Protein AF-A0A947DCB3-F1 (afdb_monomer)

InterPro domains:
  IPR001296 Glycosyl transferase, family 1 [PF00534] (470-661)
  IPR011990 Tetratricopeptide-like helical domain superfamily [G3DSA:1.25.40.10] (3-75)
  IPR011990 Tetratricopeptide-like helical domain superfamily [G3DSA:1.25.40.10] (76-166)
  IPR011990 Tetratricopeptide-like helical domain superfamily [G3DSA:1.25.40.10] (167-249)
  IPR011990 Tetratricopeptide-like helical domain superfamily [SSF48452] (11-229)
  IPR019734 Tetratricopeptide repeat [PF00515] (73-104)
  IPR019734 Tetratricopeptide repeat [PS50005] (72-105)
  IPR019734 Tetratricopeptide repeat [PS50005] (106-139)
  IPR019734 Tetratricopeptide repeat [PS50005] (165-198)
  IPR019734 Tetratricopeptide repeat [PS50005] (199-232)
  IPR019734 Tetratricopeptide repeat [SM00028] (4-37)
  IPR019734 Tetratricopeptide repeat [SM00028] (38-71)
  IPR019734 Tetratricopeptide repeat [SM00028] (72-105)
  IPR019734 Tetratricopeptide repeat [SM00028] (106-139)
  IPR019734 Tetratricopeptide repeat [SM00028] (165-198)
  IPR019734 Tetratricopeptide repeat [SM00028] (199-232)
  IPR028098 Glycosyltransferase subfamily 4-like, N-terminal domain [PF13439] (284-452)
  IPR050194 Glycosyltransferase group 1 [PTHR45947] (258-687)

Radius of gyration: 28.91 Å; Cα contacts (8 Å, |Δi|>4): 1108; chains: 1; bounding box: 59×76×88 Å

Sequence (692 aa):
MSTVAEALQRAVQYQKSNNLEPAHRIYRQVLGLQPGNTDALHGLSMVAQQKGRYHDAEHLLNSILQINPSSFKAWFSLGNVHQIQGHLQEAIDAYQKAIGLQPKAYPVFNNLGYVFQLQGKVDQAIGSYQQALQLQPHLPEAQVNLANVLYSQNKLSEAEEIHFSYLNYDLGINRHRAGDLTTAADYYRQAITLNPQLAEAYYQLGVISQTQGNFVEASSTYQNVLALPQQTTSILETRVHQKLRQIDQIKQSKGSNQKLKVAFVCQPFVMTVFPEPADSIGILTYELVKRLGTACDITVYAPGERLQETVHDGVRYRYIPIKLDRGILKQLERFPGFNTITQPGFASGLYYLGYSLQIGNELRKHHHDVVHIHNFSQFAPVIRALSPEIKIVLHMHCEWLDQLNHKVLEKRLRNVDLITTPSQYITHQVKQRFPAAEERCLTIHNGVDSDRYLNFRSRYRNDRASSETSVKRLLFVGRVCPEKGAHVLLEAFQKVIEQEPNVQLTLIGAIGVIPLEYLVGLSDDPKVSALSSFHEDNNWDRYLRQWMLKFDQMANEDGTKPVTLTGLVQPSELPKFYRQADLFIFPSICHEAFGMPIAEAMTLGLPVIATRAGAIPELVEHGKTGLLVERGESDALAAAILELLSNRERRQQMGQAGQQRAVQYFTFDKVASDLLHQYQHLCEVENTMGPG

Solvent-accessible surface area (backbone atoms only — not comparable to full-atom values): 36245 Å² total; per-residue (Å²): 131,83,50,71,67,56,46,51,53,52,20,52,52,30,44,75,70,69,39,48,68,65,16,47,53,42,26,52,52,47,34,74,78,35,78,81,44,54,67,35,38,50,51,43,20,53,49,26,46,77,69,70,37,49,69,62,16,46,56,34,34,50,53,39,37,74,79,38,78,81,40,42,71,40,28,42,52,43,12,54,47,26,46,76,73,63,41,48,66,62,12,47,54,25,32,52,54,18,37,74,70,40,80,80,51,34,70,52,30,32,52,45,12,51,45,27,46,76,71,65,39,52,71,59,13,48,53,24,16,51,50,15,36,73,70,38,7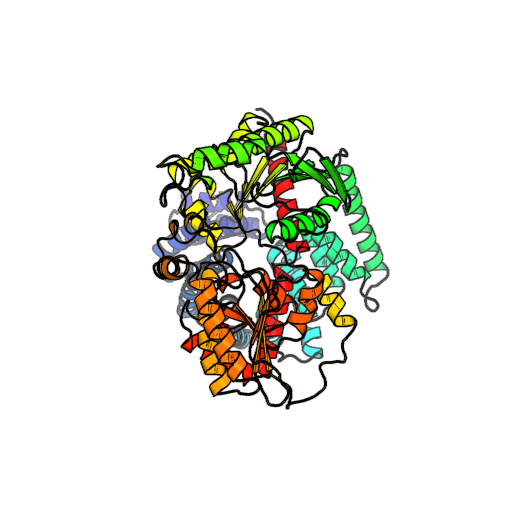7,90,38,68,69,36,51,41,55,41,47,56,54,34,46,78,68,71,69,56,52,74,71,53,28,48,53,44,15,52,52,24,35,53,50,12,52,54,29,42,76,71,67,40,54,69,64,13,42,52,25,17,51,52,11,34,72,51,26,80,72,49,44,68,32,33,44,52,40,15,52,50,30,44,73,72,65,39,54,66,61,14,49,51,28,38,48,54,35,75,69,46,92,84,71,65,48,75,67,56,53,52,51,40,55,49,52,51,51,49,51,53,50,50,58,53,72,74,40,80,89,66,59,56,32,36,33,37,37,54,52,77,89,48,81,56,46,83,95,74,36,90,46,75,66,42,42,51,50,52,61,36,49,52,60,39,35,79,67,29,44,39,39,37,39,32,33,28,88,49,79,49,75,50,74,57,81,84,30,37,41,36,24,44,48,41,64,66,38,54,55,52,48,64,56,48,66,69,41,92,74,41,61,33,56,90,48,36,42,82,77,37,72,72,50,49,40,62,46,38,53,53,48,20,51,49,44,50,73,71,64,40,51,33,38,38,34,46,65,59,55,67,42,34,50,53,27,35,74,60,30,72,86,43,42,31,32,40,35,37,76,56,64,57,81,71,55,46,62,60,77,63,47,56,62,27,54,74,44,42,65,33,37,35,17,35,18,66,54,57,34,49,50,45,30,73,78,35,63,94,46,34,96,40,47,42,64,50,47,65,54,36,77,54,63,76,55,52,60,56,52,70,79,58,75,71,78,85,79,75,60,104,82,59,75,42,28,37,33,32,68,46,59,50,20,64,59,46,13,43,59,38,51,53,58,10,47,54,60,36,41,77,76,40,75,62,46,32,38,40,42,35,26,50,77,57,76,75,65,53,62,80,45,42,46,50,44,90,46,68,78,44,39,61,51,53,69,43,70,49,93,57,36,45,62,53,53,51,50,53,52,50,54,57,36,58,77,61,38,45,98,87,67,52,53,38,61,44,79,70,36,74,70,59,81,87,55,49,63,59,56,56,68,68,30,67,33,38,47,48,46,26,51,42,67,35,45,47,53,66,60,58,47,50,34,13,55,74,34,31,20,35,40,32,20,68,22,59,17,30,58,79,74,39,45,65,84,49,24,18,44,64,33,64,59,76,42,28,68,57,47,22,50,55,49,51,54,46,74,74,32,66,66,62,34,52,53,12,1,50,49,19,18,54,50,25,63,73,67,28,22,37,68,59,37,33,50,55,51,52,51,52,53,50,50,70,65,49,65,56,79,78,62,66,93,125

Foldseek 3Di:
DDDLVNLLVVLVVCVQVVVLPSSLVSLVVSCVVPVLPLSSLQSNLSSCVSVVNLVSSLVSLVSNCVVPVLDLSSLQVNLVSCVVVVVLVSSLVSLVSSCVSPVLPLVSLLSNLVSCVVVVVLVSSLVSLVSSCVSPVPDLSSLLSNVLSCVVVVNDDLVSLQVSLVSLQVVLVVCVVSVNLPSSLVSLVSSCVSPVLPLVSLQVNLVSCVVVVVLVSNLVSLVSSVVRDPPRDPVSVVVSVVVNVVSVVVVVVVDPPDFAEEEEEDDQVDQADPPFGQDDVSPLVNLLCLLLLVRHQYEYEGADCPFDWDADSNYIYTHDYQPVLVVVVVVQVPDPPCDDLQHHVCLDLSRSVVSLLVVLQVCLVVVHQEYEYEQNLSSLVNNCVSPVRHAYEYEYQDLCLLQHDLVSNLVSCVSHQAYEFQFPLSLVSNCVSHVVCNVRGYYQHRADALCLLVVVCVVPVPDPPDDPPAQAEEEEADECAVQQPVVLVLLLLVVQCVVVVRYAYEYEEAYDDDPCSVFLSRDPDPLSVVSVVCVPPVNRVVSVVVSQVVQQVSADPVSHTRYHYPYYDRPSCVSVRLLPHQAYEGQGQEAGSACRVLLNSLLNLHAYEYEPHHRVCVLAPDQQQHHYDHHPDSNRSSVRVNVSVVDVVSSNRNSPRSSVSSVVRRHSNNSSSVVVVVSVVSSVVVVVCDPD

Organism: NCBI:txid1967444

Nearest PDB structures (foldseek):
  5hgv-assembly1_A  TM=3.363E-01  e=2.826E-17  Homo sapiens
  4gyw-assembly2_A  TM=3.311E-01  e=8.376E-17  Homo sapiens
  4n3c-assembly1_A  TM=3.266E-01  e=7.679E-17  Homo sapiens
  5a01-assembly3_C  TM=3.103E-01  e=1.042E-15  Drosophila melanogaster
  4rg9-assembly1_A  TM=5.561E-01  e=6.505E-07  Homo sapiens

pLDDT: mean 88.72, std 12.34, range [27.59, 98.75]

Mean predicted aligned error: 15.22 Å

Structure (mmCIF, N/CA/C/O backbone):
data_AF-A0A947DCB3-F1
#
_entry.id   AF-A0A947DCB3-F1
#
loop_
_atom_site.group_PDB
_atom_site.id
_atom_site.type_symbol
_atom_site.label_atom_id
_atom_site.label_alt_id
_atom_site.label_comp_id
_atom_site.label_asym_id
_atom_site.label_entity_id
_atom_site.label_seq_id
_atom_site.pdbx_PDB_ins_code
_atom_site.Cartn_x
_atom_site.Cartn_y
_atom_site.Cartn_z
_atom_site.occupancy
_atom_site.B_iso_or_equiv
_atom_site.auth_seq_id
_atom_site.auth_comp_id
_atom_site.auth_asym_id
_atom_site.auth_atom_id
_atom_site.pdbx_PDB_model_num
ATOM 1 N N . MET A 1 1 ? -3.523 -34.991 -48.226 1.00 49.31 1 MET A N 1
ATOM 2 C CA . MET A 1 1 ? -3.748 -33.775 -47.415 1.00 49.31 1 MET A CA 1
ATOM 3 C C . MET A 1 1 ? -4.324 -34.241 -46.093 1.00 49.31 1 MET A C 1
ATOM 5 O O . MET A 1 1 ? -5.275 -35.008 -46.150 1.00 49.31 1 MET A O 1
ATOM 9 N N . SER A 1 2 ? -3.739 -33.878 -44.947 1.00 64.25 2 SER A N 1
ATOM 10 C CA . SER A 1 2 ? -4.367 -34.193 -43.655 1.00 64.25 2 SER A CA 1
ATOM 11 C C . SER A 1 2 ? -5.708 -33.472 -43.570 1.00 64.25 2 SER A C 1
ATOM 13 O O . SER A 1 2 ? -5.797 -32.308 -43.973 1.00 64.25 2 SER A O 1
ATOM 15 N N . THR A 1 3 ? -6.742 -34.135 -43.071 1.00 88.38 3 THR A N 1
ATOM 16 C CA . THR A 1 3 ? -8.060 -33.503 -42.920 1.00 88.38 3 THR A CA 1
ATOM 17 C C . THR A 1 3 ? -7.997 -32.362 -41.891 1.00 88.38 3 THR A C 1
ATOM 19 O O . THR A 1 3 ? -7.109 -32.327 -41.037 1.00 88.38 3 THR A O 1
ATOM 22 N N . VAL A 1 4 ? -8.934 -31.405 -41.942 1.00 90.88 4 VAL A N 1
ATOM 23 C CA . VAL A 1 4 ? -9.014 -30.326 -40.931 1.00 90.88 4 VAL A CA 1
ATOM 24 C C . VAL A 1 4 ? -9.142 -30.904 -39.513 1.00 90.88 4 VAL A C 1
ATOM 26 O O . VAL A 1 4 ? -8.533 -30.385 -38.581 1.00 90.88 4 VAL A O 1
ATOM 29 N N . ALA A 1 5 ? -9.861 -32.019 -39.357 1.00 90.62 5 ALA A N 1
ATOM 30 C CA . ALA A 1 5 ? -10.006 -32.717 -38.083 1.00 90.62 5 ALA A CA 1
ATOM 31 C C . ALA A 1 5 ? -8.670 -33.281 -37.559 1.00 90.62 5 ALA A C 1
ATOM 33 O O . ALA A 1 5 ? -8.337 -33.080 -36.392 1.00 90.62 5 ALA A O 1
ATOM 34 N N . GLU A 1 6 ? -7.871 -33.924 -38.418 1.00 92.00 6 GLU A N 1
ATOM 35 C CA . GLU A 1 6 ? -6.529 -34.414 -38.061 1.00 92.00 6 GLU A CA 1
ATOM 36 C C . GLU A 1 6 ? -5.584 -33.267 -37.685 1.00 92.00 6 GLU A C 1
ATOM 38 O O . GLU A 1 6 ? -4.819 -33.368 -36.723 1.00 92.00 6 GLU A O 1
ATOM 43 N N . ALA A 1 7 ? -5.657 -32.149 -38.416 1.00 93.56 7 ALA A N 1
ATOM 44 C CA . ALA A 1 7 ? -4.877 -30.956 -38.111 1.00 93.56 7 ALA A CA 1
ATOM 45 C C . ALA A 1 7 ? -5.237 -30.397 -36.724 1.00 93.56 7 ALA A C 1
ATOM 47 O O . ALA A 1 7 ? -4.346 -30.157 -35.908 1.00 93.56 7 ALA A O 1
ATOM 48 N N . LEU A 1 8 ? -6.531 -30.262 -36.414 1.00 94.56 8 LEU A N 1
ATOM 49 C CA . LEU A 1 8 ? -7.000 -29.805 -35.103 1.00 94.56 8 LEU A CA 1
ATOM 50 C C . LEU A 1 8 ? -6.581 -30.754 -33.973 1.00 94.56 8 LEU A C 1
ATOM 52 O O . LEU A 1 8 ? -6.077 -30.288 -32.953 1.00 94.56 8 LEU A O 1
ATOM 56 N N . GLN A 1 9 ? -6.706 -32.073 -34.152 1.00 94.56 9 GLN A N 1
ATOM 57 C CA . GLN A 1 9 ? -6.248 -33.044 -33.149 1.00 94.56 9 GLN A CA 1
ATOM 58 C C . GLN A 1 9 ? -4.750 -32.911 -32.864 1.00 94.56 9 GLN A C 1
ATOM 60 O O . GLN A 1 9 ? -4.332 -32.891 -31.703 1.00 94.56 9 GLN A O 1
ATOM 65 N N . ARG A 1 10 ? -3.937 -32.753 -33.913 1.00 95.38 10 ARG A N 1
ATOM 66 C CA . ARG A 1 10 ? -2.494 -32.544 -33.773 1.00 95.38 10 ARG A CA 1
ATOM 67 C C . ARG A 1 10 ? -2.169 -31.220 -33.076 1.00 95.38 10 ARG A C 1
ATOM 69 O O . ARG A 1 10 ? -1.271 -31.182 -32.236 1.00 95.38 10 ARG A O 1
ATOM 76 N N . ALA A 1 11 ? -2.897 -30.148 -33.387 1.00 94.75 11 ALA A N 1
ATOM 77 C CA . ALA A 1 11 ? -2.740 -28.856 -32.721 1.00 94.75 11 ALA A CA 1
ATOM 78 C C . ALA A 1 11 ? -3.059 -28.947 -31.221 1.00 94.75 11 ALA A C 1
ATOM 80 O O . ALA A 1 11 ? -2.271 -28.479 -30.400 1.00 94.75 11 ALA A O 1
ATOM 81 N N . VAL A 1 12 ? -4.150 -29.631 -30.859 1.00 93.25 12 VAL A N 1
ATOM 82 C CA . VAL A 1 12 ? -4.525 -29.891 -29.460 1.00 93.25 12 VAL A CA 1
ATOM 83 C C . VAL A 1 12 ? -3.447 -30.703 -28.742 1.00 93.25 12 VAL A C 1
ATOM 85 O O . VAL A 1 12 ? -3.136 -30.413 -27.588 1.00 93.25 12 VAL A O 1
ATOM 88 N N . GLN A 1 13 ? -2.842 -31.696 -29.400 1.00 92.50 13 GLN A N 1
ATOM 89 C CA . GLN A 1 13 ? -1.750 -32.471 -28.806 1.00 92.50 13 GLN A CA 1
ATOM 90 C C . GLN A 1 13 ? -0.520 -31.598 -28.529 1.00 92.50 13 GLN A C 1
ATOM 92 O O . GLN A 1 13 ? 0.005 -31.631 -27.417 1.00 92.50 13 GLN A O 1
ATOM 97 N N . TYR A 1 14 ? -0.099 -30.770 -29.492 1.00 92.00 14 TYR A N 1
ATOM 98 C CA . TYR A 1 14 ? 1.000 -29.825 -29.278 1.00 92.00 14 TYR A CA 1
ATOM 99 C C . TYR A 1 14 ? 0.699 -28.840 -28.147 1.00 92.00 14 TYR A C 1
ATOM 101 O O . TYR A 1 14 ? 1.555 -28.616 -27.294 1.00 92.00 14 TYR A O 1
ATOM 109 N N . GLN A 1 15 ? -0.523 -28.311 -28.094 1.00 90.50 15 GLN A N 1
ATOM 110 C CA . GLN A 1 15 ? -0.966 -27.410 -27.035 1.00 90.50 15 GLN A CA 1
ATOM 111 C C . GLN A 1 15 ? -0.925 -28.081 -25.650 1.00 90.50 15 GLN A C 1
ATOM 113 O O . GLN A 1 15 ? -0.430 -27.483 -24.696 1.00 90.50 15 GLN A O 1
ATOM 118 N N . LYS A 1 16 ? -1.395 -29.333 -25.532 1.00 84.38 16 LYS A N 1
ATOM 119 C CA . LYS A 1 16 ? -1.344 -30.112 -24.279 1.00 84.38 16 LYS A CA 1
ATOM 120 C C . LYS A 1 16 ? 0.086 -30.389 -23.817 1.00 84.38 16 LYS A C 1
ATOM 122 O O . LYS A 1 16 ? 0.339 -30.409 -22.620 1.00 84.38 16 LYS A O 1
ATOM 127 N N . SER A 1 17 ? 1.019 -30.568 -24.749 1.00 83.62 17 SER A N 1
ATOM 128 C CA . SER A 1 17 ? 2.452 -30.710 -24.458 1.00 83.62 17 SER A CA 1
ATOM 129 C C . SER A 1 17 ? 3.175 -29.367 -24.275 1.00 83.62 17 SER A C 1
ATOM 131 O O . SER A 1 17 ? 4.402 -29.335 -24.311 1.00 83.62 17 SER A O 1
ATOM 133 N N . ASN A 1 18 ? 2.434 -28.262 -24.126 1.00 82.19 18 ASN A N 1
ATOM 134 C CA . ASN A 1 18 ? 2.938 -26.890 -24.019 1.00 82.19 18 ASN A CA 1
ATOM 135 C C . ASN A 1 18 ? 3.847 -26.445 -25.186 1.00 82.19 18 ASN A C 1
ATOM 137 O O . ASN A 1 18 ? 4.634 -25.508 -25.075 1.00 82.19 18 ASN A O 1
ATOM 141 N N . ASN A 1 19 ? 3.738 -27.103 -26.343 1.00 89.25 19 ASN A N 1
ATOM 142 C CA . ASN A 1 19 ? 4.452 -26.743 -27.560 1.00 89.25 19 ASN A CA 1
ATOM 143 C C . ASN A 1 19 ? 3.595 -25.759 -28.370 1.00 89.25 19 ASN A C 1
ATOM 145 O O . ASN A 1 19 ? 2.901 -26.121 -29.324 1.00 89.25 19 ASN A O 1
ATOM 149 N N . LEU A 1 20 ? 3.590 -24.504 -27.918 1.00 90.62 20 LEU A N 1
ATOM 150 C CA . LEU A 1 20 ? 2.605 -23.507 -28.340 1.00 90.62 20 LEU A CA 1
ATOM 151 C C . LEU A 1 20 ? 2.811 -23.009 -29.778 1.00 90.62 20 LEU A C 1
ATOM 153 O O . LEU A 1 20 ? 1.835 -22.701 -30.453 1.00 90.62 20 LEU A O 1
ATOM 157 N N . GLU A 1 21 ? 4.047 -22.958 -30.283 1.00 92.75 21 GLU A N 1
ATOM 158 C CA . GLU A 1 21 ? 4.339 -22.445 -31.635 1.00 92.75 21 GLU A CA 1
ATOM 159 C C . GLU A 1 21 ? 3.822 -23.353 -32.771 1.00 92.75 21 GLU A C 1
ATOM 161 O O . GLU A 1 21 ? 3.173 -22.860 -33.702 1.00 92.75 21 GLU A O 1
ATOM 166 N N . PRO A 1 22 ? 4.042 -24.682 -32.751 1.00 93.75 22 PRO A N 1
ATOM 167 C CA . PRO A 1 22 ? 3.394 -25.597 -33.687 1.00 93.75 22 PRO A CA 1
ATOM 168 C C . PRO A 1 22 ? 1.869 -25.587 -33.569 1.00 93.75 22 PRO A C 1
ATOM 170 O O . PRO A 1 22 ? 1.200 -25.568 -34.601 1.00 93.75 22 PRO A O 1
ATOM 173 N N . ALA A 1 23 ? 1.318 -25.552 -32.348 1.00 95.19 23 ALA A N 1
ATOM 174 C CA . ALA A 1 23 ? -0.130 -25.478 -32.142 1.00 95.19 23 ALA A CA 1
ATOM 175 C C . ALA A 1 23 ? -0.718 -24.215 -32.794 1.00 95.19 23 ALA A C 1
ATOM 177 O O . ALA A 1 23 ? -1.638 -24.306 -33.607 1.00 95.19 23 ALA A O 1
ATOM 178 N N . HIS A 1 24 ? -0.114 -23.052 -32.521 1.00 95.69 24 HIS A N 1
ATOM 179 C CA . HIS A 1 24 ? -0.477 -21.762 -33.113 1.00 95.69 24 HIS A CA 1
ATOM 180 C C . HIS A 1 24 ? -0.496 -21.832 -34.641 1.00 95.69 24 HIS A C 1
ATOM 182 O O . HIS A 1 24 ? -1.486 -21.450 -35.270 1.00 95.69 24 HIS A O 1
ATOM 188 N N . ARG A 1 25 ? 0.591 -22.325 -35.250 1.00 96.25 25 ARG A N 1
ATOM 189 C CA . ARG A 1 25 ? 0.713 -22.419 -36.713 1.00 96.25 25 ARG A CA 1
ATOM 190 C C . ARG A 1 25 ? -0.384 -23.279 -37.325 1.00 96.25 25 ARG A C 1
ATOM 192 O O . ARG A 1 25 ? -0.982 -22.861 -38.312 1.00 96.25 25 ARG A O 1
ATOM 199 N N . ILE A 1 26 ? -0.672 -24.436 -36.731 1.00 96.69 26 ILE A N 1
ATOM 200 C CA . ILE A 1 26 ? -1.706 -25.333 -37.251 1.00 96.69 26 ILE A CA 1
ATOM 201 C C . ILE A 1 26 ? -3.090 -24.689 -37.127 1.00 96.69 26 ILE A C 1
ATOM 203 O O . ILE A 1 26 ? -3.833 -24.685 -38.105 1.00 96.69 26 ILE A O 1
ATOM 207 N N . TYR A 1 27 ? -3.426 -24.074 -35.988 1.00 97.62 27 TYR A N 1
ATOM 208 C CA . TYR A 1 27 ? -4.713 -23.385 -35.855 1.00 97.62 27 TYR A CA 1
ATOM 209 C C . TYR A 1 27 ? -4.864 -22.233 -36.864 1.00 97.62 27 TYR A C 1
ATOM 211 O O . TYR A 1 27 ? -5.915 -22.104 -37.488 1.00 97.62 27 TYR A O 1
ATOM 219 N N . ARG A 1 28 ? -3.809 -21.441 -37.112 1.00 96.94 28 ARG A N 1
ATOM 220 C CA . ARG A 1 28 ? -3.829 -20.407 -38.165 1.00 96.94 28 ARG A CA 1
ATOM 221 C C . ARG A 1 28 ? -3.992 -20.991 -39.568 1.00 96.94 28 ARG A C 1
ATOM 223 O O . ARG A 1 28 ? -4.708 -20.408 -40.374 1.00 96.94 28 ARG A O 1
ATOM 230 N N . GLN A 1 29 ? -3.367 -22.130 -39.861 1.00 95.50 29 GLN A N 1
ATOM 231 C CA . GLN A 1 29 ? -3.545 -22.816 -41.142 1.00 95.50 29 GLN A CA 1
ATOM 232 C C . GLN A 1 29 ? -4.996 -23.277 -41.330 1.00 95.50 29 GLN A C 1
ATOM 234 O O . GLN A 1 29 ? -5.552 -23.104 -42.412 1.00 95.50 29 GLN A O 1
ATOM 239 N N . VAL A 1 30 ? -5.626 -23.809 -40.276 1.00 96.12 30 VAL A N 1
ATOM 240 C CA . VAL A 1 30 ? -7.050 -24.171 -40.302 1.00 96.12 30 VAL A CA 1
ATOM 241 C C . VAL A 1 30 ? -7.915 -22.940 -40.573 1.00 96.12 30 VAL A C 1
ATOM 243 O O . VAL A 1 30 ? -8.784 -23.009 -41.435 1.00 96.12 30 VAL A O 1
ATOM 246 N N . LEU A 1 31 ? -7.641 -21.801 -39.928 1.00 95.00 31 LEU A N 1
ATOM 247 C CA . LEU A 1 31 ? -8.376 -20.553 -40.181 1.00 95.00 31 LEU A CA 1
ATOM 248 C C . LEU A 1 31 ? -8.138 -19.971 -41.579 1.00 95.00 31 LEU A C 1
ATOM 250 O O . LEU A 1 31 ? -9.040 -19.358 -42.137 1.00 95.00 31 LEU A O 1
ATOM 254 N N . GLY A 1 32 ? -6.967 -20.196 -42.178 1.00 93.31 32 GLY A N 1
ATOM 255 C CA . GLY A 1 32 ? -6.712 -19.830 -43.575 1.00 93.31 32 GLY A CA 1
ATOM 256 C C . GLY A 1 32 ? -7.581 -20.608 -44.571 1.00 93.31 32 GLY A C 1
ATOM 257 O O . GLY A 1 32 ? -7.928 -20.079 -45.621 1.00 93.31 32 GLY A O 1
ATOM 258 N N . LEU A 1 33 ? -7.960 -21.846 -44.234 1.00 92.94 33 LEU A N 1
ATOM 259 C CA . LEU A 1 33 ? -8.858 -22.683 -45.041 1.00 92.94 33 LEU A CA 1
ATOM 260 C C . LEU A 1 33 ? -10.337 -22.479 -44.678 1.00 92.94 33 LEU A C 1
ATOM 262 O O . LEU A 1 33 ? -11.208 -22.581 -45.537 1.00 92.94 33 LEU A O 1
ATOM 266 N N . GLN A 1 34 ? -10.622 -22.229 -43.400 1.00 93.69 34 GLN A N 1
ATOM 267 C CA . GLN A 1 34 ? -11.960 -22.078 -42.833 1.00 93.69 34 GLN A CA 1
ATOM 268 C C . GLN A 1 34 ? -11.972 -20.908 -41.833 1.00 93.69 34 GLN A C 1
ATOM 270 O O . GLN A 1 34 ? -11.846 -21.135 -40.626 1.00 93.69 34 GLN A O 1
ATOM 275 N N . PRO A 1 35 ? -12.153 -19.656 -42.297 1.00 91.12 35 PRO A N 1
ATOM 276 C CA . PRO A 1 35 ? -12.052 -18.468 -41.441 1.00 91.12 35 PRO A CA 1
ATOM 277 C C . PRO A 1 35 ? -13.012 -18.448 -40.243 1.00 91.12 35 PRO A C 1
ATOM 279 O O . PRO A 1 35 ? -12.690 -17.874 -39.208 1.00 91.12 35 PRO A O 1
ATOM 282 N N . GLY A 1 36 ? -14.172 -19.102 -40.359 1.00 89.75 36 GLY A N 1
ATOM 283 C CA . GLY A 1 36 ? -15.172 -19.219 -39.291 1.00 89.75 36 GLY A CA 1
ATOM 284 C C . GLY A 1 36 ? -15.049 -20.473 -38.416 1.00 89.75 36 GLY A C 1
ATOM 285 O O . GLY A 1 36 ? -15.998 -20.800 -37.707 1.00 89.75 36 GLY A O 1
ATOM 286 N N . ASN A 1 37 ? -13.943 -21.226 -38.482 1.00 94.69 37 ASN A N 1
ATOM 287 C CA . ASN A 1 37 ? -13.792 -22.454 -37.698 1.00 94.69 37 ASN A CA 1
ATOM 288 C C . ASN A 1 37 ? -13.636 -22.135 -36.196 1.00 94.69 37 ASN A C 1
ATOM 290 O O . ASN A 1 37 ? -12.571 -21.722 -35.730 1.00 94.69 37 ASN A O 1
ATOM 294 N N . THR A 1 38 ? -14.705 -22.352 -35.426 1.00 95.25 38 THR A N 1
ATOM 295 C CA . THR A 1 38 ? -14.765 -22.010 -33.997 1.00 95.25 38 THR A CA 1
ATOM 296 C C . THR A 1 38 ? -13.811 -22.833 -33.132 1.00 95.25 38 THR A C 1
ATOM 298 O O . THR A 1 38 ? -13.358 -22.341 -32.100 1.00 95.25 38 THR A O 1
ATOM 301 N N . ASP A 1 39 ? -13.465 -24.058 -33.538 1.00 94.56 39 ASP A N 1
ATOM 302 C CA . ASP A 1 39 ? -12.499 -24.889 -32.811 1.00 94.56 39 ASP A CA 1
ATOM 303 C C . ASP A 1 39 ? -11.071 -24.369 -32.964 1.00 94.56 39 ASP A C 1
ATOM 305 O O . ASP A 1 39 ? -10.323 -24.340 -31.988 1.00 94.56 39 ASP A O 1
ATOM 309 N N . ALA A 1 40 ? -10.705 -23.897 -34.158 1.00 96.00 40 ALA A N 1
ATOM 310 C CA . ALA A 1 40 ? -9.415 -23.263 -34.398 1.00 96.00 40 ALA A CA 1
ATOM 311 C C . ALA A 1 40 ? -9.305 -21.893 -33.710 1.00 96.00 40 ALA A C 1
ATOM 313 O O . ALA A 1 40 ? -8.262 -21.595 -33.126 1.00 96.00 40 ALA A O 1
ATOM 314 N N . LEU A 1 41 ? -10.375 -21.084 -33.720 1.00 97.31 41 LEU A N 1
ATOM 315 C CA . LEU A 1 41 ? -10.435 -19.828 -32.958 1.00 97.31 41 LEU A CA 1
ATOM 316 C C . LEU A 1 41 ? -10.268 -20.082 -31.456 1.00 97.31 41 LEU A C 1
ATOM 318 O O . LEU A 1 41 ? -9.467 -19.411 -30.807 1.00 97.31 41 LEU A O 1
ATOM 322 N N . HIS A 1 42 ? -10.969 -21.084 -30.914 1.00 96.81 42 HIS A N 1
ATOM 323 C CA . HIS A 1 42 ? -10.850 -21.453 -29.501 1.00 96.81 42 HIS A CA 1
ATOM 324 C C . HIS A 1 42 ? -9.456 -22.002 -29.177 1.00 96.81 42 HIS A C 1
ATOM 326 O O . HIS A 1 42 ? -8.859 -21.657 -28.160 1.00 96.81 42 HIS A O 1
ATOM 332 N N . GLY A 1 43 ? -8.889 -22.812 -30.070 1.00 96.19 43 GLY A N 1
ATOM 333 C CA . GLY A 1 43 ? -7.513 -23.284 -29.963 1.00 96.19 43 GLY A CA 1
ATOM 334 C C . GLY A 1 43 ? -6.505 -22.135 -29.880 1.00 96.19 43 GLY A C 1
ATOM 335 O O . GLY A 1 43 ? -5.654 -22.125 -28.990 1.00 96.19 43 GLY A O 1
ATOM 336 N N . LEU A 1 44 ? -6.636 -21.120 -30.744 1.00 97.00 44 LEU A N 1
ATOM 337 C CA . LEU A 1 44 ? -5.807 -19.913 -30.672 1.00 97.00 44 LEU A CA 1
ATOM 338 C C . LEU A 1 44 ? -6.051 -19.102 -29.401 1.00 97.00 44 LEU A C 1
ATOM 340 O O . LEU A 1 44 ? -5.078 -18.597 -28.844 1.00 97.00 44 LEU A O 1
ATOM 344 N N . SER A 1 45 ? -7.294 -18.991 -28.915 1.00 96.56 45 SER A N 1
ATOM 345 C CA . SER A 1 45 ? -7.558 -18.268 -27.666 1.00 96.56 45 SER A CA 1
ATOM 346 C C . SER A 1 45 ? -6.885 -18.956 -26.481 1.00 96.56 45 SER A C 1
ATOM 348 O O . SER A 1 45 ? -6.293 -18.287 -25.642 1.00 96.56 45 SER A O 1
ATOM 350 N N . MET A 1 46 ? -6.893 -20.291 -26.439 1.00 93.50 46 MET A N 1
ATOM 351 C CA . MET A 1 46 ? -6.186 -21.049 -25.404 1.00 93.50 46 MET A CA 1
ATOM 352 C C . MET A 1 46 ? -4.664 -20.889 -25.508 1.00 93.50 46 MET A C 1
ATOM 354 O O . MET A 1 46 ? -4.000 -20.709 -24.491 1.00 93.50 46 MET A O 1
ATOM 358 N N . VAL A 1 47 ? -4.104 -20.900 -26.724 1.00 94.69 47 VAL A N 1
ATOM 359 C CA . VAL A 1 47 ? -2.672 -20.619 -26.940 1.00 94.69 47 VAL A CA 1
ATOM 360 C C . VAL A 1 47 ? -2.314 -19.201 -26.485 1.00 94.69 47 VAL A C 1
ATOM 362 O O . VAL A 1 47 ? -1.271 -19.005 -25.866 1.00 94.69 47 VAL A O 1
ATOM 365 N N . ALA A 1 48 ? -3.165 -18.211 -26.765 1.00 92.12 48 ALA A N 1
ATOM 366 C CA . ALA A 1 48 ? -2.972 -16.836 -26.317 1.00 92.12 48 ALA A CA 1
ATOM 367 C C . ALA A 1 48 ? -3.005 -16.730 -24.782 1.00 92.12 48 ALA A C 1
ATOM 369 O O . ALA A 1 48 ? -2.101 -16.124 -24.210 1.00 92.12 48 ALA A O 1
ATOM 370 N N . GLN A 1 49 ? -3.952 -17.400 -24.112 1.00 88.88 49 GLN A N 1
ATOM 371 C CA . GLN A 1 49 ? -3.998 -17.495 -22.645 1.00 88.88 49 GLN A CA 1
ATOM 372 C C . GLN A 1 49 ? -2.723 -18.122 -22.067 1.00 88.88 49 GLN A C 1
ATOM 374 O O . GLN A 1 49 ? -2.123 -17.550 -21.164 1.00 88.88 49 GLN A O 1
ATOM 379 N N . GLN A 1 50 ? -2.252 -19.244 -22.627 1.00 85.31 50 GLN A N 1
ATOM 380 C CA . GLN A 1 50 ? -1.014 -19.906 -22.182 1.00 85.31 50 GLN A CA 1
ATOM 381 C C . GLN A 1 50 ? 0.244 -19.042 -22.392 1.00 85.31 50 GLN A C 1
ATOM 383 O O . GLN A 1 50 ? 1.254 -19.257 -21.729 1.00 85.31 50 GLN A O 1
ATOM 388 N N . LYS A 1 51 ? 0.187 -18.054 -23.295 1.00 85.88 51 LYS A N 1
ATOM 389 C CA . LYS A 1 51 ? 1.239 -17.046 -23.515 1.00 85.88 51 LYS A CA 1
ATOM 390 C C . LYS A 1 51 ? 1.041 -15.762 -22.695 1.00 85.88 51 LYS A C 1
ATOM 392 O O . LYS A 1 51 ? 1.806 -14.821 -22.887 1.00 85.88 51 LYS A O 1
ATOM 397 N N . GLY A 1 52 ? 0.005 -15.677 -21.858 1.00 84.75 52 GLY A N 1
ATOM 398 C CA . GLY A 1 52 ? -0.344 -14.469 -21.099 1.00 84.75 52 GLY A CA 1
ATOM 399 C C . GLY A 1 52 ? -0.948 -13.331 -21.935 1.00 84.75 52 GLY A C 1
ATOM 400 O O . GLY A 1 52 ? -1.053 -12.204 -21.463 1.00 84.75 52 GLY A O 1
ATOM 401 N N . ARG A 1 53 ? -1.348 -13.587 -23.187 1.00 91.06 53 ARG A N 1
ATOM 402 C CA . ARG A 1 53 ? -1.940 -12.591 -24.098 1.00 91.06 53 ARG A CA 1
ATOM 403 C C . ARG A 1 53 ? -3.460 -12.582 -23.963 1.00 91.06 53 ARG A C 1
ATOM 405 O O . ARG A 1 53 ? -4.183 -13.052 -24.840 1.00 91.06 53 ARG A O 1
ATOM 412 N N . TYR A 1 54 ? -3.945 -12.082 -22.832 1.00 90.31 54 TYR A N 1
ATOM 413 C CA . TYR A 1 54 ? -5.363 -12.173 -22.469 1.00 90.31 54 TYR A CA 1
ATOM 414 C C . TYR A 1 54 ? -6.283 -11.336 -23.367 1.00 90.31 54 TYR A C 1
ATOM 416 O O . TYR A 1 54 ? -7.349 -11.815 -23.737 1.00 90.31 54 TYR A O 1
ATOM 424 N N . HIS A 1 55 ? -5.837 -10.160 -23.818 1.00 91.88 55 HIS A N 1
ATOM 425 C CA . HIS A 1 55 ? -6.598 -9.331 -24.762 1.00 91.88 55 HIS A CA 1
ATOM 426 C C . HIS A 1 55 ? -6.779 -10.022 -26.130 1.00 91.88 55 HIS A C 1
ATOM 428 O O . HIS A 1 55 ? -7.867 -10.017 -26.704 1.00 91.88 55 HIS A O 1
ATOM 434 N N . ASP A 1 56 ? -5.733 -10.681 -26.647 1.00 92.94 56 ASP A N 1
ATOM 435 C CA . ASP A 1 56 ? -5.832 -11.477 -27.881 1.00 92.94 56 ASP A CA 1
ATOM 436 C C . ASP A 1 56 ? -6.820 -12.639 -27.704 1.00 92.94 56 ASP A C 1
ATOM 438 O O . ASP A 1 56 ? -7.623 -12.931 -28.594 1.00 92.94 56 ASP A O 1
ATOM 442 N N . ALA A 1 57 ? -6.770 -13.307 -26.545 1.00 96.50 57 ALA A N 1
ATOM 443 C CA . ALA A 1 57 ? -7.681 -14.397 -26.221 1.00 96.50 57 ALA A CA 1
ATOM 444 C C . ALA A 1 57 ? -9.138 -13.924 -26.168 1.00 96.50 57 ALA A C 1
ATOM 446 O O . ALA A 1 57 ? -10.005 -14.576 -26.746 1.00 96.50 57 ALA A O 1
ATOM 447 N N . GLU A 1 58 ? -9.398 -12.788 -25.524 1.00 96.56 58 GLU A N 1
ATOM 448 C CA . GLU A 1 58 ? -10.713 -12.156 -25.453 1.00 96.56 58 GLU A CA 1
ATOM 449 C C . GLU A 1 58 ? -11.258 -11.827 -26.849 1.00 96.56 58 GLU A C 1
ATOM 451 O O . GLU A 1 58 ? -12.372 -12.227 -27.187 1.00 96.56 58 GLU A O 1
ATOM 456 N N . HIS A 1 59 ? -10.454 -11.189 -27.705 1.00 96.56 59 HIS A N 1
ATOM 457 C CA . HIS A 1 59 ? -10.857 -10.869 -29.077 1.00 96.56 59 HIS A CA 1
ATOM 458 C C . HIS A 1 59 ? -11.243 -12.127 -29.877 1.00 96.56 59 HIS A C 1
ATOM 460 O O . HIS A 1 59 ? -12.250 -12.152 -30.595 1.00 96.56 59 HIS A O 1
ATOM 466 N N . LEU A 1 60 ? -10.462 -13.204 -29.747 1.00 97.38 60 LEU A N 1
ATOM 467 C CA . LEU A 1 60 ? -10.746 -14.485 -30.399 1.00 97.38 60 LEU A CA 1
ATOM 468 C C . LEU A 1 60 ? -12.035 -15.129 -29.867 1.00 97.38 60 LEU A C 1
ATOM 470 O O . LEU A 1 60 ? -12.826 -15.649 -30.653 1.00 97.38 60 LEU A O 1
ATOM 474 N N . LEU A 1 61 ? -12.279 -15.067 -28.556 1.00 98.06 61 LEU A N 1
ATOM 475 C CA . LEU A 1 61 ? -13.499 -15.587 -27.933 1.00 98.06 61 LEU A CA 1
ATOM 476 C C . LEU A 1 61 ? -14.737 -14.782 -28.346 1.00 98.06 61 LEU A C 1
ATOM 478 O O . LEU A 1 61 ? -15.755 -15.377 -28.701 1.00 98.06 61 LEU A O 1
ATOM 482 N N . ASN A 1 62 ? -14.633 -13.455 -28.409 1.00 97.50 62 ASN A N 1
ATOM 483 C CA . ASN A 1 62 ? -15.693 -12.587 -28.919 1.00 97.50 62 ASN A CA 1
ATOM 484 C C . ASN A 1 62 ? -15.998 -12.864 -30.398 1.00 97.50 62 ASN A C 1
ATOM 486 O O . ASN A 1 62 ? -17.163 -12.878 -30.791 1.00 97.50 62 ASN A O 1
ATOM 490 N N . SER A 1 63 ? -14.985 -13.196 -31.205 1.00 96.62 63 SER A N 1
ATOM 491 C CA . SER A 1 63 ? -15.189 -13.635 -32.595 1.00 96.62 63 SER A CA 1
ATOM 492 C C . SER A 1 63 ? -15.995 -14.942 -32.671 1.00 96.62 63 SER A C 1
ATOM 494 O O . SER A 1 63 ? -16.873 -15.085 -33.520 1.00 96.62 63 SER A O 1
ATOM 496 N N . ILE A 1 64 ? -15.763 -15.891 -31.752 1.00 97.62 64 ILE A N 1
ATOM 497 C CA . ILE A 1 64 ? -16.585 -17.111 -31.654 1.00 97.62 64 ILE A CA 1
ATOM 498 C C . ILE A 1 64 ? -18.024 -16.762 -31.272 1.00 97.62 64 ILE A C 1
ATOM 500 O O . ILE A 1 64 ? -18.945 -17.344 -31.837 1.00 97.62 64 ILE A O 1
ATOM 504 N N . LEU A 1 65 ? -18.228 -15.822 -30.346 1.00 97.06 65 LEU A N 1
ATOM 505 C CA . LEU A 1 65 ? -19.561 -15.400 -29.904 1.00 97.06 65 LEU A CA 1
ATOM 506 C C . LEU A 1 65 ? -20.337 -14.633 -30.983 1.00 97.06 65 LEU A C 1
ATOM 508 O O . LEU A 1 65 ? -21.559 -14.732 -31.020 1.00 97.06 65 LEU A O 1
ATOM 512 N N . GLN A 1 66 ? -19.656 -13.937 -31.896 1.00 96.69 66 GLN A N 1
ATOM 513 C CA . GLN A 1 66 ? -20.288 -13.349 -33.084 1.00 96.69 66 GLN A CA 1
ATOM 514 C C . GLN A 1 66 ? -20.802 -14.422 -34.058 1.00 96.69 66 GLN A C 1
ATOM 516 O O . GLN A 1 66 ? -21.859 -14.248 -34.659 1.00 96.69 66 GLN A O 1
ATOM 521 N N . ILE A 1 67 ? -20.075 -15.536 -34.203 1.00 95.56 67 ILE A N 1
ATOM 522 C CA . ILE A 1 67 ? -20.460 -16.661 -35.074 1.00 95.56 67 ILE A CA 1
ATOM 523 C C . ILE A 1 67 ? -21.534 -17.533 -34.406 1.00 95.56 67 ILE A C 1
ATOM 525 O O . ILE A 1 67 ? -22.486 -17.966 -35.049 1.00 95.56 67 ILE A O 1
ATOM 529 N N . ASN A 1 68 ? -21.371 -17.810 -33.112 1.00 95.31 68 ASN A N 1
ATOM 530 C CA . ASN A 1 68 ? -22.263 -18.635 -32.308 1.00 95.31 68 ASN A CA 1
ATOM 531 C C . ASN A 1 68 ? -22.459 -18.018 -30.907 1.00 95.31 68 ASN A C 1
ATOM 533 O O . ASN A 1 68 ? -21.724 -18.362 -29.970 1.00 95.31 68 ASN A O 1
ATOM 537 N N . PRO A 1 69 ? -23.491 -17.171 -30.731 1.00 96.19 69 PRO A N 1
ATOM 538 C CA . PRO A 1 69 ? -23.800 -16.533 -29.449 1.00 96.19 69 PRO A CA 1
ATOM 539 C C . PRO A 1 69 ? -24.138 -17.513 -28.313 1.00 96.19 69 PRO A C 1
ATOM 541 O O . PRO A 1 69 ? -24.035 -17.163 -27.137 1.00 96.19 69 PRO A O 1
ATOM 544 N N . SER A 1 70 ? -24.522 -18.751 -28.641 1.00 96.62 70 SER A N 1
ATOM 545 C CA . SER A 1 70 ? -24.879 -19.811 -27.686 1.00 96.62 70 SER A CA 1
ATOM 546 C C . SER A 1 70 ? -23.722 -20.781 -27.406 1.00 96.62 70 SER A C 1
ATOM 548 O O . SER A 1 70 ? -23.934 -21.896 -26.928 1.00 96.62 70 SER A O 1
ATOM 550 N N . SER A 1 71 ? -22.480 -20.384 -27.696 1.00 97.00 71 SER A N 1
ATOM 551 C CA . SER A 1 71 ? -21.299 -21.208 -27.438 1.00 97.00 71 SER A CA 1
ATOM 552 C C . SER A 1 71 ? -20.937 -21.236 -25.948 1.00 97.00 71 SER A C 1
ATOM 554 O O . SER A 1 71 ? -20.274 -20.333 -25.437 1.00 97.00 71 SER A O 1
ATOM 556 N N . PHE A 1 72 ? -21.307 -22.319 -25.253 1.00 97.44 72 PHE A N 1
ATOM 557 C CA . PHE A 1 72 ? -20.906 -22.564 -23.858 1.00 97.44 72 PHE A CA 1
ATOM 558 C C . PHE A 1 72 ? -19.385 -22.455 -23.668 1.00 97.44 72 PHE A C 1
ATOM 560 O O . PHE A 1 72 ? -18.909 -21.797 -22.746 1.00 97.44 72 PHE A O 1
ATOM 567 N N . LYS A 1 73 ? -18.617 -23.069 -24.579 1.00 95.81 73 LYS A N 1
ATOM 568 C CA . LYS A 1 73 ? -17.148 -23.103 -24.536 1.00 95.81 73 LYS A CA 1
ATOM 569 C C . LYS A 1 73 ? -16.549 -21.695 -24.575 1.00 95.81 73 LYS A C 1
ATOM 571 O O . LYS A 1 73 ? -15.577 -21.434 -23.866 1.00 95.81 73 LYS A O 1
ATOM 576 N N . ALA A 1 74 ? -17.124 -20.804 -25.388 1.00 97.12 74 ALA A N 1
ATOM 577 C CA . ALA A 1 74 ? -16.663 -19.427 -25.508 1.00 97.12 74 ALA A CA 1
ATOM 578 C C . ALA A 1 74 ? -17.005 -18.611 -24.256 1.00 97.12 74 ALA A C 1
ATOM 580 O O . ALA A 1 74 ? -16.097 -18.023 -23.683 1.00 97.12 74 ALA A O 1
ATOM 581 N N . TRP A 1 75 ? -18.253 -18.662 -23.773 1.00 98.44 75 TRP A N 1
ATOM 582 C CA . TRP A 1 75 ? -18.657 -17.969 -22.542 1.00 98.44 75 TRP A CA 1
ATOM 583 C C . TRP A 1 75 ? -17.860 -18.421 -21.317 1.00 98.44 75 TRP A C 1
ATOM 585 O O . TRP A 1 75 ? -17.365 -17.588 -20.565 1.00 98.44 75 TRP A O 1
ATOM 595 N N . PHE A 1 76 ? -17.659 -19.731 -21.142 1.00 98.12 76 PHE A N 1
ATOM 596 C CA . PHE A 1 76 ? -16.862 -20.243 -20.028 1.00 98.12 76 PHE A CA 1
ATOM 597 C C . PHE A 1 76 ? -15.394 -19.798 -20.115 1.00 98.12 76 PHE A C 1
ATOM 599 O O . PHE A 1 76 ? -14.813 -19.372 -19.121 1.00 98.12 76 PHE A O 1
ATOM 606 N N . SER A 1 77 ? -14.800 -19.840 -21.312 1.00 97.50 77 SER A N 1
ATOM 607 C CA . SER A 1 77 ? -13.415 -19.387 -21.507 1.00 97.50 77 SER A CA 1
ATOM 608 C C . SER A 1 77 ? -13.271 -17.873 -21.338 1.00 97.50 77 SER A C 1
ATOM 610 O O . SER A 1 77 ? -12.244 -17.426 -20.842 1.00 97.50 77 SER A O 1
ATOM 612 N N . LEU A 1 78 ? -14.284 -17.093 -21.725 1.00 97.94 78 LEU A N 1
ATOM 613 C CA . LEU A 1 78 ? -14.309 -15.642 -21.553 1.00 97.94 78 LEU A CA 1
ATOM 614 C C . LEU A 1 78 ? -14.389 -15.275 -20.068 1.00 97.94 78 LEU A C 1
ATOM 616 O O . LEU A 1 78 ? -13.630 -14.426 -19.613 1.00 97.94 78 LEU A O 1
ATOM 620 N N . GLY A 1 79 ? -15.208 -15.998 -19.295 1.00 97.69 79 GLY A N 1
ATOM 621 C CA . GLY A 1 79 ? -15.239 -15.867 -17.839 1.00 97.69 79 GLY A CA 1
ATOM 622 C C . GLY A 1 79 ? -13.876 -16.133 -17.194 1.00 97.69 79 GLY A C 1
ATOM 623 O O . GLY A 1 79 ? -13.428 -15.340 -16.370 1.00 97.69 79 GLY A O 1
ATOM 624 N N . ASN A 1 80 ? -13.164 -17.179 -17.637 1.00 95.31 80 ASN A N 1
ATOM 625 C CA . ASN A 1 80 ? -11.807 -17.465 -17.155 1.00 95.31 80 ASN A CA 1
ATOM 626 C C . ASN A 1 80 ? -10.818 -16.335 -17.504 1.00 95.31 80 ASN A C 1
ATOM 628 O O . ASN A 1 80 ? -9.991 -15.967 -16.673 1.00 95.31 80 ASN A O 1
ATOM 632 N N . VAL A 1 81 ? -10.898 -15.777 -18.719 1.00 95.94 81 VAL A N 1
ATOM 633 C CA . VAL A 1 81 ? -10.035 -14.665 -19.162 1.00 95.94 81 VAL A CA 1
ATOM 634 C C . VAL A 1 81 ? -10.280 -13.413 -18.321 1.00 95.94 81 VAL A C 1
ATOM 636 O O . VAL A 1 81 ? -9.329 -12.866 -17.765 1.00 95.94 81 VAL A O 1
ATOM 639 N N . HIS A 1 82 ? -11.540 -13.014 -18.149 1.00 96.56 82 HIS A N 1
ATOM 640 C CA . HIS A 1 82 ? -11.905 -11.863 -17.324 1.00 96.56 82 HIS A CA 1
ATOM 641 C C . HIS A 1 82 ? -11.532 -12.052 -15.853 1.00 96.56 82 HIS A C 1
ATOM 643 O O . HIS A 1 82 ? -11.024 -11.125 -15.228 1.00 96.56 82 HIS A O 1
ATOM 649 N N . GLN A 1 83 ? -11.697 -13.264 -15.313 1.00 93.62 83 GLN A N 1
ATOM 650 C CA . GLN A 1 83 ? -11.253 -13.593 -13.960 1.00 93.62 83 GLN A CA 1
ATOM 651 C C . GLN A 1 83 ? -9.745 -13.358 -13.798 1.00 93.62 83 GLN A C 1
ATOM 653 O O . GLN A 1 83 ? -9.337 -12.719 -12.833 1.00 93.62 83 GLN A O 1
ATOM 658 N N . ILE A 1 84 ? -8.922 -13.845 -14.733 1.00 87.62 84 ILE A N 1
ATOM 659 C CA . ILE A 1 84 ? -7.459 -13.675 -14.682 1.00 87.62 84 ILE A CA 1
ATOM 660 C C . ILE A 1 84 ? -7.058 -12.198 -14.819 1.00 87.62 84 ILE A C 1
ATOM 662 O O . ILE A 1 84 ? -6.105 -11.761 -14.181 1.00 87.62 84 ILE A O 1
ATOM 666 N N . GLN A 1 85 ? -7.793 -11.419 -15.616 1.00 86.38 85 GLN A N 1
ATOM 667 C CA . GLN A 1 85 ? -7.582 -9.974 -15.763 1.00 86.38 85 GLN A CA 1
ATOM 668 C C . GLN A 1 85 ? -8.092 -9.152 -14.563 1.00 86.38 85 GLN A C 1
ATOM 670 O O . GLN A 1 85 ? -7.826 -7.956 -14.497 1.00 86.38 85 GLN A O 1
ATOM 675 N N . GLY A 1 86 ? -8.823 -9.760 -13.622 1.00 87.88 86 GLY A N 1
ATOM 676 C CA . GLY A 1 86 ? -9.445 -9.058 -12.496 1.00 87.88 86 GLY A CA 1
ATOM 677 C C . GLY A 1 86 ? -10.746 -8.322 -12.844 1.00 87.88 86 GLY A C 1
ATOM 678 O O . GLY A 1 86 ? -11.283 -7.602 -12.005 1.00 87.88 86 GLY A O 1
ATOM 679 N N . HIS A 1 87 ? -11.295 -8.521 -14.045 1.00 95.06 87 HIS A N 1
ATOM 680 C CA . HIS A 1 87 ? -12.598 -8.003 -14.480 1.00 95.06 87 HIS A CA 1
ATOM 681 C C . HIS A 1 87 ? -13.726 -8.867 -13.888 1.00 95.06 87 HIS A C 1
ATOM 683 O O . HIS A 1 87 ? -14.359 -9.687 -14.557 1.00 95.06 87 HIS A O 1
ATOM 689 N N . LEU A 1 88 ? -13.900 -8.774 -12.565 1.00 93.94 88 LEU A N 1
ATOM 690 C CA . LEU A 1 88 ? -14.695 -9.735 -11.796 1.00 93.94 88 LEU A CA 1
ATOM 691 C C . LEU A 1 88 ? -16.185 -9.723 -12.167 1.00 93.94 88 LEU A C 1
ATOM 693 O O . LEU A 1 88 ? -16.827 -10.770 -12.114 1.00 93.94 88 LEU A O 1
ATOM 697 N N . GLN A 1 89 ? -16.752 -8.568 -12.531 1.00 96.94 89 GLN A N 1
ATOM 698 C CA . GLN A 1 89 ? -18.171 -8.495 -12.889 1.00 96.94 89 GLN A CA 1
ATOM 699 C C . GLN A 1 89 ? -18.426 -9.125 -14.263 1.00 96.94 89 GLN A C 1
ATOM 701 O O . GLN A 1 89 ? -19.340 -9.930 -14.412 1.00 96.94 89 GLN A O 1
ATOM 706 N N . GLU A 1 90 ? -17.563 -8.849 -15.233 1.00 96.94 90 GLU A N 1
ATOM 707 C CA . GLU A 1 90 ? -17.603 -9.430 -16.571 1.00 96.94 90 GLU A CA 1
ATOM 708 C C . GLU A 1 90 ? -17.391 -10.950 -16.525 1.00 96.94 90 GLU A C 1
ATOM 710 O O . GLU A 1 90 ? -18.045 -11.701 -17.253 1.00 96.94 90 GLU A O 1
ATOM 715 N N . ALA A 1 91 ? -16.534 -11.428 -15.614 1.00 98.06 91 ALA A N 1
ATOM 716 C CA . ALA A 1 91 ? -16.369 -12.854 -15.355 1.00 98.06 91 ALA A CA 1
ATOM 717 C C . ALA A 1 91 ? -17.663 -13.500 -14.832 1.00 98.06 91 ALA A C 1
ATOM 719 O O . ALA A 1 91 ? -18.060 -14.558 -15.324 1.00 98.06 91 ALA A O 1
ATOM 720 N N . ILE A 1 92 ? -18.347 -12.857 -13.874 1.00 98.12 92 ILE A N 1
ATOM 721 C CA . ILE A 1 92 ? -19.649 -13.316 -13.361 1.00 98.12 92 ILE A CA 1
ATOM 722 C C . ILE A 1 92 ? -20.671 -13.387 -14.491 1.00 98.12 92 ILE A C 1
ATOM 724 O O . ILE A 1 92 ? -21.319 -14.422 -14.650 1.00 98.12 92 ILE A O 1
ATOM 728 N N . ASP A 1 93 ? -20.795 -12.328 -15.288 1.00 97.94 93 ASP A N 1
ATOM 729 C CA . ASP A 1 93 ? -21.774 -12.255 -16.370 1.00 97.94 93 ASP A CA 1
ATOM 730 C C . ASP A 1 93 ? -21.527 -13.370 -17.402 1.00 97.94 93 ASP A C 1
ATOM 732 O O . ASP A 1 93 ? -22.452 -14.094 -17.787 1.00 97.94 93 ASP A O 1
ATOM 736 N N . ALA A 1 94 ? -20.267 -13.587 -17.791 1.00 98.31 94 ALA A N 1
ATOM 737 C CA . ALA A 1 94 ? -19.880 -14.654 -18.710 1.00 98.31 94 ALA A CA 1
ATOM 738 C C . ALA A 1 94 ? -20.142 -16.058 -18.130 1.00 98.31 94 ALA A C 1
ATOM 740 O O . ALA A 1 94 ? -20.680 -16.929 -18.824 1.00 98.31 94 ALA A O 1
ATOM 741 N N . TYR A 1 95 ? -19.837 -16.289 -16.849 1.00 98.50 95 TYR A N 1
ATOM 742 C CA . TYR A 1 95 ? -20.147 -17.556 -16.181 1.00 98.50 95 TYR A CA 1
ATOM 743 C C . TYR A 1 95 ? -21.650 -17.794 -16.041 1.00 98.50 95 TYR A C 1
ATOM 745 O O . TYR A 1 95 ? -22.106 -18.915 -16.261 1.00 98.50 95 TYR A O 1
ATOM 753 N N . GLN A 1 96 ? -22.448 -16.765 -15.755 1.00 98.12 96 GLN A N 1
ATOM 754 C CA . GLN A 1 96 ? -23.907 -16.876 -15.715 1.00 98.12 96 GLN A CA 1
ATOM 755 C C . GLN A 1 96 ? -24.486 -17.224 -17.091 1.00 98.12 96 GLN A C 1
ATOM 757 O O . GLN A 1 96 ? -25.373 -18.075 -17.183 1.00 98.12 96 GLN A O 1
ATOM 762 N N . LYS A 1 97 ? -23.952 -16.644 -18.177 1.00 98.38 97 LYS A N 1
ATOM 763 C CA . LYS A 1 97 ? -24.307 -17.051 -19.548 1.00 98.38 97 LYS A CA 1
ATOM 764 C C . LYS A 1 97 ? -23.945 -18.512 -19.812 1.00 98.38 97 LYS A C 1
ATOM 766 O O . LYS A 1 97 ? -24.773 -19.250 -20.344 1.00 98.38 97 LYS A O 1
ATOM 771 N N . ALA A 1 98 ? -22.756 -18.955 -19.401 1.00 98.19 98 ALA A N 1
ATOM 772 C CA . ALA A 1 98 ? -22.346 -20.352 -19.527 1.00 98.19 98 ALA A CA 1
ATOM 773 C C . ALA A 1 98 ? -23.264 -21.302 -18.728 1.00 98.19 98 ALA A C 1
ATOM 775 O O . ALA A 1 98 ? -23.706 -22.315 -19.269 1.00 98.19 98 ALA A O 1
ATOM 776 N N . ILE A 1 99 ? -23.632 -20.955 -17.490 1.00 97.88 99 ILE A N 1
ATOM 777 C CA . ILE A 1 99 ? -24.582 -21.724 -16.664 1.00 97.88 99 ILE A CA 1
ATOM 778 C C . ILE A 1 99 ? -25.963 -21.787 -17.325 1.00 97.88 99 ILE A C 1
ATOM 780 O O . ILE A 1 99 ? -26.567 -22.856 -17.366 1.00 97.88 99 ILE A O 1
ATOM 784 N N . GLY A 1 100 ? -26.449 -20.679 -17.896 1.00 97.69 100 GLY A N 1
ATOM 785 C CA . GLY A 1 100 ? -27.722 -20.651 -18.622 1.00 97.69 100 GLY A CA 1
ATOM 786 C C . GLY A 1 100 ? -27.754 -21.592 -19.833 1.00 97.69 100 GLY A C 1
ATOM 787 O O . GLY A 1 100 ? -28.804 -22.143 -20.154 1.00 97.69 100 GLY A O 1
ATOM 788 N N . LEU A 1 101 ? -26.604 -21.815 -20.477 1.00 97.75 101 LEU A N 1
ATOM 789 C CA . LEU A 1 101 ? -26.460 -22.744 -21.603 1.00 97.75 101 LEU A CA 1
ATOM 790 C C . LEU A 1 101 ? -26.263 -24.199 -21.151 1.00 97.75 101 LEU A C 1
ATOM 792 O O . LEU A 1 101 ? -26.780 -25.114 -21.791 1.00 97.75 101 LEU A O 1
ATOM 796 N N . GLN A 1 102 ? -25.513 -24.430 -20.069 1.00 97.44 102 GLN A N 1
ATOM 797 C CA . GLN A 1 102 ? -25.281 -25.758 -19.493 1.00 97.44 102 GLN A CA 1
ATOM 798 C C . GLN A 1 102 ? -25.396 -25.732 -17.958 1.00 97.44 102 GLN A C 1
ATOM 800 O O . GLN A 1 102 ? -24.387 -25.626 -17.256 1.00 97.44 102 GLN A O 1
ATOM 805 N N . PRO A 1 103 ? -26.608 -25.937 -17.406 1.00 95.81 103 PRO A N 1
ATOM 806 C CA . PRO A 1 103 ? -26.861 -25.807 -15.965 1.00 95.81 103 PRO A CA 1
ATOM 807 C C . PRO A 1 103 ? -26.176 -26.854 -15.076 1.00 95.81 103 PRO A C 1
ATOM 809 O O . PRO A 1 103 ? -26.182 -26.724 -13.859 1.00 95.81 103 PRO A O 1
ATOM 812 N N . LYS A 1 104 ? -25.614 -27.918 -15.663 1.00 95.69 104 LYS A N 1
ATOM 813 C CA . LYS A 1 104 ? -24.931 -29.008 -14.942 1.00 95.69 104 LYS A CA 1
ATOM 814 C C . LYS A 1 104 ? -23.403 -28.933 -15.041 1.00 95.69 104 LYS A C 1
ATOM 816 O O . LYS A 1 104 ? -22.716 -29.884 -14.676 1.00 95.69 104 LYS A O 1
ATOM 821 N N . ALA A 1 105 ? -22.855 -27.832 -15.555 1.00 94.94 105 ALA A N 1
ATOM 822 C CA . ALA A 1 105 ? -21.417 -27.663 -15.713 1.00 94.94 105 ALA A CA 1
ATOM 823 C C . ALA A 1 105 ? -20.749 -27.261 -14.385 1.00 94.94 105 ALA A C 1
ATOM 825 O O . ALA A 1 105 ? -20.500 -26.083 -14.126 1.00 94.94 105 ALA A O 1
ATOM 826 N N . TYR A 1 106 ? -20.418 -28.253 -13.550 1.00 96.56 106 TYR A N 1
ATOM 827 C CA . TYR A 1 106 ? -19.788 -28.041 -12.239 1.00 96.56 106 TYR A CA 1
ATOM 828 C C . TYR A 1 106 ? -18.515 -27.159 -12.247 1.00 96.56 106 TYR A C 1
ATOM 830 O O . TYR A 1 106 ? -18.359 -26.391 -11.295 1.00 96.56 106 TYR A O 1
ATOM 838 N N . PRO A 1 107 ? -17.627 -27.164 -13.277 1.00 96.31 107 PRO A N 1
ATOM 839 C CA . PRO A 1 107 ? -16.447 -26.294 -13.265 1.00 96.31 107 PRO A CA 1
ATOM 840 C C . PRO A 1 107 ? -16.810 -24.807 -13.271 1.00 96.31 107 PRO A C 1
ATOM 842 O O . PRO A 1 107 ? -16.089 -23.993 -12.700 1.00 96.31 107 PRO A O 1
ATOM 845 N N . VAL A 1 108 ? -17.947 -24.451 -13.880 1.00 97.50 108 VAL A N 1
ATOM 846 C CA . VAL A 1 108 ? -18.411 -23.061 -13.947 1.00 97.50 108 VAL A CA 1
ATOM 847 C C . VAL A 1 108 ? -18.857 -22.580 -12.572 1.00 97.50 108 VAL A C 1
ATOM 849 O O . VAL A 1 108 ? -18.517 -21.471 -12.184 1.00 97.50 108 VAL A O 1
ATOM 852 N N . PHE A 1 109 ? -19.550 -23.423 -11.801 1.00 98.19 109 PHE A N 1
ATOM 853 C CA . PHE A 1 109 ? -19.944 -23.096 -10.428 1.00 98.19 109 PHE A CA 1
ATOM 854 C C . PHE A 1 109 ? -18.740 -22.948 -9.496 1.00 98.19 109 PHE A C 1
ATOM 856 O O . PHE A 1 109 ? -18.714 -22.026 -8.685 1.00 98.19 109 PHE A O 1
ATOM 863 N N . ASN A 1 110 ? -17.717 -23.797 -9.641 1.00 96.88 110 ASN A N 1
ATOM 864 C CA . ASN A 1 110 ? -16.473 -23.631 -8.890 1.00 96.88 110 ASN A CA 1
ATOM 865 C C . ASN A 1 110 ? -15.796 -22.287 -9.214 1.00 96.88 110 ASN A C 1
ATOM 867 O O . ASN A 1 110 ? -15.451 -21.537 -8.306 1.00 96.88 110 ASN A O 1
ATOM 871 N N . ASN A 1 111 ? -15.650 -21.948 -10.497 1.00 96.62 111 ASN A N 1
ATOM 872 C CA . ASN A 1 111 ? -14.990 -20.701 -10.890 1.00 96.62 111 ASN A CA 1
ATOM 873 C C . ASN A 1 111 ? -15.823 -19.463 -10.524 1.00 96.62 111 ASN A C 1
ATOM 875 O O . ASN A 1 111 ? -15.276 -18.462 -10.072 1.00 96.62 111 ASN A O 1
ATOM 879 N N . LEU A 1 112 ? -17.150 -19.545 -10.636 1.00 97.81 112 LEU A N 1
ATOM 880 C CA . LEU A 1 112 ? -18.054 -18.490 -10.188 1.00 97.81 112 LEU A CA 1
ATOM 881 C C . LEU A 1 112 ? -17.958 -18.271 -8.672 1.00 97.81 112 LEU A C 1
ATOM 883 O O . LEU A 1 112 ? -17.902 -17.127 -8.224 1.00 97.81 112 LEU A O 1
ATOM 887 N N . GLY A 1 113 ? -17.884 -19.352 -7.888 1.00 96.94 113 GLY A N 1
ATOM 888 C CA . GLY A 1 113 ? -17.661 -19.268 -6.446 1.00 96.94 113 GLY A CA 1
ATOM 889 C C . GLY A 1 113 ? -16.357 -18.551 -6.105 1.00 96.94 113 GLY A C 1
ATOM 890 O O . GLY A 1 113 ? -16.346 -17.671 -5.246 1.00 96.94 113 GLY A O 1
ATOM 891 N N . TYR A 1 114 ? -15.293 -18.844 -6.854 1.00 94.00 114 TYR A N 1
ATOM 892 C CA . TYR A 1 114 ? -14.006 -18.171 -6.706 1.00 94.00 114 TYR A CA 1
ATOM 893 C C . TYR A 1 114 ? -14.082 -16.678 -7.029 1.00 94.00 114 TYR A C 1
ATOM 895 O O . TYR A 1 114 ? -13.583 -15.856 -6.264 1.00 94.00 114 TYR A O 1
ATOM 903 N N . VAL A 1 115 ? -14.789 -16.289 -8.092 1.00 95.50 115 VAL A N 1
ATOM 904 C CA . VAL A 1 115 ? -14.990 -14.867 -8.405 1.00 95.50 115 VAL A CA 1
ATOM 905 C C . VAL A 1 115 ? -15.823 -14.153 -7.334 1.00 95.50 115 VAL A C 1
ATOM 907 O O . VAL A 1 115 ? -15.481 -13.037 -6.940 1.00 95.50 115 VAL A O 1
ATOM 910 N N . PHE A 1 116 ? -16.870 -14.785 -6.794 1.00 96.31 116 PHE A N 1
ATOM 911 C CA . PHE A 1 116 ? -17.621 -14.212 -5.671 1.00 96.31 116 PHE A CA 1
ATOM 912 C C . PHE A 1 116 ? -16.764 -14.052 -4.417 1.00 96.31 116 PHE A C 1
ATOM 914 O O . PHE A 1 116 ? -16.875 -13.036 -3.729 1.00 96.31 116 PHE A O 1
ATOM 921 N N . GLN A 1 117 ? -15.881 -15.012 -4.145 1.00 89.44 117 GLN A N 1
ATOM 922 C CA . GLN A 1 117 ? -14.925 -14.923 -3.049 1.00 89.44 117 GLN A CA 1
ATOM 923 C C . GLN A 1 117 ? -13.971 -13.735 -3.237 1.00 89.44 117 GLN A C 1
ATOM 925 O O . GLN A 1 117 ? -13.768 -12.979 -2.288 1.00 89.44 117 GLN A O 1
ATOM 930 N N . LEU A 1 118 ? -13.452 -13.512 -4.450 1.00 85.38 118 LEU A N 1
ATOM 931 C CA . LEU A 1 118 ? -12.622 -12.342 -4.765 1.00 85.38 118 LEU A CA 1
ATOM 932 C C . LEU A 1 118 ? -13.373 -11.011 -4.585 1.00 85.38 118 LEU A C 1
ATOM 934 O O . LEU A 1 118 ? -12.773 -10.026 -4.165 1.00 85.38 118 LEU A O 1
ATOM 938 N N . GLN A 1 119 ? -14.687 -10.978 -4.835 1.00 86.81 119 GLN A N 1
ATOM 939 C CA . GLN A 1 119 ? -15.541 -9.812 -4.560 1.00 86.81 119 GLN A CA 1
ATOM 940 C C . GLN A 1 119 ? -15.962 -9.676 -3.082 1.00 86.81 119 GLN A C 1
ATOM 942 O O . GLN A 1 119 ? -16.717 -8.764 -2.746 1.00 86.81 119 GLN A O 1
ATOM 947 N N . GLY A 1 120 ? -15.549 -10.591 -2.199 1.00 85.81 120 GLY A N 1
ATOM 948 C CA . GLY A 1 120 ? -15.982 -10.619 -0.798 1.00 85.81 120 GLY A CA 1
ATOM 949 C C . GLY A 1 120 ? -17.445 -11.037 -0.593 1.00 85.81 120 GLY A C 1
ATOM 950 O O . GLY A 1 120 ? -17.970 -10.916 0.513 1.00 85.81 120 GLY A O 1
ATOM 951 N N . LYS A 1 121 ? -18.121 -11.555 -1.626 1.00 89.69 121 LYS A N 1
ATOM 952 C CA . LYS A 1 121 ? -19.516 -12.023 -1.566 1.00 89.69 121 LYS A CA 1
ATOM 953 C C . LYS A 1 121 ? -19.571 -13.461 -1.049 1.00 89.69 121 LYS A C 1
ATOM 955 O O . LYS A 1 121 ? -19.870 -14.404 -1.781 1.00 89.69 121 LYS A O 1
ATOM 960 N N . VAL A 1 122 ? -19.241 -13.618 0.231 1.00 87.94 122 VAL A N 1
ATOM 961 C CA . VAL A 1 122 ? -18.962 -14.914 0.869 1.00 87.94 122 VAL A CA 1
ATOM 962 C C . VAL A 1 122 ? -20.115 -15.915 0.746 1.00 87.94 122 VAL A C 1
ATOM 964 O O . VAL A 1 122 ? -19.885 -17.054 0.347 1.00 87.94 122 VAL A O 1
ATOM 967 N N . ASP A 1 123 ? -21.357 -15.506 1.007 1.00 91.94 123 ASP A N 1
ATOM 968 C CA . ASP A 1 123 ? -22.501 -16.430 0.953 1.00 91.94 123 ASP A CA 1
ATOM 969 C C . ASP A 1 123 ? -22.763 -16.948 -0.470 1.00 91.94 123 ASP A C 1
ATOM 971 O O . ASP A 1 123 ? -23.083 -18.121 -0.669 1.00 91.94 123 ASP A O 1
ATOM 975 N N . GLN A 1 124 ? -22.558 -16.100 -1.483 1.00 96.00 124 GLN A N 1
ATOM 976 C CA . GLN A 1 124 ? -22.687 -16.498 -2.887 1.00 96.00 124 GLN A CA 1
ATOM 977 C C . GLN A 1 124 ? -21.553 -17.433 -3.318 1.00 96.00 124 GLN A C 1
ATOM 979 O O . GLN A 1 124 ? -21.787 -18.361 -4.098 1.00 96.00 124 GLN A O 1
ATOM 984 N N . ALA A 1 125 ? -20.343 -17.221 -2.790 1.00 96.38 125 ALA A N 1
ATOM 985 C CA . ALA A 1 125 ? -19.218 -18.123 -3.000 1.00 96.38 125 ALA A CA 1
ATOM 986 C C . ALA A 1 125 ? -19.519 -19.516 -2.429 1.00 96.38 125 ALA A C 1
ATOM 988 O O . ALA A 1 125 ? -19.451 -20.501 -3.164 1.00 96.38 125 ALA A O 1
ATOM 989 N N . ILE A 1 126 ? -19.951 -19.586 -1.162 1.00 95.88 126 ILE A N 1
ATOM 990 C CA . ILE A 1 126 ? -20.346 -20.838 -0.495 1.00 95.88 126 ILE A CA 1
ATOM 991 C C . ILE A 1 126 ? -21.436 -21.549 -1.294 1.00 95.88 126 ILE A C 1
ATOM 993 O O . ILE A 1 126 ? -21.277 -22.726 -1.620 1.00 95.88 126 ILE A O 1
ATOM 997 N N . GLY A 1 127 ? -22.506 -20.837 -1.662 1.00 97.31 127 GLY A N 1
ATOM 998 C CA . GLY A 1 127 ? -23.594 -21.409 -2.453 1.00 97.31 127 GLY A CA 1
ATOM 999 C C . GLY A 1 127 ? -23.105 -21.978 -3.788 1.00 97.31 127 GLY A C 1
ATOM 1000 O O . GLY A 1 127 ? -23.480 -23.087 -4.161 1.00 97.31 127 GLY A O 1
ATOM 1001 N N . SER A 1 128 ? -22.207 -21.273 -4.479 1.00 97.88 128 SER A N 1
ATOM 1002 C CA . SER A 1 128 ? -21.649 -21.726 -5.760 1.00 97.88 128 SER A CA 1
ATOM 1003 C C . SER A 1 128 ? -20.759 -22.965 -5.602 1.00 97.88 128 SER A C 1
ATOM 1005 O O . SER A 1 128 ? -20.905 -23.923 -6.361 1.00 97.88 128 SER A O 1
ATOM 1007 N N . TYR A 1 129 ? -19.892 -23.010 -4.586 1.00 97.81 129 TYR A N 1
ATOM 1008 C CA . TYR A 1 129 ? -19.078 -24.198 -4.307 1.00 97.81 129 TYR A CA 1
ATOM 1009 C C . TYR A 1 129 ? -19.933 -25.402 -3.903 1.00 97.81 129 TYR A C 1
ATOM 1011 O O . TYR A 1 129 ? -19.694 -26.511 -4.377 1.00 97.81 129 TYR A O 1
ATOM 1019 N N . GLN A 1 130 ? -20.970 -25.193 -3.090 1.00 97.75 130 GLN A N 1
ATOM 1020 C CA . GLN A 1 130 ? -21.923 -26.244 -2.729 1.00 97.75 130 GLN A CA 1
ATOM 1021 C C . GLN A 1 130 ? -22.668 -26.780 -3.953 1.00 97.75 130 GLN A C 1
ATOM 1023 O O . GLN A 1 130 ? -22.823 -27.991 -4.075 1.00 97.75 130 GLN A O 1
ATOM 1028 N N . GLN A 1 131 ? -23.071 -25.917 -4.892 1.00 97.75 131 GLN A N 1
ATOM 1029 C CA . GLN A 1 131 ? -23.654 -26.359 -6.163 1.00 97.75 131 GLN A CA 1
ATOM 1030 C C . GLN A 1 131 ? -22.658 -27.176 -6.999 1.00 97.75 131 GLN A C 1
ATOM 1032 O O . GLN A 1 131 ? -23.023 -28.224 -7.533 1.00 97.75 131 GLN A O 1
ATOM 1037 N N . ALA A 1 132 ? -21.388 -26.760 -7.070 1.00 97.81 132 ALA A N 1
ATOM 1038 C CA . ALA A 1 132 ? -20.348 -27.536 -7.746 1.00 97.81 132 ALA A CA 1
ATOM 1039 C C . ALA A 1 132 ? -20.181 -28.934 -7.120 1.00 97.81 132 ALA A C 1
ATOM 1041 O O . ALA A 1 132 ? -20.135 -29.924 -7.848 1.00 97.81 132 ALA A O 1
ATOM 1042 N N . LEU A 1 133 ? -20.163 -29.022 -5.786 1.00 97.31 133 LEU A N 1
ATOM 1043 C CA . LEU A 1 133 ? -20.051 -30.281 -5.039 1.00 97.31 133 LEU A CA 1
ATOM 1044 C C . LEU A 1 133 ? -21.317 -31.141 -5.115 1.00 97.31 133 LEU A C 1
ATOM 1046 O O . LEU A 1 133 ? -21.230 -32.364 -5.124 1.00 97.31 133 LEU A O 1
ATOM 1050 N N . GLN A 1 134 ? -22.498 -30.534 -5.220 1.00 97.56 134 GLN A N 1
ATOM 1051 C CA . GLN A 1 134 ? -23.743 -31.266 -5.444 1.00 97.56 134 GLN A CA 1
ATOM 1052 C C . GLN A 1 134 ? -23.748 -31.939 -6.824 1.00 97.56 134 GLN A C 1
ATOM 1054 O O . GLN A 1 134 ? -24.208 -33.073 -6.959 1.00 97.56 134 GLN A O 1
ATOM 1059 N N . LEU A 1 135 ? -23.237 -31.248 -7.847 1.00 96.50 135 LEU A N 1
ATOM 1060 C CA . LEU A 1 135 ? -23.109 -31.783 -9.203 1.00 96.50 135 LEU A CA 1
ATOM 1061 C C . LEU A 1 135 ? -21.959 -32.796 -9.325 1.00 96.50 135 LEU A C 1
ATOM 1063 O O . LEU A 1 135 ? -22.082 -33.758 -10.080 1.00 96.50 135 LEU A O 1
ATOM 1067 N N . GLN A 1 136 ? -20.861 -32.583 -8.593 1.00 97.19 136 GLN A N 1
ATOM 1068 C CA . GLN A 1 136 ? -19.675 -33.437 -8.575 1.00 97.19 136 GLN A CA 1
ATOM 1069 C C . GLN A 1 136 ? -19.113 -33.552 -7.139 1.00 97.19 136 GLN A C 1
ATOM 1071 O O . GLN A 1 136 ? -18.260 -32.753 -6.749 1.00 97.19 136 GLN A O 1
ATOM 1076 N N . PRO A 1 137 ? -19.527 -34.569 -6.355 1.00 94.12 137 PRO A N 1
ATOM 1077 C CA . PRO A 1 137 ? -19.138 -34.703 -4.941 1.00 94.12 137 PRO A CA 1
ATOM 1078 C C . PRO A 1 137 ? -17.634 -34.858 -4.682 1.00 94.12 137 PRO A C 1
ATOM 1080 O O . PRO A 1 137 ? -17.139 -34.482 -3.621 1.00 94.12 137 PRO A O 1
ATOM 1083 N N . HIS A 1 138 ? -16.896 -35.399 -5.652 1.00 92.00 138 HIS A N 1
ATOM 1084 C CA . HIS A 1 138 ? -15.449 -35.607 -5.576 1.00 92.00 138 HIS A CA 1
ATOM 1085 C C . HIS A 1 138 ? -14.712 -34.571 -6.428 1.00 92.00 138 HIS A C 1
ATOM 1087 O O . HIS A 1 138 ? -14.125 -34.909 -7.456 1.00 92.00 138 HIS A O 1
ATOM 1093 N N . LEU A 1 139 ? -14.796 -33.303 -6.021 1.00 93.69 139 LEU A N 1
ATOM 1094 C CA . LEU A 1 139 ? -14.123 -32.180 -6.673 1.00 93.69 139 LEU A CA 1
ATOM 1095 C C . LEU A 1 139 ? -13.184 -31.481 -5.677 1.00 93.69 139 LEU A C 1
ATOM 1097 O O . LEU A 1 139 ? -13.628 -30.563 -4.981 1.00 93.69 139 LEU A O 1
ATOM 1101 N N . PRO A 1 140 ? -11.907 -31.904 -5.591 1.00 92.69 140 PRO A N 1
ATOM 1102 C CA . PRO A 1 140 ? -10.942 -31.361 -4.638 1.00 92.69 140 PRO A CA 1
ATOM 1103 C C . PRO A 1 140 ? -10.847 -29.837 -4.659 1.00 92.69 140 PRO A C 1
ATOM 1105 O O . PRO A 1 140 ? -10.823 -29.222 -3.599 1.00 92.69 140 PRO A O 1
ATOM 1108 N N . GLU A 1 141 ? -10.866 -29.214 -5.843 1.00 91.81 141 GLU A N 1
ATOM 1109 C CA . GLU A 1 141 ? -10.806 -27.756 -5.975 1.00 91.81 141 GLU A CA 1
ATOM 1110 C C . GLU A 1 141 ? -11.976 -27.061 -5.269 1.00 91.81 141 GLU A C 1
ATOM 1112 O O . GLU A 1 141 ? -11.762 -26.111 -4.521 1.00 91.81 141 GLU A O 1
ATOM 1117 N N . ALA A 1 142 ? -13.204 -27.554 -5.442 1.00 94.12 142 ALA A N 1
ATOM 1118 C CA . ALA A 1 142 ? -14.370 -26.971 -4.780 1.00 94.12 142 ALA A CA 1
ATOM 1119 C C . ALA A 1 142 ? -14.389 -27.273 -3.275 1.00 94.12 142 ALA A C 1
ATOM 1121 O O . ALA A 1 142 ? -14.842 -26.434 -2.499 1.00 94.12 142 ALA A O 1
ATOM 1122 N N . GLN A 1 143 ? -13.869 -28.433 -2.855 1.00 95.56 143 GLN A N 1
ATOM 1123 C CA . GLN A 1 143 ? -13.723 -28.784 -1.440 1.00 95.56 143 GLN A CA 1
ATOM 1124 C C . GLN A 1 143 ? -12.758 -27.833 -0.729 1.00 95.56 143 GLN A C 1
ATOM 1126 O O . GLN A 1 143 ? -13.136 -27.249 0.284 1.00 95.56 143 GLN A O 1
ATOM 1131 N N . VAL A 1 144 ? -11.549 -27.626 -1.270 1.00 94.62 144 VAL A N 1
ATOM 1132 C CA . VAL A 1 144 ? -10.582 -26.704 -0.654 1.00 94.62 144 VAL A CA 1
ATOM 1133 C C . VAL A 1 144 ? -11.052 -25.262 -0.729 1.00 94.62 144 VAL A C 1
ATOM 1135 O O . VAL A 1 144 ? -10.907 -24.534 0.243 1.00 94.62 144 VAL A O 1
ATOM 1138 N N . ASN A 1 145 ? -11.673 -24.847 -1.834 1.00 93.69 145 ASN A N 1
ATOM 1139 C CA . ASN A 1 145 ? -12.175 -23.485 -1.966 1.00 93.69 145 ASN A CA 1
ATOM 1140 C C . ASN A 1 145 ? -13.276 -23.193 -0.936 1.00 93.69 145 ASN A C 1
ATOM 1142 O O . ASN A 1 145 ? -13.245 -22.154 -0.277 1.00 93.69 145 ASN A O 1
ATOM 1146 N N . LEU A 1 146 ? -14.205 -24.134 -0.735 1.00 94.94 146 LEU A N 1
ATOM 1147 C CA . LEU A 1 146 ? -15.207 -24.040 0.322 1.00 94.94 146 LEU A CA 1
ATOM 1148 C C . LEU A 1 146 ? -14.557 -24.043 1.712 1.00 94.94 146 LEU A C 1
ATOM 1150 O O . LEU A 1 146 ? -14.890 -23.195 2.536 1.00 94.94 146 LEU A O 1
ATOM 1154 N N . ALA A 1 147 ? -13.612 -24.950 1.965 1.00 93.12 147 ALA A N 1
ATOM 1155 C CA . ALA A 1 147 ? -12.907 -25.041 3.239 1.00 93.12 147 ALA A CA 1
ATOM 1156 C C . ALA A 1 147 ? -12.149 -23.750 3.577 1.00 93.12 147 ALA A C 1
ATOM 1158 O O . ALA A 1 147 ? -12.262 -23.250 4.689 1.00 93.12 147 ALA A O 1
ATOM 1159 N N . ASN A 1 148 ? -11.453 -23.151 2.612 1.00 87.38 148 ASN A N 1
ATOM 1160 C CA . ASN A 1 148 ? -10.732 -21.891 2.790 1.00 87.38 148 ASN A CA 1
ATOM 1161 C C . ASN A 1 148 ? -11.685 -20.750 3.190 1.00 87.38 148 ASN A C 1
ATOM 1163 O O . ASN A 1 148 ? -11.360 -19.930 4.051 1.00 87.38 148 ASN A O 1
ATOM 1167 N N . VAL A 1 149 ? -12.888 -20.716 2.607 1.00 89.00 149 VAL A N 1
ATOM 1168 C CA . VAL A 1 149 ? -13.929 -19.759 3.003 1.00 89.00 149 VAL A CA 1
ATOM 1169 C C . VAL A 1 149 ? -14.448 -20.056 4.414 1.00 89.00 149 VAL A C 1
ATOM 1171 O O . VAL A 1 149 ? -14.567 -19.133 5.218 1.00 89.00 149 VAL A O 1
ATOM 1174 N N . LEU A 1 150 ? -14.708 -21.320 4.755 1.00 88.69 150 LEU A N 1
ATOM 1175 C CA . LEU A 1 150 ? -15.160 -21.716 6.095 1.00 88.69 150 LEU A CA 1
ATOM 1176 C C . LEU A 1 150 ? -14.111 -21.423 7.176 1.00 88.69 150 LEU A C 1
ATOM 1178 O O . LEU A 1 150 ? -14.468 -20.949 8.253 1.00 88.69 150 LEU A O 1
ATOM 1182 N N . TYR A 1 151 ? -12.829 -21.621 6.873 1.00 86.38 151 TYR A N 1
ATOM 1183 C CA . TYR A 1 151 ? -11.716 -21.261 7.748 1.00 86.38 151 TYR A CA 1
ATOM 1184 C C . TYR A 1 151 ? -11.699 -19.760 8.043 1.00 86.38 151 TYR A C 1
ATOM 1186 O O . TYR A 1 151 ? -11.624 -19.360 9.199 1.00 86.38 151 TYR A O 1
ATOM 1194 N N . SER A 1 152 ? -11.893 -18.914 7.022 1.00 82.56 152 SER A N 1
ATOM 1195 C CA . SER A 1 152 ? -11.986 -17.456 7.216 1.00 82.56 152 SER A CA 1
ATOM 1196 C C . SER A 1 152 ? -13.166 -17.025 8.104 1.00 82.56 152 SER A C 1
ATOM 1198 O O . SER A 1 152 ? -13.169 -15.918 8.639 1.00 82.56 152 SER A O 1
ATOM 1200 N N . GLN A 1 153 ? -14.158 -17.904 8.283 1.00 82.06 153 GLN A N 1
ATOM 1201 C CA . GLN A 1 153 ? -15.296 -17.718 9.182 1.00 82.06 153 GLN A CA 1
ATOM 1202 C C . GLN A 1 153 ? -15.123 -18.437 10.536 1.00 82.06 153 GLN A C 1
ATOM 1204 O O . GLN A 1 153 ? -16.071 -18.452 11.319 1.00 82.06 153 GLN A O 1
ATOM 1209 N N . ASN A 1 154 ? -13.957 -19.035 10.815 1.00 86.56 154 ASN A N 1
ATOM 1210 C CA . ASN A 1 154 ? -13.684 -19.889 11.981 1.00 86.56 154 ASN A CA 1
ATOM 1211 C C . ASN A 1 154 ? -14.682 -21.056 12.133 1.00 86.56 154 ASN A C 1
ATOM 1213 O O . ASN A 1 154 ? -15.122 -21.372 13.237 1.00 86.56 154 ASN A O 1
ATOM 1217 N N . LYS A 1 155 ? -15.089 -21.670 11.013 1.00 88.00 155 LYS A N 1
ATOM 1218 C CA . LYS A 1 155 ? -16.074 -22.768 10.976 1.00 88.00 155 LYS A CA 1
ATOM 1219 C C . LYS A 1 155 ? -15.470 -24.153 10.732 1.00 88.00 155 LYS A C 1
ATOM 1221 O O . LYS A 1 155 ? -16.233 -25.101 10.578 1.00 88.00 155 LYS A O 1
ATOM 1226 N N . LEU A 1 156 ? -14.146 -24.274 10.661 1.00 89.75 156 LEU A N 1
ATOM 1227 C CA . LEU A 1 156 ? -13.466 -25.567 10.571 1.00 89.75 156 LEU A CA 1
ATOM 1228 C C . LEU A 1 156 ? -12.965 -26.005 11.949 1.00 89.75 156 LEU A C 1
ATOM 1230 O O . LEU A 1 156 ? -12.581 -25.183 12.775 1.00 89.75 156 LEU A O 1
ATOM 1234 N N . SER A 1 157 ? -12.976 -27.311 12.188 1.00 91.12 157 SER A N 1
ATOM 1235 C CA . SER A 1 157 ? -12.239 -27.936 13.284 1.00 91.12 157 SER A CA 1
ATOM 1236 C C . SER A 1 157 ? -10.764 -28.120 12.919 1.00 91.12 157 SER A C 1
ATOM 1238 O O . SER A 1 157 ? -10.412 -28.222 11.746 1.00 91.12 157 SER A O 1
ATOM 1240 N N . GLU A 1 158 ? -9.897 -28.267 13.921 1.00 86.12 158 GLU A N 1
ATOM 1241 C CA . GLU A 1 158 ? -8.456 -28.507 13.720 1.00 86.12 158 GLU A CA 1
ATOM 1242 C C . GLU A 1 158 ? -8.177 -29.728 12.817 1.00 86.12 158 GLU A C 1
ATOM 1244 O O . GLU A 1 158 ? -7.303 -29.699 11.952 1.00 86.12 158 GLU A O 1
ATOM 1249 N N . ALA A 1 159 ? -8.964 -30.801 12.953 1.00 91.19 159 ALA A N 1
ATOM 1250 C CA . ALA A 1 159 ? -8.833 -31.984 12.102 1.00 91.19 159 ALA A CA 1
ATOM 1251 C C . ALA A 1 159 ? -9.182 -31.693 10.629 1.00 91.19 159 ALA A C 1
ATOM 1253 O O . ALA A 1 159 ? -8.535 -32.221 9.721 1.00 91.19 159 ALA A O 1
ATOM 1254 N N . GLU A 1 160 ? -10.185 -30.846 10.385 1.00 92.06 160 GLU A N 1
ATOM 1255 C CA . GLU A 1 160 ? -10.561 -30.408 9.039 1.00 92.06 160 GLU A CA 1
ATOM 1256 C C . GLU A 1 160 ? -9.511 -29.467 8.448 1.00 92.06 160 GLU A C 1
ATOM 1258 O O . GLU A 1 160 ? -9.146 -29.626 7.286 1.00 92.06 160 GLU A O 1
ATOM 1263 N N . GLU A 1 161 ? -8.966 -28.542 9.239 1.00 91.88 161 GLU A N 1
ATOM 1264 C CA . GLU A 1 161 ? -7.872 -27.660 8.818 1.00 91.88 161 GLU A CA 1
ATOM 1265 C C . GLU A 1 161 ? -6.656 -28.466 8.355 1.00 91.88 161 GLU A C 1
ATOM 1267 O O . GLU A 1 161 ? -6.146 -28.247 7.254 1.00 91.88 161 GLU A O 1
ATOM 1272 N N . ILE A 1 162 ? -6.245 -29.471 9.136 1.00 91.81 162 ILE A N 1
ATOM 1273 C CA . ILE A 1 162 ? -5.150 -30.372 8.764 1.00 91.81 162 ILE A CA 1
ATOM 1274 C C . ILE A 1 162 ? -5.492 -31.116 7.469 1.00 91.81 162 ILE A C 1
ATOM 1276 O O . ILE A 1 162 ? -4.684 -31.109 6.537 1.00 91.81 162 ILE A O 1
ATOM 1280 N N . HIS A 1 163 ? -6.682 -31.713 7.368 1.00 94.44 163 HIS A N 1
ATOM 1281 C CA . HIS A 1 163 ? -7.117 -32.437 6.170 1.00 94.44 163 HIS A CA 1
ATOM 1282 C C . HIS A 1 163 ? -7.064 -31.554 4.912 1.00 94.44 163 HIS A C 1
ATOM 1284 O O . HIS A 1 163 ? -6.448 -31.927 3.909 1.00 94.44 163 HIS A O 1
ATOM 1290 N N . PHE A 1 164 ? -7.655 -30.360 4.975 1.00 95.62 164 PHE A N 1
ATOM 1291 C CA . PHE A 1 164 ? -7.690 -29.435 3.848 1.00 95.62 164 PHE A CA 1
ATOM 1292 C C . PHE A 1 164 ? -6.335 -28.782 3.570 1.00 95.62 164 PHE A C 1
ATOM 1294 O O . PHE A 1 164 ? -6.078 -28.425 2.420 1.00 95.62 164 PHE A O 1
ATOM 1301 N N . SER A 1 165 ? -5.431 -28.676 4.549 1.00 95.38 165 SER A N 1
ATOM 1302 C CA . SER A 1 165 ? -4.055 -28.234 4.292 1.00 95.38 165 SER A CA 1
ATOM 1303 C C . SER A 1 165 ? -3.316 -29.198 3.359 1.00 95.38 165 SER A C 1
ATOM 1305 O O . SER A 1 165 ? -2.686 -28.758 2.397 1.00 95.38 165 SER A O 1
ATOM 1307 N N . TYR A 1 166 ? -3.464 -30.512 3.570 1.00 95.69 166 TYR A N 1
ATOM 1308 C CA . TYR A 1 166 ? -2.843 -31.524 2.715 1.00 95.69 166 TYR A CA 1
ATOM 1309 C C . TYR A 1 166 ? -3.496 -31.557 1.335 1.00 95.69 166 TYR A C 1
ATOM 1311 O O . TYR A 1 166 ? -2.802 -31.658 0.327 1.00 95.69 166 TYR A O 1
ATOM 1319 N N . LEU A 1 167 ? -4.817 -31.373 1.269 1.00 95.19 167 LEU A N 1
ATOM 1320 C CA . LEU A 1 167 ? -5.515 -31.301 -0.011 1.00 95.19 167 LEU A CA 1
ATOM 1321 C C . LEU A 1 167 ? -5.089 -30.074 -0.838 1.00 95.19 167 LEU A C 1
ATOM 1323 O O . LEU A 1 167 ? -4.861 -30.192 -2.042 1.00 95.19 167 LEU A O 1
ATOM 1327 N N . ASN A 1 168 ? -4.921 -28.911 -0.196 1.00 95.19 168 ASN A N 1
ATOM 1328 C CA . ASN A 1 168 ? -4.345 -27.723 -0.832 1.00 95.19 168 ASN A CA 1
ATOM 1329 C C . ASN A 1 168 ? -2.911 -28.000 -1.309 1.00 95.19 168 ASN A C 1
ATOM 1331 O O . ASN A 1 168 ? -2.573 -27.697 -2.451 1.00 95.19 168 ASN A O 1
ATOM 1335 N N . TYR A 1 169 ? -2.075 -28.628 -0.479 1.00 95.88 169 TYR A N 1
ATOM 1336 C CA . TYR A 1 169 ? -0.712 -28.997 -0.859 1.00 95.88 169 TYR A CA 1
ATOM 1337 C C . TYR A 1 169 ? -0.669 -29.895 -2.109 1.00 95.88 169 TYR A C 1
ATOM 1339 O O . TYR A 1 169 ? 0.068 -29.600 -3.053 1.00 95.88 169 TYR A O 1
ATOM 1347 N N . ASP A 1 170 ? -1.503 -30.935 -2.166 1.00 96.00 170 ASP A N 1
ATOM 1348 C CA . ASP A 1 170 ? -1.573 -31.860 -3.303 1.00 96.00 170 ASP A CA 1
ATOM 1349 C C . ASP A 1 170 ? -2.046 -31.169 -4.591 1.00 96.00 170 ASP A C 1
ATOM 1351 O O . ASP A 1 170 ? -1.502 -31.406 -5.678 1.00 96.00 170 ASP A O 1
ATOM 1355 N N . LEU A 1 171 ? -3.023 -30.263 -4.486 1.00 93.81 171 LEU A N 1
ATOM 1356 C CA . LEU A 1 171 ? -3.448 -29.421 -5.607 1.00 93.81 171 LEU A CA 1
ATOM 1357 C C . LEU A 1 171 ? -2.319 -28.502 -6.082 1.00 93.81 171 LEU A C 1
ATOM 1359 O O . LEU A 1 171 ? -2.094 -28.390 -7.291 1.00 93.81 171 LEU A O 1
ATOM 1363 N N . GLY A 1 172 ? -1.556 -27.923 -5.154 1.00 94.56 172 GLY A N 1
ATOM 1364 C CA . GLY A 1 172 ? -0.354 -27.152 -5.458 1.00 94.56 172 GLY A CA 1
ATOM 1365 C C . GLY A 1 172 ? 0.674 -27.966 -6.247 1.00 94.56 172 GLY A C 1
ATOM 1366 O O . GLY A 1 172 ? 1.169 -27.503 -7.277 1.00 94.56 172 GLY A O 1
ATOM 1367 N N . ILE A 1 173 ? 0.930 -29.216 -5.847 1.00 94.38 173 ILE A N 1
ATOM 1368 C CA . ILE A 1 173 ? 1.834 -30.132 -6.565 1.00 94.38 173 ILE A CA 1
ATOM 1369 C C . ILE A 1 173 ? 1.335 -30.406 -7.985 1.00 94.38 173 ILE A C 1
ATOM 1371 O O . ILE A 1 173 ? 2.119 -30.376 -8.939 1.00 94.38 173 ILE A O 1
ATOM 1375 N N . ASN A 1 174 ? 0.036 -30.654 -8.147 1.00 91.19 174 ASN A N 1
ATOM 1376 C CA . ASN A 1 174 ? -0.558 -30.919 -9.455 1.00 91.19 174 ASN A CA 1
ATOM 1377 C C . ASN A 1 174 ? -0.443 -29.705 -10.388 1.00 91.19 174 ASN A C 1
ATOM 1379 O O . ASN A 1 174 ? -0.045 -29.860 -11.545 1.00 91.19 174 ASN A O 1
ATOM 1383 N N . ARG A 1 175 ? -0.712 -28.495 -9.882 1.00 87.44 175 ARG A N 1
ATOM 1384 C CA . ARG A 1 175 ? -0.563 -27.242 -10.643 1.00 87.4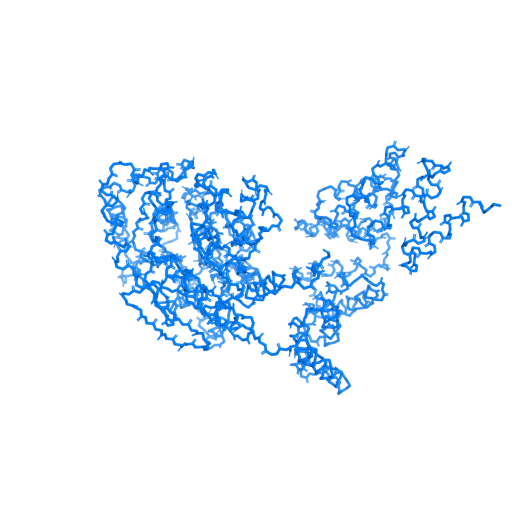4 175 ARG A CA 1
ATOM 1385 C C . ARG A 1 175 ? 0.892 -26.951 -10.987 1.00 87.44 175 ARG A C 1
ATOM 1387 O O . ARG A 1 175 ? 1.193 -26.628 -12.134 1.00 87.44 175 ARG A O 1
ATOM 1394 N N . HIS A 1 176 ? 1.806 -27.192 -10.049 1.00 88.25 176 HIS A N 1
ATOM 1395 C CA . HIS A 1 176 ? 3.241 -27.043 -10.274 1.00 88.25 176 HIS A CA 1
ATOM 1396 C C . HIS A 1 176 ? 3.714 -27.963 -11.411 1.00 88.25 176 HIS A C 1
ATOM 1398 O O . HIS A 1 176 ? 4.374 -27.508 -12.343 1.00 88.25 176 HIS A O 1
ATOM 1404 N N . ARG A 1 177 ? 3.308 -29.242 -11.411 1.00 86.50 177 ARG A N 1
ATOM 1405 C CA . ARG A 1 177 ? 3.620 -30.190 -12.501 1.00 86.50 177 ARG A CA 1
ATOM 1406 C C . ARG A 1 177 ? 3.010 -29.789 -13.845 1.00 86.50 177 ARG A C 1
ATOM 1408 O O . ARG A 1 177 ? 3.587 -30.104 -14.882 1.00 86.50 177 ARG A O 1
ATOM 1415 N N . ALA A 1 178 ? 1.870 -29.102 -13.829 1.00 76.62 178 ALA A N 1
ATOM 1416 C CA . ALA A 1 178 ? 1.237 -28.554 -15.026 1.00 76.62 178 ALA A CA 1
ATOM 1417 C C . ALA A 1 178 ? 1.919 -27.272 -15.551 1.00 76.62 178 ALA A C 1
ATOM 1419 O O . ALA A 1 178 ? 1.543 -26.786 -16.616 1.00 76.62 178 ALA A O 1
ATOM 1420 N N . GLY A 1 179 ? 2.915 -26.733 -14.836 1.00 75.94 179 GLY A N 1
ATOM 1421 C CA . GLY A 1 179 ? 3.601 -25.481 -15.174 1.00 75.94 179 GLY A CA 1
ATOM 1422 C C . GLY A 1 179 ? 2.864 -24.217 -14.720 1.00 75.94 179 GLY A C 1
ATOM 1423 O O . GLY A 1 179 ? 3.340 -23.113 -14.968 1.00 75.94 179 GLY A O 1
ATOM 1424 N N . ASP A 1 180 ? 1.732 -24.363 -14.031 1.00 78.75 180 ASP A N 1
ATOM 1425 C CA . ASP A 1 180 ? 0.944 -23.265 -13.472 1.00 78.75 180 ASP A CA 1
ATOM 1426 C C . ASP A 1 180 ? 1.506 -22.866 -12.100 1.00 78.75 180 ASP A C 1
ATOM 1428 O O . ASP A 1 180 ? 0.995 -23.238 -11.040 1.00 78.75 180 ASP A O 1
ATOM 1432 N N . LEU A 1 181 ? 2.648 -22.171 -12.132 1.00 83.81 181 LEU A N 1
ATOM 1433 C CA . LEU A 1 181 ? 3.410 -21.815 -10.932 1.00 83.81 181 LEU A CA 1
ATOM 1434 C C . LEU A 1 181 ? 2.660 -20.834 -10.024 1.00 83.81 181 LEU A C 1
ATOM 1436 O O . LEU A 1 181 ? 2.815 -20.894 -8.807 1.00 83.81 181 LEU A O 1
ATOM 1440 N N . THR A 1 182 ? 1.845 -19.949 -10.599 1.00 82.31 182 THR A N 1
ATOM 1441 C CA . THR A 1 182 ? 1.091 -18.941 -9.844 1.00 82.31 182 THR A CA 1
ATOM 1442 C C . THR A 1 182 ? 0.018 -19.605 -8.991 1.00 82.31 182 THR A C 1
ATOM 1444 O O . THR A 1 182 ? 0.041 -19.471 -7.770 1.00 82.31 182 THR A O 1
ATOM 1447 N N . THR A 1 183 ? -0.859 -20.411 -9.600 1.00 83.94 183 THR A N 1
ATOM 1448 C CA . THR A 1 183 ? -1.904 -21.116 -8.846 1.00 83.94 183 THR A CA 1
ATOM 1449 C C . THR A 1 183 ? -1.310 -22.161 -7.899 1.00 83.94 183 THR A C 1
ATOM 1451 O O . THR A 1 183 ? -1.835 -22.371 -6.807 1.00 83.94 183 THR A O 1
ATOM 1454 N N . ALA A 1 184 ? -0.182 -22.785 -8.257 1.00 91.44 184 ALA A N 1
ATOM 1455 C CA . ALA A 1 184 ? 0.533 -23.668 -7.339 1.00 91.44 184 ALA A CA 1
ATOM 1456 C C . ALA A 1 184 ? 0.994 -22.945 -6.063 1.00 91.44 184 ALA A C 1
ATOM 1458 O O . ALA A 1 184 ? 0.795 -23.463 -4.964 1.00 91.44 184 ALA A O 1
ATOM 1459 N N . ALA A 1 185 ? 1.579 -21.750 -6.197 1.00 89.62 185 ALA A N 1
ATOM 1460 C CA . ALA A 1 185 ? 2.005 -20.943 -5.058 1.00 89.62 185 ALA A CA 1
ATOM 1461 C C . ALA A 1 185 ? 0.825 -20.550 -4.158 1.00 89.62 185 ALA A C 1
ATOM 1463 O O . ALA A 1 185 ? 0.946 -20.620 -2.935 1.00 89.62 185 ALA A O 1
ATOM 1464 N N . ASP A 1 186 ? -0.321 -20.194 -4.742 1.00 88.38 186 ASP A N 1
ATOM 1465 C CA . ASP A 1 186 ? -1.525 -19.844 -3.981 1.00 88.38 186 ASP A CA 1
ATOM 1466 C C . ASP A 1 186 ? -2.049 -21.027 -3.164 1.00 88.38 186 ASP A C 1
ATOM 1468 O O . ASP A 1 186 ? -2.339 -20.871 -1.976 1.00 88.38 186 ASP A O 1
ATOM 1472 N N . TYR A 1 187 ? -2.072 -22.227 -3.749 1.00 94.19 187 TYR A N 1
ATOM 1473 C CA . TYR A 1 187 ? -2.420 -23.445 -3.020 1.00 94.19 187 TYR A CA 1
ATOM 1474 C C . TYR A 1 187 ? -1.434 -23.758 -1.887 1.00 94.19 187 TYR A C 1
ATOM 1476 O O . TYR A 1 187 ? -1.862 -24.102 -0.786 1.00 94.19 187 TYR A O 1
ATOM 1484 N N . TYR A 1 188 ? -0.123 -23.585 -2.089 1.00 96.50 188 TYR A N 1
ATOM 1485 C CA . TYR A 1 188 ? 0.842 -23.761 -0.996 1.00 96.50 188 TYR A CA 1
ATOM 1486 C C . TYR A 1 188 ? 0.645 -22.738 0.126 1.00 96.50 188 TYR A C 1
ATOM 1488 O O . TYR A 1 188 ? 0.725 -23.099 1.298 1.00 96.50 188 TYR A O 1
ATOM 1496 N N . ARG A 1 189 ? 0.336 -21.477 -0.200 1.00 94.06 189 ARG A N 1
ATOM 1497 C CA . ARG A 1 189 ? 0.025 -20.449 0.809 1.00 94.06 189 ARG A CA 1
ATOM 1498 C C . ARG A 1 189 ? -1.247 -20.782 1.587 1.00 94.06 189 ARG A C 1
ATOM 1500 O O . ARG A 1 189 ? -1.269 -20.612 2.804 1.00 94.06 189 ARG A O 1
ATOM 1507 N N . GLN A 1 190 ? -2.284 -21.284 0.917 1.00 92.31 190 GLN A N 1
ATOM 1508 C CA . GLN A 1 190 ? -3.514 -21.748 1.572 1.00 92.31 190 GLN A CA 1
ATOM 1509 C C . GLN A 1 190 ? -3.242 -22.948 2.487 1.00 92.31 190 GLN A C 1
ATOM 1511 O O . GLN A 1 190 ? -3.700 -22.958 3.627 1.00 92.31 190 GLN A O 1
ATOM 1516 N N . ALA A 1 191 ? -2.411 -23.899 2.048 1.00 95.88 191 ALA A N 1
ATOM 1517 C CA . ALA A 1 191 ? -1.976 -25.019 2.878 1.00 95.88 191 ALA A CA 1
ATOM 1518 C C . ALA A 1 191 ? -1.253 -24.546 4.153 1.00 95.88 191 ALA A C 1
ATOM 1520 O O . ALA A 1 191 ? -1.596 -24.980 5.249 1.00 95.88 191 ALA A O 1
ATOM 1521 N N . ILE A 1 192 ? -0.317 -23.599 4.021 1.00 95.00 192 ILE A N 1
ATOM 1522 C CA . ILE A 1 192 ? 0.402 -22.981 5.150 1.00 95.00 192 ILE A CA 1
ATOM 1523 C C . ILE A 1 192 ? -0.551 -22.224 6.086 1.00 95.00 192 ILE A C 1
ATOM 1525 O O . ILE A 1 192 ? -0.373 -22.238 7.300 1.00 95.00 192 ILE A O 1
ATOM 1529 N N . THR A 1 193 ? -1.563 -21.557 5.529 1.00 93.06 193 THR A N 1
ATOM 1530 C CA . THR A 1 193 ? -2.545 -20.778 6.299 1.00 93.06 193 THR A CA 1
ATOM 1531 C C . THR A 1 193 ? -3.411 -21.670 7.188 1.00 93.06 193 THR A C 1
ATOM 1533 O O . THR A 1 193 ? -3.703 -21.294 8.322 1.00 93.06 193 THR A O 1
ATOM 1536 N N . LEU A 1 194 ? -3.805 -22.840 6.675 1.00 90.00 194 LEU A N 1
ATOM 1537 C CA . LEU A 1 194 ? -4.568 -23.849 7.415 1.00 90.00 194 LEU A CA 1
ATOM 1538 C C . LEU A 1 194 ? -3.691 -24.629 8.398 1.00 90.00 194 LEU A C 1
ATOM 1540 O O . LEU A 1 194 ? -4.126 -24.960 9.491 1.00 90.00 194 LEU A O 1
ATOM 1544 N N . ASN A 1 195 ? -2.448 -24.926 8.018 1.00 93.56 195 ASN A N 1
ATOM 1545 C CA . ASN A 1 195 ? -1.507 -25.653 8.857 1.00 93.56 195 ASN A CA 1
ATOM 1546 C C . ASN A 1 195 ? -0.110 -25.019 8.779 1.00 93.56 195 ASN A C 1
ATOM 1548 O O . ASN A 1 195 ? 0.716 -25.414 7.947 1.00 93.56 195 ASN A O 1
ATOM 1552 N N . PRO A 1 196 ? 0.203 -24.080 9.690 1.00 92.00 196 PRO A N 1
ATOM 1553 C CA . PRO A 1 196 ? 1.505 -23.420 9.728 1.00 92.00 196 PRO A CA 1
ATOM 1554 C C . PRO A 1 196 ? 2.683 -24.354 10.028 1.00 92.00 196 PRO A C 1
ATOM 1556 O O . PRO A 1 196 ? 3.827 -23.917 9.919 1.00 92.00 196 PRO A O 1
ATOM 1559 N N . GLN A 1 197 ? 2.432 -25.609 10.417 1.00 90.12 197 GLN A N 1
ATOM 1560 C CA . GLN A 1 197 ? 3.475 -26.599 10.685 1.00 90.12 197 GLN A CA 1
ATOM 1561 C C . GLN A 1 197 ? 3.861 -27.429 9.452 1.00 90.12 197 GLN A C 1
ATOM 1563 O O . GLN A 1 197 ? 4.834 -28.174 9.528 1.00 90.12 197 GLN A O 1
ATOM 1568 N N . LEU A 1 198 ? 3.158 -27.288 8.321 1.00 92.31 198 LEU A N 1
ATOM 1569 C CA . LEU A 1 198 ? 3.391 -28.075 7.106 1.00 92.31 198 LEU A CA 1
ATOM 1570 C C . LEU A 1 198 ? 4.670 -27.637 6.364 1.00 92.31 198 LEU A C 1
ATOM 1572 O O . LEU A 1 198 ? 4.643 -26.823 5.433 1.00 92.31 198 LEU A O 1
ATOM 1576 N N . ALA A 1 199 ? 5.808 -28.195 6.776 1.00 92.56 199 ALA A N 1
ATOM 1577 C CA . ALA A 1 199 ? 7.142 -27.863 6.274 1.00 92.56 199 ALA A CA 1
ATOM 1578 C C . ALA A 1 199 ? 7.285 -28.040 4.749 1.00 92.56 199 ALA A C 1
ATOM 1580 O O . ALA A 1 199 ? 7.929 -27.234 4.069 1.00 92.56 199 ALA A O 1
ATOM 1581 N N . GLU A 1 200 ? 6.662 -29.068 4.178 1.00 93.19 200 GLU A N 1
ATOM 1582 C CA . GLU A 1 200 ? 6.722 -29.369 2.751 1.00 93.19 200 GLU A CA 1
ATOM 1583 C C . GLU A 1 200 ? 6.107 -28.261 1.890 1.00 93.19 200 GLU A C 1
ATOM 1585 O O . GLU A 1 200 ? 6.606 -28.001 0.791 1.00 93.19 200 GLU A O 1
ATOM 1590 N N . ALA A 1 201 ? 5.058 -27.589 2.373 1.00 94.56 201 ALA A N 1
ATOM 1591 C CA . ALA A 1 201 ? 4.422 -26.492 1.650 1.00 94.56 201 ALA A CA 1
ATOM 1592 C C . ALA A 1 201 ? 5.348 -25.268 1.572 1.00 94.56 201 ALA A C 1
ATOM 1594 O O . ALA A 1 201 ? 5.521 -24.701 0.492 1.00 94.56 201 ALA A O 1
ATOM 1595 N N . TYR A 1 202 ? 6.029 -24.923 2.673 1.00 94.00 202 TYR A N 1
ATOM 1596 C CA . TYR A 1 202 ? 7.064 -23.882 2.670 1.00 94.00 202 TYR A CA 1
ATOM 1597 C C . TYR A 1 202 ? 8.208 -24.216 1.713 1.00 94.00 202 TYR A C 1
ATOM 1599 O O . TYR A 1 202 ? 8.650 -23.353 0.955 1.00 94.00 202 TYR A O 1
ATOM 1607 N N . TYR A 1 203 ? 8.667 -25.472 1.705 1.00 94.94 203 TYR A N 1
ATOM 1608 C CA . TYR A 1 203 ? 9.725 -25.906 0.795 1.00 94.94 203 TYR A CA 1
ATOM 1609 C C . TYR A 1 203 ? 9.325 -25.734 -0.675 1.00 94.94 203 TYR A C 1
ATOM 1611 O O . TYR A 1 203 ? 10.098 -25.183 -1.458 1.00 94.94 203 TYR A O 1
ATOM 1619 N N . GLN A 1 204 ? 8.126 -26.182 -1.059 1.00 96.81 204 GLN A N 1
ATOM 1620 C CA . GLN A 1 204 ? 7.662 -26.070 -2.445 1.00 96.81 204 GLN A CA 1
ATOM 1621 C C . GLN A 1 204 ? 7.435 -24.616 -2.865 1.00 96.81 204 GLN A C 1
ATOM 1623 O O . GLN A 1 204 ? 7.790 -24.249 -3.986 1.00 96.81 204 GLN A O 1
ATOM 1628 N N . LEU A 1 205 ? 6.915 -23.777 -1.965 1.00 94.06 205 LEU A N 1
ATOM 1629 C CA . LEU A 1 205 ? 6.787 -22.344 -2.212 1.00 94.06 205 LEU A CA 1
ATOM 1630 C C . LEU A 1 205 ? 8.163 -21.704 -2.452 1.00 94.06 205 LEU A C 1
ATOM 1632 O O . LEU A 1 205 ? 8.339 -20.996 -3.440 1.00 94.06 205 LEU A O 1
ATOM 1636 N N . GLY A 1 206 ? 9.168 -22.044 -1.638 1.00 92.81 206 GLY A N 1
ATOM 1637 C CA . GLY A 1 206 ? 10.540 -21.572 -1.834 1.00 92.81 206 GLY A CA 1
ATOM 1638 C C . GLY A 1 206 ? 11.171 -22.030 -3.149 1.00 92.81 206 GLY A C 1
ATOM 1639 O O . GLY A 1 206 ? 11.883 -21.259 -3.795 1.00 92.81 206 GLY A O 1
ATOM 1640 N N . VAL A 1 207 ? 10.861 -23.249 -3.608 1.00 94.12 207 VAL A N 1
ATOM 1641 C CA . VAL A 1 207 ? 11.286 -23.742 -4.929 1.00 94.12 207 VAL A CA 1
ATOM 1642 C C . VAL A 1 207 ? 10.659 -22.923 -6.058 1.00 94.12 207 VAL A C 1
ATOM 1644 O O . VAL A 1 207 ? 11.367 -22.572 -7.008 1.00 94.12 207 VAL A O 1
ATOM 1647 N N . ILE A 1 208 ? 9.367 -22.589 -5.961 1.00 91.50 208 ILE A N 1
ATOM 1648 C CA . ILE A 1 208 ? 8.693 -21.734 -6.947 1.00 91.50 208 ILE A CA 1
ATOM 1649 C C . ILE A 1 208 ? 9.323 -20.340 -6.961 1.00 91.50 208 ILE A C 1
ATOM 1651 O O . ILE A 1 208 ? 9.774 -19.902 -8.022 1.00 91.50 208 ILE A O 1
ATOM 1655 N N . SER A 1 209 ? 9.449 -19.686 -5.802 1.00 82.38 209 SER A N 1
ATOM 1656 C CA . SER A 1 209 ? 10.050 -18.351 -5.696 1.00 82.38 209 SER A CA 1
ATOM 1657 C C . SER A 1 209 ? 11.481 -18.332 -6.239 1.00 82.38 209 SER A C 1
ATOM 1659 O O . SER A 1 209 ? 11.854 -17.425 -6.979 1.00 82.38 209 SER A O 1
ATOM 1661 N N . GLN A 1 210 ? 12.278 -19.371 -5.966 1.00 85.00 210 GLN A N 1
ATOM 1662 C CA . GLN A 1 210 ? 13.634 -19.490 -6.506 1.00 85.00 210 GLN A CA 1
ATOM 1663 C C 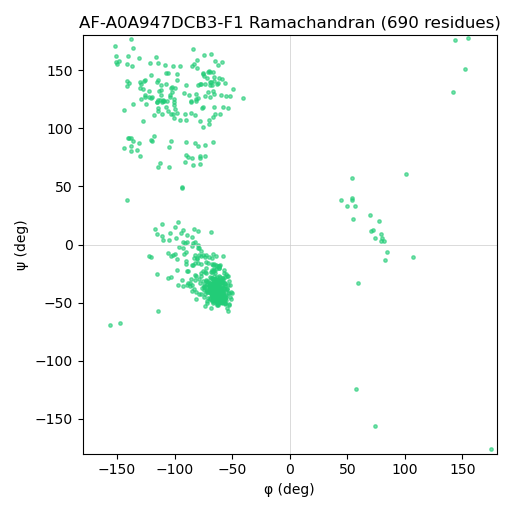. GLN A 1 210 ? 13.640 -19.640 -8.034 1.00 85.00 210 GLN A C 1
ATOM 1665 O O . GLN A 1 210 ? 14.485 -19.043 -8.698 1.00 85.00 210 GLN A O 1
ATOM 1670 N N . THR A 1 211 ? 12.712 -20.420 -8.594 1.00 82.06 211 THR A N 1
ATOM 1671 C CA . THR A 1 211 ? 12.578 -20.618 -10.050 1.00 82.06 211 THR A CA 1
ATOM 1672 C C . THR A 1 211 ? 12.164 -19.327 -10.755 1.00 82.06 211 THR A C 1
ATOM 1674 O O . THR A 1 211 ? 12.619 -19.053 -11.862 1.00 82.06 211 THR A O 1
ATOM 1677 N N . GLN A 1 212 ? 11.360 -18.500 -10.088 1.00 76.25 212 GLN A N 1
ATOM 1678 C CA . GLN A 1 212 ? 10.960 -17.169 -10.548 1.00 76.25 212 GLN A CA 1
ATOM 1679 C C . GLN A 1 212 ? 12.046 -16.097 -10.331 1.00 76.25 212 GLN A C 1
ATOM 1681 O O . GLN A 1 212 ? 11.854 -14.948 -10.712 1.00 76.25 212 GLN A O 1
ATOM 1686 N N . GLY A 1 213 ? 13.186 -16.444 -9.720 1.00 75.81 213 GLY A N 1
ATOM 1687 C CA . GLY A 1 213 ? 14.269 -15.505 -9.411 1.00 75.81 213 GLY A CA 1
ATOM 1688 C C . GLY A 1 213 ? 14.038 -14.648 -8.161 1.00 75.81 213 GLY A C 1
ATOM 1689 O O . GLY A 1 213 ? 14.897 -13.837 -7.814 1.00 75.81 213 GLY A O 1
ATOM 1690 N N . ASN A 1 214 ? 12.935 -14.851 -7.435 1.00 76.62 214 ASN A N 1
ATOM 1691 C CA . ASN A 1 214 ? 12.669 -14.200 -6.156 1.00 76.62 214 ASN A CA 1
ATOM 1692 C C . ASN A 1 214 ? 13.462 -14.879 -5.024 1.00 76.62 214 ASN A C 1
ATOM 1694 O O . ASN A 1 214 ? 12.936 -15.637 -4.206 1.00 76.62 214 ASN A O 1
ATOM 1698 N N . PHE A 1 215 ? 14.771 -14.622 -4.990 1.00 79.31 215 PHE A N 1
ATOM 1699 C CA . PHE A 1 215 ? 15.685 -15.248 -4.032 1.00 79.31 215 PHE A CA 1
ATOM 1700 C C . PHE A 1 215 ? 15.446 -14.828 -2.577 1.00 79.31 215 PHE A C 1
ATOM 1702 O O . PHE A 1 215 ? 15.848 -15.558 -1.676 1.00 79.31 215 PHE A O 1
ATOM 1709 N N . VAL A 1 216 ? 14.816 -13.675 -2.333 1.00 76.69 216 VAL A N 1
ATOM 1710 C CA . VAL A 1 216 ? 14.502 -13.199 -0.977 1.00 76.69 216 VAL A CA 1
ATOM 1711 C C . VAL A 1 216 ? 13.356 -14.016 -0.384 1.00 76.69 216 VAL A C 1
ATOM 1713 O O . VAL A 1 216 ? 13.526 -14.612 0.680 1.00 76.69 216 VAL A O 1
ATOM 1716 N N . GLU A 1 217 ? 12.231 -14.123 -1.100 1.00 77.25 217 GLU A N 1
ATOM 1717 C CA . GLU A 1 217 ? 11.095 -14.959 -0.680 1.00 77.25 217 GLU A CA 1
ATOM 1718 C C . GLU A 1 217 ? 11.508 -16.433 -0.587 1.00 77.25 217 GLU A C 1
ATOM 1720 O O . GLU A 1 217 ? 11.167 -17.111 0.383 1.00 77.25 217 GLU A O 1
ATOM 1725 N N . ALA A 1 218 ? 12.322 -16.915 -1.534 1.00 81.38 218 ALA A N 1
ATOM 1726 C CA . ALA A 1 218 ? 12.866 -18.269 -1.487 1.00 81.38 218 ALA A CA 1
ATOM 1727 C C . ALA A 1 218 ? 13.705 -18.513 -0.223 1.00 81.38 218 ALA A C 1
ATOM 1729 O O . ALA A 1 218 ? 13.494 -19.495 0.480 1.00 81.38 218 ALA A O 1
ATOM 1730 N N . SER A 1 219 ? 14.638 -17.613 0.113 1.00 81.94 219 SER A N 1
ATOM 1731 C CA . SER A 1 219 ? 15.431 -17.738 1.341 1.00 81.94 219 SER A CA 1
ATOM 1732 C C . SER A 1 219 ? 14.559 -17.703 2.598 1.00 81.94 219 SER A C 1
ATOM 1734 O O . SER A 1 219 ? 14.776 -18.518 3.491 1.00 81.94 219 SER A O 1
ATOM 1736 N N . SER A 1 220 ? 13.569 -16.810 2.659 1.00 81.94 220 SER A N 1
ATOM 1737 C CA . SER A 1 220 ? 12.663 -16.691 3.809 1.00 81.94 220 SER A CA 1
ATOM 1738 C C . SER A 1 220 ? 11.816 -17.953 4.009 1.00 81.94 220 SER A C 1
ATOM 1740 O O . SER A 1 220 ? 11.782 -18.517 5.101 1.00 81.94 220 SER A O 1
ATOM 1742 N N . THR A 1 221 ? 11.194 -18.465 2.946 1.00 86.44 221 THR A N 1
ATOM 1743 C CA . THR A 1 221 ? 10.388 -19.697 3.001 1.00 86.44 221 THR A CA 1
ATOM 1744 C C . THR A 1 221 ? 11.229 -20.918 3.370 1.00 86.44 221 THR A C 1
ATOM 1746 O O . THR A 1 221 ? 10.806 -21.725 4.193 1.00 86.44 221 THR A O 1
ATOM 1749 N N . TYR A 1 222 ? 12.456 -21.023 2.857 1.00 91.88 222 TYR A N 1
ATOM 1750 C CA . TYR A 1 222 ? 13.412 -22.048 3.276 1.00 91.88 222 TYR A CA 1
ATOM 1751 C C . TYR A 1 222 ? 13.821 -21.930 4.748 1.00 91.88 222 TYR A C 1
ATOM 1753 O O . TYR A 1 222 ? 13.946 -22.946 5.427 1.00 91.88 222 TYR A O 1
ATOM 1761 N N . GLN A 1 223 ? 14.005 -20.719 5.272 1.00 86.44 223 GLN A N 1
ATOM 1762 C CA . GLN A 1 223 ? 14.288 -20.514 6.695 1.00 86.44 223 GLN A CA 1
ATOM 1763 C C . GLN A 1 223 ? 13.103 -20.910 7.580 1.00 86.44 223 GLN A C 1
ATOM 1765 O O . GLN A 1 223 ? 13.323 -21.512 8.628 1.00 86.44 223 GLN A O 1
ATOM 1770 N N . ASN A 1 224 ? 11.865 -20.662 7.138 1.00 86.75 224 ASN A N 1
ATOM 1771 C CA . ASN A 1 224 ? 10.673 -21.110 7.860 1.00 86.75 224 ASN A CA 1
ATOM 1772 C C . ASN A 1 224 ? 10.643 -22.636 8.015 1.00 86.75 224 ASN A C 1
ATOM 1774 O O . ASN A 1 224 ? 10.287 -23.115 9.084 1.00 86.75 224 ASN A O 1
ATOM 1778 N N . VAL A 1 225 ? 11.105 -23.400 7.015 1.00 90.81 225 VAL A N 1
ATOM 1779 C CA . VAL A 1 225 ? 11.246 -24.865 7.138 1.00 90.81 225 VAL A CA 1
ATOM 1780 C C . VAL A 1 225 ? 12.182 -25.247 8.293 1.00 90.81 225 VAL A C 1
ATOM 1782 O O . VAL A 1 225 ? 11.871 -26.147 9.066 1.00 90.81 225 VAL A O 1
ATOM 1785 N N . LEU A 1 226 ? 13.317 -24.554 8.437 1.00 86.12 226 LEU A N 1
ATOM 1786 C CA . LEU A 1 226 ? 14.306 -24.832 9.489 1.00 86.12 226 LEU A CA 1
ATOM 1787 C C . LEU A 1 226 ? 13.844 -24.390 10.886 1.00 86.12 226 LEU A C 1
ATOM 1789 O O . LEU A 1 226 ? 14.374 -24.865 11.886 1.00 86.12 226 LEU A O 1
ATOM 1793 N N . ALA A 1 227 ? 12.877 -23.476 10.966 1.00 85.38 227 ALA A N 1
ATOM 1794 C CA . ALA A 1 227 ? 12.331 -22.989 12.229 1.00 85.38 227 ALA A CA 1
ATOM 1795 C C . ALA A 1 227 ? 11.279 -23.934 12.846 1.00 85.38 227 ALA A C 1
ATOM 1797 O O . ALA A 1 227 ? 10.900 -23.740 14.001 1.00 85.38 227 ALA A O 1
ATOM 1798 N N . LEU A 1 228 ? 10.800 -24.943 12.104 1.00 84.69 228 LEU A N 1
ATOM 1799 C CA . LEU A 1 228 ? 9.747 -25.865 12.542 1.00 84.69 228 LEU A CA 1
ATOM 1800 C C . LEU A 1 228 ? 10.332 -27.044 13.355 1.00 84.69 228 LEU A C 1
ATOM 1802 O O . LEU A 1 228 ? 11.019 -27.887 12.780 1.00 84.69 228 LEU A O 1
ATOM 1806 N N . PRO A 1 229 ? 10.054 -27.169 14.674 1.00 60.28 229 PRO A N 1
ATOM 1807 C CA . PRO A 1 229 ? 10.787 -28.102 15.546 1.00 60.28 229 PRO A CA 1
ATOM 1808 C C . PRO A 1 229 ? 10.363 -29.581 15.478 1.00 60.28 229 PRO A C 1
ATOM 1810 O O . PRO A 1 229 ? 11.077 -30.424 16.014 1.00 60.28 229 PRO A O 1
ATOM 1813 N N . GLN A 1 230 ? 9.192 -29.915 14.913 1.00 61.88 230 GLN A N 1
ATOM 1814 C CA . GLN A 1 230 ? 8.565 -31.245 15.079 1.00 61.88 230 GLN A CA 1
ATOM 1815 C C . GLN A 1 230 ? 8.317 -32.049 13.789 1.00 61.88 230 GLN A C 1
ATOM 1817 O O . GLN A 1 230 ? 8.014 -33.235 13.896 1.00 61.88 230 GLN A O 1
ATOM 1822 N N . GLN A 1 231 ? 8.452 -31.466 12.590 1.00 58.34 231 GLN A N 1
ATOM 1823 C CA . GLN A 1 231 ? 8.092 -32.147 11.327 1.00 58.34 231 GLN A CA 1
ATOM 1824 C C . GLN A 1 231 ? 9.229 -32.259 10.302 1.00 58.34 231 GLN A C 1
ATOM 1826 O O . GLN A 1 231 ? 9.105 -32.985 9.316 1.00 58.34 231 GLN A O 1
ATOM 1831 N N . THR A 1 232 ? 10.363 -31.595 10.515 1.00 62.50 232 THR A N 1
ATOM 1832 C CA . THR A 1 232 ? 11.420 -31.559 9.502 1.00 62.50 232 THR A CA 1
ATOM 1833 C C . THR A 1 232 ? 12.282 -32.819 9.580 1.00 62.50 232 THR A C 1
ATOM 1835 O O . THR A 1 232 ? 13.019 -33.049 10.534 1.00 62.50 232 THR A O 1
ATOM 1838 N N . THR A 1 233 ? 12.191 -33.681 8.565 1.00 73.12 233 THR A N 1
ATOM 1839 C CA . THR A 1 233 ? 13.114 -34.820 8.432 1.00 73.12 233 THR A CA 1
ATOM 1840 C C . THR A 1 233 ? 14.522 -34.326 8.089 1.00 73.12 233 THR A C 1
ATOM 1842 O O . THR A 1 233 ? 14.674 -33.358 7.340 1.00 73.12 233 THR A O 1
ATOM 1845 N N . SER A 1 234 ? 15.567 -35.040 8.532 1.00 76.19 234 SER A N 1
ATOM 1846 C CA . SER A 1 234 ? 16.970 -34.693 8.220 1.00 76.19 234 SER A CA 1
ATOM 1847 C C . SER A 1 234 ? 17.239 -34.547 6.711 1.00 76.19 234 SER A C 1
ATOM 1849 O O . SER A 1 234 ? 18.111 -33.790 6.276 1.00 76.19 234 SER A O 1
ATOM 1851 N N . ILE A 1 235 ? 16.453 -35.243 5.882 1.00 84.25 235 ILE A N 1
ATOM 1852 C CA . ILE A 1 235 ? 16.496 -35.166 4.419 1.00 84.25 235 ILE A CA 1
ATOM 1853 C C . ILE A 1 235 ? 15.989 -33.805 3.921 1.00 84.25 235 ILE A C 1
ATOM 1855 O O . ILE A 1 235 ? 16.615 -33.209 3.040 1.00 84.25 235 ILE A O 1
ATOM 1859 N N . LEU A 1 236 ? 14.866 -33.310 4.451 1.00 85.75 236 LEU A N 1
ATOM 1860 C CA . LEU A 1 236 ? 14.299 -32.022 4.051 1.00 85.75 236 LEU A CA 1
ATOM 1861 C C . LEU A 1 236 ? 15.211 -30.865 4.480 1.00 85.75 236 LEU A C 1
ATOM 1863 O O . LEU A 1 236 ? 15.501 -29.996 3.658 1.00 85.75 236 LEU A O 1
ATOM 1867 N N . GLU A 1 237 ? 15.759 -30.917 5.696 1.00 86.81 237 GLU A N 1
ATOM 1868 C CA . GLU A 1 237 ? 16.766 -29.956 6.176 1.00 86.81 237 GLU A CA 1
ATOM 1869 C C . GLU A 1 237 ? 17.985 -29.910 5.249 1.00 86.81 237 GLU A C 1
ATOM 1871 O O . GLU A 1 237 ? 18.417 -28.842 4.810 1.00 86.81 237 GLU A O 1
ATOM 1876 N N . THR A 1 238 ? 18.508 -31.081 4.868 1.00 89.81 238 THR A N 1
ATOM 1877 C CA . THR A 1 238 ? 19.655 -31.183 3.954 1.00 89.81 238 THR A CA 1
ATOM 1878 C C . THR A 1 238 ? 19.352 -30.531 2.602 1.00 89.81 238 THR A C 1
ATOM 1880 O O . THR A 1 238 ? 20.175 -29.772 2.076 1.00 89.81 238 THR A O 1
ATOM 1883 N N . ARG A 1 239 ? 18.159 -30.780 2.043 1.00 92.81 239 ARG A N 1
ATOM 1884 C CA . ARG A 1 239 ? 17.711 -30.166 0.781 1.00 92.81 239 ARG A CA 1
ATOM 1885 C C . ARG A 1 239 ? 17.596 -28.652 0.904 1.00 92.81 239 ARG A C 1
ATOM 1887 O O . ARG A 1 239 ? 18.036 -27.943 0.001 1.00 92.81 239 ARG A O 1
ATOM 1894 N N . VAL A 1 240 ? 17.043 -28.156 2.007 1.00 92.00 240 VAL A N 1
ATOM 1895 C CA . VAL A 1 240 ? 16.930 -26.721 2.290 1.00 92.00 240 VAL A CA 1
ATOM 1896 C C . VAL A 1 240 ? 18.310 -26.070 2.375 1.00 92.00 240 VAL A C 1
ATOM 1898 O O . VAL A 1 240 ? 18.576 -25.098 1.669 1.00 92.00 240 VAL A O 1
ATOM 1901 N N . HIS A 1 241 ? 19.238 -26.645 3.142 1.00 91.81 241 HIS A N 1
ATOM 1902 C CA . HIS A 1 241 ? 20.610 -26.140 3.227 1.00 91.81 241 HIS A CA 1
ATOM 1903 C C . HIS A 1 241 ? 21.340 -26.161 1.878 1.00 91.81 241 HIS A C 1
ATOM 1905 O O . HIS A 1 241 ? 22.177 -25.297 1.611 1.00 91.81 241 HIS A O 1
ATOM 1911 N N . GLN A 1 242 ? 21.058 -27.134 1.008 1.00 92.69 242 GLN A N 1
ATOM 1912 C CA . GLN A 1 242 ? 21.592 -27.145 -0.355 1.00 92.69 242 GLN A CA 1
ATOM 1913 C C . GLN A 1 242 ? 21.005 -26.007 -1.202 1.00 92.69 242 GLN A C 1
ATOM 1915 O O . GLN A 1 242 ? 21.758 -25.323 -1.894 1.00 92.69 242 GLN A O 1
ATOM 1920 N N . LYS A 1 243 ? 19.687 -25.778 -1.136 1.00 93.94 243 LYS A N 1
ATOM 1921 C CA . LYS A 1 243 ? 19.022 -24.688 -1.862 1.00 93.94 243 LYS A CA 1
ATOM 1922 C C . LYS A 1 243 ? 19.511 -23.312 -1.412 1.00 93.94 243 LYS A C 1
ATOM 1924 O O . LYS A 1 243 ? 19.830 -22.491 -2.266 1.00 93.94 243 LYS A O 1
ATOM 1929 N N . LEU A 1 244 ? 19.662 -23.091 -0.106 1.00 86.88 244 LEU A N 1
ATOM 1930 C CA . LEU A 1 244 ? 20.224 -21.852 0.443 1.00 86.88 244 LEU A CA 1
ATOM 1931 C C . LEU A 1 244 ? 21.656 -21.612 -0.056 1.00 86.88 244 LEU A C 1
ATOM 1933 O O . LEU A 1 244 ? 21.936 -20.547 -0.596 1.00 86.88 244 LEU A O 1
ATOM 1937 N N . ARG A 1 245 ? 22.525 -22.633 -0.018 1.00 89.94 245 ARG A N 1
ATOM 1938 C CA . ARG A 1 245 ? 23.884 -22.535 -0.583 1.00 89.94 245 ARG A CA 1
ATOM 1939 C C . ARG A 1 245 ? 23.890 -22.213 -2.077 1.00 89.94 245 ARG A C 1
ATOM 1941 O O . ARG A 1 245 ? 24.723 -21.432 -2.520 1.00 89.94 245 ARG A O 1
ATOM 1948 N N . GLN A 1 246 ? 22.978 -22.793 -2.858 1.00 85.12 246 GLN A N 1
ATOM 1949 C CA . GLN A 1 246 ? 22.840 -22.468 -4.283 1.00 85.12 246 GLN A CA 1
ATOM 1950 C C . GLN A 1 246 ? 22.422 -21.013 -4.492 1.00 85.12 246 GLN A C 1
ATOM 1952 O O . GLN A 1 246 ? 22.969 -20.349 -5.364 1.00 85.12 246 GLN A O 1
ATOM 1957 N N . ILE A 1 247 ? 21.481 -20.506 -3.692 1.00 79.69 247 ILE A N 1
ATOM 1958 C CA . ILE A 1 247 ? 21.088 -19.093 -3.730 1.00 79.69 247 ILE A CA 1
ATOM 1959 C C . ILE A 1 247 ? 22.293 -18.203 -3.410 1.00 79.69 247 ILE A C 1
ATOM 1961 O O . ILE A 1 247 ? 22.538 -17.239 -4.133 1.00 79.69 247 ILE A O 1
ATOM 1965 N N . ASP A 1 248 ? 23.079 -18.546 -2.392 1.00 74.62 248 ASP A N 1
ATOM 1966 C CA . ASP A 1 248 ? 24.279 -17.790 -2.023 1.00 74.62 248 ASP A CA 1
ATOM 1967 C C . ASP A 1 248 ? 25.345 -17.828 -3.127 1.00 74.62 248 ASP A C 1
ATOM 1969 O O . ASP A 1 248 ? 25.932 -16.801 -3.454 1.00 74.62 248 ASP A O 1
ATOM 1973 N N . GLN A 1 249 ? 25.541 -18.974 -3.783 1.00 76.00 249 GLN A N 1
ATOM 1974 C CA . GLN A 1 249 ? 26.434 -19.105 -4.940 1.00 76.00 249 GLN A CA 1
ATOM 1975 C C . GLN A 1 249 ? 25.932 -18.334 -6.168 1.00 76.00 249 GLN A C 1
ATOM 1977 O O . GLN A 1 249 ? 26.735 -17.760 -6.899 1.00 76.00 249 GLN A O 1
ATOM 1982 N N . ILE A 1 250 ? 24.619 -18.279 -6.413 1.00 67.00 250 ILE A N 1
ATOM 1983 C CA . ILE A 1 250 ? 24.027 -17.467 -7.490 1.00 67.00 250 ILE A CA 1
ATOM 1984 C C . ILE A 1 250 ? 24.219 -15.975 -7.191 1.00 67.00 250 ILE A C 1
ATOM 1986 O O . ILE A 1 250 ? 24.610 -15.221 -8.079 1.00 67.00 250 ILE A O 1
ATOM 1990 N N . LYS A 1 251 ? 24.028 -15.557 -5.934 1.00 60.34 251 LYS A N 1
ATOM 1991 C CA . LYS A 1 251 ? 24.325 -14.190 -5.476 1.00 60.34 251 LYS A CA 1
ATOM 1992 C C . LYS A 1 251 ? 25.811 -13.848 -5.642 1.00 60.34 251 LYS A C 1
ATOM 1994 O O . LYS A 1 251 ? 26.132 -12.743 -6.062 1.00 60.34 251 LYS A O 1
ATOM 1999 N N . GLN A 1 252 ? 26.708 -14.796 -5.365 1.00 53.75 252 GLN A N 1
ATOM 2000 C CA . GLN A 1 252 ? 28.158 -14.622 -5.518 1.00 53.75 252 GLN A CA 1
ATOM 2001 C C . GLN A 1 252 ? 28.622 -14.650 -6.985 1.00 53.75 252 GLN A C 1
ATOM 2003 O O . GLN A 1 252 ? 29.521 -13.903 -7.347 1.00 53.75 252 GLN A O 1
ATOM 2008 N N . SER A 1 253 ? 28.013 -15.473 -7.845 1.00 52.69 253 SER A N 1
ATOM 2009 C CA . SER A 1 253 ? 28.394 -15.612 -9.265 1.00 52.69 253 SER A CA 1
ATOM 2010 C C . SER A 1 253 ? 27.811 -14.526 -10.172 1.00 52.69 253 SER A C 1
ATOM 2012 O O . SER A 1 253 ? 28.436 -14.185 -11.172 1.00 52.69 253 SER A O 1
ATOM 2014 N N . LYS A 1 254 ? 26.663 -13.933 -9.814 1.00 50.31 254 LYS A N 1
ATOM 2015 C CA . LYS A 1 254 ? 26.137 -12.713 -10.457 1.00 50.31 254 LYS A CA 1
ATOM 2016 C C . LYS A 1 254 ? 26.819 -11.425 -9.972 1.00 50.31 254 LYS A C 1
ATOM 2018 O O . LYS A 1 254 ? 26.589 -10.368 -10.547 1.00 50.31 254 LYS A O 1
ATOM 2023 N N . GLY A 1 255 ? 27.646 -11.498 -8.929 1.00 43.53 255 GLY A N 1
ATOM 2024 C CA . GLY A 1 255 ? 28.308 -10.349 -8.325 1.00 43.53 255 GLY A CA 1
ATOM 2025 C C . GLY A 1 255 ? 29.778 -10.237 -8.714 1.00 43.53 255 GLY A C 1
ATOM 2026 O O . GLY A 1 255 ? 30.650 -10.649 -7.952 1.00 43.53 255 GLY A O 1
ATOM 2027 N N . SER A 1 256 ? 30.082 -9.543 -9.817 1.00 43.81 256 SER A N 1
ATOM 2028 C CA . SER A 1 256 ? 31.227 -8.631 -9.753 1.00 43.81 256 SER A CA 1
ATOM 2029 C C . SER A 1 256 ? 30.889 -7.608 -8.669 1.00 43.81 256 SER A C 1
ATOM 2031 O O . SER A 1 256 ? 29.902 -6.884 -8.764 1.00 43.81 256 SER A O 1
ATOM 2033 N N . ASN A 1 257 ? 31.639 -7.663 -7.581 1.00 49.84 257 ASN A N 1
ATOM 2034 C CA . ASN A 1 257 ? 31.295 -7.126 -6.277 1.00 49.84 257 ASN A CA 1
ATOM 2035 C C . ASN A 1 257 ? 31.201 -5.584 -6.261 1.00 49.84 257 ASN A C 1
ATOM 2037 O O . ASN A 1 257 ? 32.171 -4.906 -5.928 1.00 49.84 257 ASN A O 1
ATOM 2041 N N . GLN A 1 258 ? 30.027 -5.029 -6.573 1.00 60.59 258 GLN A N 1
ATOM 2042 C CA . GLN A 1 258 ? 29.668 -3.669 -6.183 1.00 60.59 258 GLN A CA 1
ATOM 2043 C C . GLN A 1 258 ? 28.176 -3.608 -5.838 1.00 60.59 258 GLN A C 1
ATOM 2045 O O . GLN A 1 258 ? 27.318 -3.874 -6.675 1.00 60.59 258 GLN A O 1
ATOM 2050 N N . LYS A 1 259 ? 27.867 -3.304 -4.571 1.00 78.38 259 LYS A N 1
ATOM 2051 C CA . LYS A 1 259 ? 26.497 -2.994 -4.145 1.00 78.38 259 LYS A CA 1
ATOM 2052 C C . LYS A 1 259 ? 25.990 -1.793 -4.944 1.00 78.38 259 LYS A C 1
ATOM 2054 O O . LYS A 1 259 ? 26.753 -0.848 -5.143 1.00 78.38 259 LYS A O 1
ATOM 2059 N N . LEU A 1 260 ? 24.710 -1.810 -5.314 1.00 89.81 260 LEU A N 1
ATOM 2060 C CA . LEU A 1 260 ? 24.055 -0.670 -5.952 1.00 89.81 260 LEU A CA 1
ATOM 2061 C C . LEU A 1 260 ? 24.203 0.574 -5.069 1.00 89.81 260 LEU A C 1
ATOM 2063 O O . LEU A 1 260 ? 23.870 0.531 -3.880 1.00 89.81 260 LEU A O 1
ATOM 2067 N N . LYS A 1 261 ? 24.686 1.677 -5.636 1.00 94.94 261 LYS A N 1
ATOM 2068 C CA . LYS A 1 261 ? 24.840 2.955 -4.945 1.00 94.94 261 LYS A CA 1
ATOM 2069 C C . LYS A 1 261 ? 23.574 3.781 -5.094 1.00 94.94 261 LYS A C 1
ATOM 2071 O O . LYS A 1 261 ? 23.310 4.352 -6.151 1.00 94.94 261 LYS A O 1
ATOM 2076 N N . VAL A 1 262 ? 22.812 3.891 -4.014 1.00 97.56 262 VAL A N 1
ATOM 2077 C CA . VAL A 1 262 ? 21.519 4.583 -4.009 1.00 97.56 262 VAL A CA 1
ATOM 2078 C C . VAL A 1 262 ? 21.608 5.860 -3.184 1.00 97.56 262 VAL A C 1
ATOM 2080 O O . VAL A 1 262 ? 22.044 5.851 -2.032 1.00 97.56 262 VAL A O 1
ATOM 2083 N N . ALA A 1 263 ? 21.172 6.972 -3.764 1.00 98.31 263 ALA A N 1
ATOM 2084 C CA . ALA A 1 263 ? 21.025 8.239 -3.071 1.00 98.31 263 ALA A CA 1
ATOM 2085 C C . ALA A 1 263 ? 19.561 8.511 -2.716 1.00 98.31 263 ALA A C 1
ATOM 2087 O O . ALA A 1 263 ? 18.695 8.375 -3.570 1.00 98.31 263 ALA A O 1
ATOM 2088 N N . PHE A 1 264 ? 19.281 8.967 -1.498 1.00 98.38 264 PHE A N 1
ATOM 2089 C CA . PHE A 1 264 ? 17.981 9.538 -1.127 1.00 98.38 264 PHE A CA 1
ATOM 2090 C C . PHE A 1 264 ? 18.115 11.047 -0.956 1.00 98.38 264 PHE A C 1
ATOM 2092 O O . PHE A 1 264 ? 19.087 11.513 -0.370 1.00 98.38 264 PHE A O 1
ATOM 2099 N N . VAL A 1 265 ? 17.150 11.817 -1.453 1.00 97.62 265 VAL A N 1
ATOM 2100 C CA . VAL A 1 265 ? 17.130 13.281 -1.365 1.00 97.62 265 VAL A CA 1
ATOM 2101 C C . VAL A 1 265 ? 15.915 13.722 -0.557 1.00 97.62 265 VAL A C 1
ATOM 2103 O O . VAL A 1 265 ? 14.772 13.588 -1.005 1.00 97.62 265 VAL A O 1
ATOM 2106 N N . CYS A 1 266 ? 16.174 14.256 0.636 1.00 95.88 266 CYS A N 1
ATOM 2107 C CA . CYS A 1 266 ? 15.147 14.780 1.528 1.00 95.88 266 CYS A CA 1
ATOM 2108 C C . CYS A 1 266 ? 14.609 16.135 1.050 1.00 95.88 266 CYS A C 1
ATOM 2110 O O . CYS A 1 266 ? 15.214 16.852 0.250 1.00 95.88 266 CYS A O 1
ATOM 2112 N N . GLN A 1 267 ? 13.447 16.501 1.587 1.00 92.25 267 GLN A N 1
ATOM 2113 C CA . GLN A 1 267 ? 12.803 17.774 1.289 1.00 92.25 267 GLN A CA 1
ATOM 2114 C C . GLN A 1 267 ? 13.611 18.939 1.888 1.00 92.25 267 GLN A C 1
ATOM 2116 O O . GLN A 1 267 ? 14.032 18.861 3.041 1.00 92.25 267 GLN A O 1
ATOM 2121 N N . PRO A 1 268 ? 13.801 20.051 1.158 1.00 89.31 268 PRO A N 1
ATOM 2122 C CA . PRO A 1 268 ? 14.713 21.117 1.575 1.00 89.31 268 PRO A CA 1
ATOM 2123 C C . PRO A 1 268 ? 14.155 22.035 2.676 1.00 89.31 268 PRO A C 1
ATOM 2125 O O . PRO A 1 268 ? 14.908 22.781 3.303 1.00 89.31 268 PRO A O 1
ATOM 2128 N N . PHE A 1 269 ? 12.841 22.026 2.909 1.00 83.12 269 PHE A N 1
ATOM 2129 C CA . PHE A 1 269 ? 12.193 22.935 3.857 1.00 83.12 269 PHE A CA 1
ATOM 2130 C C . PHE A 1 269 ? 12.062 22.354 5.277 1.00 83.12 269 PHE A C 1
ATOM 2132 O O . PHE A 1 269 ? 11.727 23.094 6.200 1.00 83.12 269 PHE A O 1
ATOM 2139 N N . VAL A 1 270 ? 12.374 21.067 5.479 1.00 82.50 270 VAL A N 1
ATOM 2140 C CA . VAL A 1 270 ? 12.367 20.408 6.796 1.00 82.50 270 VAL A CA 1
ATOM 2141 C C . VAL A 1 270 ? 13.796 20.077 7.206 1.00 82.50 270 VAL A C 1
ATOM 2143 O O . VAL A 1 270 ? 14.494 19.369 6.493 1.00 82.50 270 VAL A O 1
ATOM 2146 N N . MET A 1 271 ? 14.240 20.572 8.364 1.00 85.12 271 MET A N 1
ATOM 2147 C CA . MET A 1 271 ? 15.555 20.233 8.924 1.00 85.12 271 MET A CA 1
ATOM 2148 C C . MET A 1 271 ? 15.505 18.848 9.578 1.00 85.12 271 MET A C 1
ATOM 2150 O O . MET A 1 271 ? 15.421 18.734 10.799 1.00 85.12 271 MET A O 1
ATOM 2154 N N . THR A 1 272 ? 15.510 17.798 8.761 1.00 84.81 272 THR A N 1
ATOM 2155 C CA . THR A 1 272 ? 15.509 16.414 9.241 1.00 84.81 272 THR A CA 1
ATOM 2156 C C . THR A 1 272 ? 16.880 16.050 9.801 1.00 84.81 272 THR A C 1
ATOM 2158 O O . THR A 1 272 ? 17.897 16.212 9.125 1.00 84.81 272 THR A O 1
ATOM 2161 N N . VAL A 1 273 ? 16.906 15.536 11.030 1.00 86.56 273 VAL A N 1
ATOM 2162 C CA . VAL A 1 273 ? 18.116 15.050 11.702 1.00 86.56 273 VAL A CA 1
ATOM 2163 C C . VAL A 1 273 ? 17.999 13.542 11.883 1.00 86.56 273 VAL A C 1
ATOM 2165 O O . VAL A 1 273 ? 16.973 13.050 12.336 1.00 86.56 273 VAL A O 1
ATOM 2168 N N . PHE A 1 274 ? 19.053 12.812 11.531 1.00 89.00 274 PHE A N 1
ATOM 2169 C CA . PHE A 1 274 ? 19.147 11.362 11.712 1.00 89.00 274 PHE A CA 1
ATOM 2170 C C . PHE A 1 274 ? 20.121 11.043 12.856 1.00 89.00 274 PHE A C 1
ATOM 2172 O O . PHE A 1 274 ? 21.090 11.791 13.024 1.00 89.00 274 PHE A O 1
ATOM 2179 N N . PRO A 1 275 ? 19.911 9.962 13.638 1.00 86.00 275 PRO A N 1
ATOM 2180 C CA . PRO A 1 275 ? 18.971 8.845 13.429 1.00 86.00 275 PRO A CA 1
ATOM 2181 C C . PRO A 1 275 ? 17.552 9.026 14.004 1.00 86.00 275 PRO A C 1
ATOM 2183 O O . PRO A 1 275 ? 16.744 8.110 13.897 1.00 86.00 275 PRO A O 1
ATOM 2186 N N . GLU A 1 276 ? 17.229 10.172 14.607 1.00 83.31 276 GLU A N 1
ATOM 2187 C CA . GLU A 1 276 ? 15.925 10.418 15.250 1.00 83.31 276 GLU A CA 1
ATOM 2188 C C . GLU A 1 276 ? 15.109 11.494 14.505 1.00 83.31 276 GLU A C 1
ATOM 2190 O O . GLU A 1 276 ? 14.948 12.614 15.000 1.00 83.31 276 GLU A O 1
ATOM 2195 N N . PRO A 1 277 ? 14.597 11.194 13.297 1.00 85.44 277 PRO A N 1
ATOM 2196 C CA . PRO A 1 277 ? 13.783 12.144 12.554 1.00 85.44 277 PRO A CA 1
ATOM 2197 C C . PRO A 1 277 ? 12.442 12.384 13.261 1.00 85.44 277 PRO A C 1
ATOM 2199 O O . PRO A 1 277 ? 11.776 11.452 13.711 1.00 85.44 277 PRO A O 1
ATOM 2202 N N . ALA A 1 278 ? 12.023 13.649 13.317 1.00 76.12 278 ALA A N 1
ATOM 2203 C CA . ALA A 1 278 ? 10.748 14.056 13.914 1.00 76.12 278 ALA A CA 1
ATOM 2204 C C . ALA A 1 278 ? 9.629 14.267 12.877 1.00 76.12 278 ALA A C 1
ATOM 2206 O O . ALA A 1 278 ? 8.464 14.420 13.244 1.00 76.12 278 ALA A O 1
ATOM 2207 N N . ASP A 1 279 ? 9.969 14.312 11.586 1.00 83.88 279 ASP A N 1
ATOM 2208 C CA . ASP A 1 279 ? 9.017 14.478 10.492 1.00 83.88 279 ASP A CA 1
ATOM 2209 C C . ASP A 1 279 ? 8.705 13.149 9.794 1.00 83.88 279 ASP A C 1
ATOM 2211 O O . ASP A 1 279 ? 9.511 12.220 9.779 1.00 83.88 279 ASP A O 1
ATOM 2215 N N . SER A 1 280 ? 7.519 13.064 9.193 1.00 84.38 280 SER A N 1
ATOM 2216 C CA . SER A 1 280 ? 6.991 11.824 8.621 1.00 84.38 280 SER A CA 1
ATOM 2217 C C . SER A 1 280 ? 7.838 11.263 7.477 1.00 84.38 280 SER A C 1
ATOM 2219 O O . SER A 1 280 ? 8.024 10.051 7.404 1.00 84.38 280 SER A O 1
ATOM 2221 N N . ILE A 1 281 ? 8.365 12.118 6.594 1.00 90.25 281 ILE A N 1
ATOM 2222 C CA . ILE A 1 281 ? 9.208 11.659 5.483 1.00 90.25 281 ILE A CA 1
ATOM 2223 C C . ILE A 1 281 ? 10.583 11.257 6.001 1.00 90.25 281 ILE A C 1
ATOM 2225 O O . ILE A 1 281 ? 11.082 10.221 5.590 1.00 90.25 281 ILE A O 1
ATOM 2229 N N . GLY A 1 282 ? 11.154 11.993 6.954 1.00 91.31 282 GLY A N 1
ATOM 2230 C CA . GLY A 1 282 ? 12.385 11.604 7.632 1.00 91.31 282 GLY A CA 1
ATOM 2231 C C . GLY A 1 282 ? 12.292 10.223 8.285 1.00 91.31 282 GLY A C 1
ATOM 2232 O O . GLY A 1 282 ? 13.190 9.406 8.086 1.00 91.31 282 GLY A O 1
ATOM 2233 N N . ILE A 1 283 ? 11.199 9.932 9.003 1.00 88.31 283 ILE A N 1
ATOM 2234 C CA . ILE A 1 283 ? 10.948 8.612 9.614 1.00 88.31 283 ILE A CA 1
ATOM 2235 C C . ILE A 1 283 ? 10.900 7.521 8.538 1.00 88.31 283 ILE A C 1
ATOM 2237 O O . ILE A 1 283 ? 11.606 6.519 8.650 1.00 88.31 283 ILE A O 1
ATOM 2241 N N . LEU A 1 284 ? 10.131 7.738 7.465 1.00 91.88 284 LEU A N 1
ATOM 2242 C CA . LEU A 1 284 ? 10.055 6.804 6.339 1.00 91.88 284 LEU A CA 1
ATOM 2243 C C . LEU A 1 284 ? 11.423 6.574 5.692 1.00 91.88 284 LEU A C 1
ATOM 2245 O O . LEU A 1 284 ? 11.812 5.429 5.468 1.00 91.88 284 LEU A O 1
ATOM 2249 N N . THR A 1 285 ? 12.163 7.648 5.402 1.00 94.75 285 THR A N 1
ATOM 2250 C CA . THR A 1 285 ? 13.500 7.565 4.813 1.00 94.75 285 THR A CA 1
ATOM 2251 C C . THR A 1 285 ? 14.411 6.747 5.718 1.00 94.75 285 THR A C 1
ATOM 2253 O O . THR A 1 285 ? 15.030 5.815 5.221 1.00 94.75 285 THR A O 1
ATOM 2256 N N . TYR A 1 286 ? 14.458 7.034 7.024 1.00 92.94 286 TYR A N 1
ATOM 2257 C CA . TYR A 1 286 ? 15.322 6.330 7.977 1.00 92.94 286 TYR A CA 1
ATOM 2258 C C . TYR A 1 286 ? 15.053 4.819 8.013 1.00 92.94 286 TYR A C 1
ATOM 2260 O O . TYR A 1 286 ? 15.974 4.013 7.873 1.00 92.94 286 TYR A O 1
ATOM 2268 N N . GLU A 1 287 ? 13.785 4.428 8.133 1.00 91.00 287 GLU A N 1
ATOM 2269 C CA . GLU A 1 287 ? 13.401 3.018 8.237 1.00 91.00 287 GLU A CA 1
ATOM 2270 C C . GLU A 1 287 ? 13.616 2.239 6.931 1.00 91.00 287 GLU A C 1
ATOM 2272 O O . GLU A 1 287 ? 13.988 1.059 6.965 1.00 91.00 287 GLU A O 1
ATOM 2277 N N . LEU A 1 288 ? 13.441 2.895 5.777 1.00 93.31 288 LEU A N 1
ATOM 2278 C CA . LEU A 1 288 ? 13.712 2.299 4.468 1.00 93.31 288 LEU A CA 1
ATOM 2279 C C . LEU A 1 288 ? 15.211 2.136 4.218 1.00 93.31 288 LEU A C 1
ATOM 2281 O O . LEU A 1 288 ? 15.652 1.046 3.851 1.00 93.31 288 LEU A O 1
ATOM 2285 N N . VAL A 1 289 ? 16.012 3.187 4.423 1.00 94.44 289 VAL A N 1
ATOM 2286 C CA . VAL A 1 289 ? 17.455 3.134 4.128 1.00 94.44 289 VAL A CA 1
ATOM 2287 C C . VAL A 1 289 ? 18.186 2.162 5.041 1.00 94.44 289 VAL A C 1
ATOM 2289 O O . VAL A 1 289 ? 19.094 1.473 4.586 1.00 94.44 289 VAL A O 1
ATOM 2292 N N . LYS A 1 290 ? 17.747 2.025 6.295 1.00 89.25 290 LYS A N 1
ATOM 2293 C CA . LYS A 1 290 ? 18.279 1.024 7.223 1.00 89.25 290 LYS A CA 1
ATOM 2294 C C . LYS A 1 290 ? 18.133 -0.403 6.683 1.00 89.25 290 LYS A C 1
ATOM 2296 O O . LYS A 1 290 ? 19.077 -1.187 6.744 1.00 89.25 290 LYS A O 1
ATOM 2301 N N . ARG A 1 291 ? 16.970 -0.742 6.119 1.00 88.56 291 ARG A N 1
ATOM 2302 C CA . ARG A 1 291 ? 16.695 -2.074 5.546 1.00 88.56 291 ARG A CA 1
ATOM 2303 C C . ARG A 1 291 ? 17.401 -2.278 4.214 1.00 88.56 291 ARG A C 1
ATOM 2305 O O . ARG A 1 291 ? 18.053 -3.301 4.001 1.00 88.56 291 ARG A O 1
ATOM 2312 N N . LEU A 1 292 ? 17.334 -1.274 3.344 1.00 91.00 292 LEU A N 1
ATOM 2313 C CA . LEU A 1 292 ? 17.980 -1.300 2.034 1.00 91.00 292 LEU A CA 1
ATOM 2314 C C . LEU A 1 292 ? 19.514 -1.339 2.133 1.00 91.00 292 LEU A C 1
ATOM 2316 O O . LEU A 1 292 ? 20.149 -1.942 1.273 1.00 91.00 292 LEU A O 1
ATOM 2320 N N . GLY A 1 293 ? 20.121 -0.764 3.180 1.00 85.19 293 GLY A N 1
ATOM 2321 C CA . GLY A 1 293 ? 21.578 -0.736 3.389 1.00 85.19 293 GLY A CA 1
ATOM 2322 C C . GLY A 1 293 ? 22.228 -2.123 3.510 1.00 85.19 293 GLY A C 1
ATOM 2323 O O . GLY A 1 293 ? 23.433 -2.297 3.298 1.00 85.19 293 GLY A O 1
ATOM 2324 N N . THR A 1 294 ? 21.426 -3.159 3.775 1.00 80.81 294 THR A N 1
ATOM 2325 C CA . THR A 1 294 ? 21.885 -4.553 3.719 1.00 80.81 294 THR A CA 1
ATOM 2326 C C . THR A 1 294 ? 22.298 -4.960 2.297 1.00 80.81 294 THR A C 1
ATOM 2328 O O . THR A 1 294 ? 23.326 -5.622 2.128 1.00 80.81 294 THR A O 1
ATOM 2331 N N . ALA A 1 295 ? 21.578 -4.484 1.276 1.00 83.06 295 ALA A N 1
ATOM 2332 C CA . ALA A 1 295 ? 21.768 -4.823 -0.136 1.00 83.06 295 ALA A CA 1
ATOM 2333 C C . ALA A 1 295 ? 22.430 -3.704 -0.965 1.00 83.06 295 ALA A C 1
ATOM 2335 O O . ALA A 1 295 ? 23.153 -3.996 -1.916 1.00 83.06 295 ALA A O 1
ATOM 2336 N N . CYS A 1 296 ? 22.236 -2.441 -0.583 1.00 89.56 296 CYS A N 1
ATOM 2337 C CA . CYS A 1 296 ? 22.716 -1.258 -1.299 1.00 89.56 296 CYS A CA 1
ATOM 2338 C C . CYS A 1 296 ? 23.772 -0.491 -0.490 1.00 89.56 296 CYS A C 1
ATOM 2340 O O . CYS A 1 296 ? 23.811 -0.569 0.736 1.00 89.56 296 CYS A O 1
ATOM 2342 N N . ASP A 1 297 ? 24.613 0.282 -1.173 1.00 93.31 297 ASP A N 1
ATOM 2343 C CA . ASP A 1 297 ? 25.431 1.328 -0.558 1.00 93.31 297 ASP A CA 1
ATOM 2344 C C . ASP A 1 297 ? 24.645 2.646 -0.596 1.00 93.31 297 ASP A C 1
ATOM 2346 O O . ASP A 1 297 ? 24.359 3.170 -1.673 1.00 93.31 297 ASP A O 1
ATOM 2350 N N . ILE A 1 298 ? 24.231 3.159 0.567 1.00 96.81 298 ILE A N 1
ATOM 2351 C CA . ILE A 1 298 ? 23.250 4.251 0.640 1.00 96.81 298 ILE A CA 1
ATOM 2352 C C . ILE A 1 298 ? 23.865 5.547 1.152 1.00 96.81 298 ILE A C 1
ATOM 2354 O O . ILE A 1 298 ? 24.525 5.582 2.194 1.00 96.81 298 ILE A O 1
ATOM 2358 N N . THR A 1 299 ? 23.554 6.635 0.445 1.00 97.88 299 THR A N 1
ATOM 2359 C CA . THR A 1 299 ? 23.788 8.006 0.904 1.00 97.88 299 THR A CA 1
ATOM 2360 C C . THR A 1 299 ? 22.466 8.775 0.974 1.00 97.88 299 THR A C 1
ATOM 2362 O O . THR A 1 299 ? 21.751 8.881 -0.015 1.00 97.88 299 THR A O 1
ATOM 2365 N N . VAL A 1 300 ? 22.146 9.372 2.116 1.00 98.12 300 VAL A N 1
ATOM 2366 C CA . VAL A 1 300 ? 21.002 10.275 2.293 1.00 98.12 300 VAL A CA 1
ATOM 2367 C C . VAL A 1 300 ? 21.497 11.716 2.267 1.00 98.12 300 VAL A C 1
ATOM 2369 O O . VAL A 1 300 ? 22.374 12.083 3.044 1.00 98.12 300 VAL A O 1
ATOM 2372 N N . TYR A 1 301 ? 20.928 12.542 1.398 1.00 97.56 301 TYR A N 1
ATOM 2373 C CA . TYR A 1 301 ? 21.168 13.976 1.321 1.00 97.56 301 TYR A CA 1
ATOM 2374 C C . TYR A 1 301 ? 20.031 14.725 2.015 1.00 97.56 301 TYR A C 1
ATOM 2376 O O . TYR A 1 301 ? 18.884 14.670 1.577 1.00 97.56 301 TYR A O 1
ATOM 2384 N N . ALA A 1 302 ? 20.355 15.449 3.084 1.00 96.31 302 ALA A N 1
ATOM 2385 C CA . ALA A 1 302 ? 19.412 16.222 3.891 1.00 96.31 302 ALA A CA 1
ATOM 2386 C C . ALA A 1 302 ? 19.805 17.708 3.932 1.00 96.31 302 ALA A C 1
ATOM 2388 O O . ALA A 1 302 ? 20.965 18.039 3.684 1.00 96.31 302 ALA A O 1
ATOM 2389 N N . PRO A 1 303 ? 18.880 18.646 4.184 1.00 94.69 303 PRO A N 1
ATOM 2390 C CA . PRO A 1 303 ? 19.247 20.042 4.403 1.00 94.69 303 PRO A CA 1
ATOM 2391 C C . PRO A 1 303 ? 20.008 20.216 5.726 1.00 94.69 303 PRO A C 1
ATOM 2393 O O . PRO A 1 303 ? 19.678 19.618 6.746 1.00 94.69 303 PRO A O 1
ATOM 2396 N N . GLY A 1 304 ? 21.034 21.063 5.709 1.00 92.62 304 GLY A N 1
ATOM 2397 C CA . GLY A 1 304 ? 21.887 21.374 6.853 1.00 92.62 304 GLY A CA 1
ATOM 2398 C C . GLY A 1 304 ? 22.183 22.864 6.982 1.00 92.62 304 GLY A C 1
ATOM 2399 O O . GLY A 1 304 ? 21.930 23.658 6.075 1.00 92.62 304 GLY A O 1
ATOM 2400 N N . GLU A 1 305 ? 22.759 23.256 8.116 1.00 90.31 305 GLU A N 1
ATOM 2401 C CA . GLU A 1 305 ? 23.322 24.605 8.279 1.00 90.31 305 GLU A CA 1
ATOM 2402 C C . GLU A 1 305 ? 24.688 24.740 7.599 1.00 90.31 305 GLU A C 1
ATOM 2404 O O . GLU A 1 305 ? 25.035 25.796 7.068 1.00 90.31 305 GLU A O 1
ATOM 2409 N N . ARG A 1 306 ? 25.450 23.645 7.596 1.00 91.19 306 ARG A N 1
ATOM 2410 C CA . ARG A 1 306 ? 26.785 23.516 7.017 1.00 91.19 306 ARG A CA 1
ATOM 2411 C C . ARG A 1 306 ? 26.920 22.164 6.334 1.00 91.19 306 ARG A C 1
ATOM 2413 O O . ARG A 1 306 ? 26.163 21.244 6.641 1.00 91.19 306 ARG A O 1
ATOM 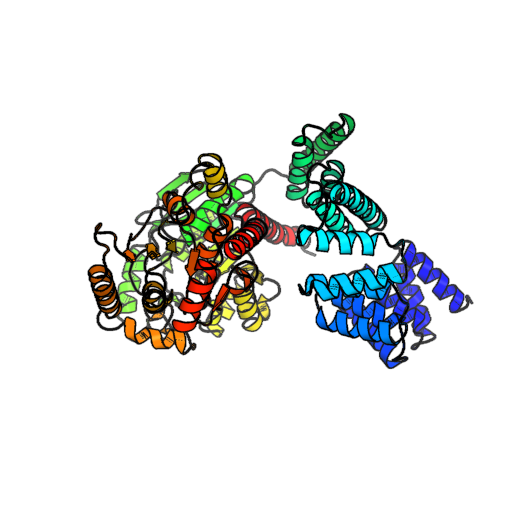2420 N N . LEU A 1 307 ? 27.918 22.048 5.463 1.00 92.62 307 LEU A N 1
ATOM 2421 C CA . LEU A 1 307 ? 28.299 20.760 4.904 1.00 92.62 307 LEU A CA 1
ATOM 2422 C C . LEU A 1 307 ? 28.855 19.871 6.022 1.00 92.62 307 LEU A C 1
ATOM 2424 O O . LEU A 1 307 ? 29.851 20.223 6.654 1.00 92.62 307 LEU A O 1
ATOM 2428 N N . GLN A 1 308 ? 28.203 18.744 6.276 1.00 93.44 308 GLN A N 1
ATOM 2429 C CA . GLN A 1 308 ? 28.652 17.746 7.248 1.00 93.44 308 GLN A CA 1
ATOM 2430 C C . GLN A 1 308 ? 28.202 16.351 6.814 1.00 93.44 308 GLN A C 1
ATOM 2432 O O . GLN A 1 308 ? 27.216 16.209 6.090 1.00 93.44 308 GLN A O 1
ATOM 2437 N N . GLU A 1 309 ? 28.918 15.329 7.267 1.00 93.94 309 GLU A N 1
ATOM 2438 C CA . GLU A 1 309 ? 28.586 13.928 7.028 1.00 93.94 309 GLU A CA 1
ATOM 2439 C C . GLU A 1 309 ? 28.592 13.162 8.349 1.00 93.94 309 GLU A C 1
ATOM 2441 O O . GLU A 1 309 ? 29.476 13.364 9.183 1.00 93.94 309 GLU A O 1
ATOM 2446 N N . THR A 1 310 ? 27.609 12.286 8.530 1.00 91.88 310 THR A N 1
ATOM 2447 C CA . THR A 1 310 ? 27.552 11.316 9.625 1.00 91.88 310 THR A CA 1
ATOM 2448 C C . THR A 1 310 ? 27.240 9.928 9.073 1.00 91.88 310 THR A C 1
ATOM 2450 O O . THR A 1 310 ? 26.744 9.788 7.955 1.00 91.88 310 THR A O 1
ATOM 2453 N N . VAL A 1 311 ? 27.545 8.881 9.840 1.00 90.31 311 VAL A N 1
ATOM 2454 C CA . VAL A 1 311 ? 27.252 7.492 9.465 1.00 90.31 311 VAL A CA 1
ATOM 2455 C C . VAL A 1 311 ? 26.524 6.818 10.616 1.00 90.31 311 VAL A C 1
ATOM 2457 O O . VAL A 1 311 ? 27.030 6.800 11.735 1.00 90.31 311 VAL A O 1
ATOM 2460 N N . HIS A 1 312 ? 25.351 6.257 10.333 1.00 85.00 312 HIS A N 1
ATOM 2461 C CA . HIS A 1 312 ? 24.542 5.506 11.296 1.00 85.00 312 HIS A CA 1
ATOM 2462 C C . HIS A 1 312 ? 23.932 4.288 10.604 1.00 85.00 312 HIS A C 1
ATOM 2464 O O . HIS A 1 312 ? 23.520 4.390 9.452 1.00 85.00 312 HIS A O 1
ATOM 2470 N N . ASP A 1 313 ? 23.903 3.136 11.280 1.00 78.19 313 ASP A N 1
ATOM 2471 C CA . ASP A 1 313 ? 23.379 1.866 10.745 1.00 78.19 313 ASP A CA 1
ATOM 2472 C C . ASP A 1 313 ? 23.943 1.487 9.355 1.00 78.19 313 ASP A C 1
ATOM 2474 O O . ASP A 1 313 ? 23.261 0.907 8.516 1.00 78.19 313 ASP A O 1
ATOM 2478 N N . GLY A 1 314 ? 25.209 1.839 9.087 1.00 80.44 314 GLY A N 1
ATOM 2479 C CA . GLY A 1 314 ? 25.862 1.590 7.794 1.00 80.44 314 GLY A CA 1
ATOM 2480 C C . GLY A 1 314 ? 25.413 2.511 6.650 1.00 80.44 314 GLY A C 1
ATOM 2481 O O . GLY A 1 314 ? 25.862 2.328 5.521 1.00 80.44 314 GLY A O 1
ATOM 2482 N N . VAL A 1 315 ? 24.575 3.513 6.928 1.00 91.31 315 VAL A N 1
ATOM 2483 C CA . VAL A 1 315 ? 24.081 4.508 5.968 1.00 91.31 315 VAL A CA 1
ATOM 2484 C C . VAL A 1 315 ? 24.815 5.835 6.163 1.00 91.31 315 VAL A C 1
ATOM 2486 O O . VAL A 1 315 ? 24.988 6.299 7.294 1.00 91.31 315 VAL A O 1
ATOM 2489 N N . ARG A 1 316 ? 25.247 6.465 5.062 1.00 95.94 316 ARG A N 1
ATOM 2490 C CA . ARG A 1 316 ? 25.878 7.795 5.084 1.00 95.94 316 ARG A CA 1
ATOM 2491 C C . ARG A 1 316 ? 24.816 8.886 5.005 1.00 95.94 316 ARG A C 1
ATOM 2493 O O . ARG A 1 316 ? 24.016 8.888 4.079 1.00 95.94 316 ARG A O 1
ATOM 2500 N N . TYR A 1 317 ? 24.851 9.855 5.909 1.00 96.25 317 TYR A N 1
ATOM 2501 C CA . TYR A 1 317 ? 23.962 11.016 5.925 1.00 96.25 317 TYR A CA 1
ATOM 2502 C C . TYR A 1 317 ? 24.779 12.279 5.669 1.00 96.25 317 TYR A C 1
ATOM 2504 O O . TYR A 1 317 ? 25.631 12.650 6.474 1.00 96.25 317 TYR A O 1
ATOM 2512 N N . ARG A 1 318 ? 24.531 12.947 4.543 1.00 96.31 318 ARG A N 1
ATOM 2513 C CA . ARG A 1 318 ? 25.212 14.175 4.121 1.00 96.31 318 ARG A CA 1
ATOM 2514 C C . ARG A 1 318 ? 24.250 15.347 4.201 1.00 96.31 318 ARG A C 1
ATOM 2516 O O . ARG A 1 318 ? 23.201 15.354 3.563 1.00 96.31 318 ARG A O 1
ATOM 2523 N N . TYR A 1 319 ? 24.628 16.363 4.957 1.00 96.31 319 TYR A N 1
ATOM 2524 C CA . TYR A 1 319 ? 23.819 17.553 5.160 1.00 96.31 319 TYR A CA 1
ATOM 2525 C C . TYR A 1 319 ? 24.339 18.680 4.271 1.00 96.31 319 TYR A C 1
ATOM 2527 O O . TYR A 1 319 ? 25.511 19.039 4.358 1.00 96.31 319 TYR A O 1
ATOM 2535 N N . ILE A 1 320 ? 23.486 19.225 3.408 1.00 96.00 320 ILE A N 1
ATOM 2536 C CA . ILE A 1 320 ? 23.841 20.239 2.411 1.00 96.00 320 ILE A CA 1
ATOM 2537 C C . ILE A 1 320 ? 23.343 21.614 2.879 1.00 96.00 320 ILE A C 1
ATOM 2539 O O . ILE A 1 320 ? 22.166 21.746 3.227 1.00 96.00 320 ILE A O 1
ATOM 2543 N N . PRO A 1 321 ? 24.198 22.653 2.894 1.00 95.12 321 PRO A N 1
ATOM 2544 C CA . PRO A 1 321 ? 23.827 23.972 3.386 1.00 95.12 321 PRO A CA 1
ATOM 2545 C C . PRO A 1 321 ? 22.762 24.646 2.512 1.00 95.12 321 PRO A C 1
ATOM 2547 O O . PRO A 1 321 ? 22.946 24.797 1.305 1.00 95.12 321 PRO A O 1
ATOM 2550 N N . ILE A 1 322 ? 21.688 25.129 3.148 1.00 94.62 322 ILE A N 1
ATOM 2551 C CA . ILE A 1 322 ? 20.552 25.804 2.481 1.00 94.62 322 ILE A CA 1
ATOM 2552 C C . ILE A 1 322 ? 20.378 27.282 2.869 1.00 94.62 322 ILE A C 1
ATOM 2554 O O . ILE A 1 322 ? 19.369 27.915 2.552 1.00 94.62 322 ILE A O 1
ATOM 2558 N N . LYS A 1 323 ? 21.340 27.859 3.601 1.00 92.12 323 LYS A N 1
ATOM 2559 C CA . LYS A 1 323 ? 21.241 29.236 4.120 1.00 92.12 323 LYS A CA 1
ATOM 2560 C C . LYS A 1 323 ? 21.105 30.275 3.002 1.00 92.12 323 LYS A C 1
ATOM 2562 O O . LYS A 1 323 ? 20.336 31.223 3.146 1.00 92.12 323 LYS A O 1
ATOM 2567 N N . LEU A 1 324 ? 21.837 30.088 1.901 1.00 91.56 324 LEU A N 1
ATOM 2568 C CA . LEU A 1 324 ? 21.783 30.983 0.746 1.00 91.56 324 LEU A CA 1
ATOM 2569 C C . LEU A 1 324 ? 20.416 30.906 0.054 1.00 91.56 324 LEU A C 1
ATOM 2571 O O . LEU A 1 324 ? 19.800 31.946 -0.166 1.00 91.56 324 LEU A O 1
ATOM 2575 N N . ASP A 1 325 ? 19.913 29.693 -0.198 1.00 92.12 325 ASP A N 1
ATOM 2576 C CA . ASP A 1 325 ? 18.580 29.470 -0.768 1.00 92.12 325 ASP A CA 1
ATOM 2577 C C . ASP A 1 325 ? 17.491 30.140 0.072 1.00 92.12 325 ASP A C 1
ATOM 2579 O O . ASP A 1 325 ? 16.689 30.898 -0.465 1.00 92.12 325 ASP A O 1
ATOM 2583 N N . ARG A 1 326 ? 17.506 29.954 1.402 1.00 91.25 326 ARG A N 1
ATOM 2584 C CA . ARG A 1 326 ? 16.556 30.622 2.312 1.00 91.25 326 ARG A CA 1
ATOM 2585 C C . ARG A 1 326 ? 16.614 32.147 2.199 1.00 91.25 326 ARG A C 1
ATOM 2587 O O . ARG A 1 326 ? 15.577 32.803 2.227 1.00 91.25 326 ARG A O 1
ATOM 2594 N N . GLY A 1 327 ? 17.814 32.717 2.081 1.00 90.31 327 GLY A N 1
ATOM 2595 C CA . GLY A 1 327 ? 17.999 34.159 1.907 1.00 90.31 327 GLY A CA 1
ATOM 2596 C C . GLY A 1 327 ? 17.416 34.677 0.590 1.00 90.31 327 GLY A C 1
ATOM 2597 O O . GLY A 1 327 ? 16.737 35.702 0.592 1.00 90.31 327 GLY A O 1
ATOM 2598 N N . ILE A 1 328 ? 17.645 33.954 -0.510 1.00 90.00 328 ILE A N 1
ATOM 2599 C CA . ILE A 1 328 ? 17.114 34.281 -1.842 1.00 90.00 328 ILE A CA 1
ATOM 2600 C C . ILE A 1 328 ? 15.589 34.152 -1.852 1.00 90.00 328 ILE A C 1
ATOM 2602 O O . ILE A 1 328 ? 14.898 35.084 -2.259 1.00 90.00 328 ILE A O 1
ATOM 2606 N N . LEU A 1 329 ? 15.060 33.035 -1.349 1.00 90.25 329 LEU A N 1
ATOM 2607 C CA . LEU A 1 329 ? 13.624 32.768 -1.288 1.00 90.25 329 LEU A CA 1
ATOM 2608 C C . LEU A 1 329 ? 12.877 33.828 -0.484 1.00 90.25 329 LEU A C 1
ATOM 2610 O O . LEU A 1 329 ? 11.889 34.363 -0.972 1.00 90.25 329 LEU A O 1
ATOM 2614 N N . LYS A 1 330 ? 13.417 34.244 0.667 1.00 88.00 330 LYS A N 1
ATOM 2615 C CA . LYS A 1 330 ? 12.832 35.321 1.479 1.00 88.00 330 LYS A CA 1
ATOM 2616 C C . LYS A 1 330 ? 12.712 36.651 0.726 1.00 88.00 330 LYS A C 1
ATOM 2618 O O . LYS A 1 330 ? 11.850 37.463 1.055 1.00 88.00 330 LYS A O 1
ATOM 2623 N N . GLN A 1 331 ? 13.591 36.918 -0.243 1.00 87.06 331 GLN A N 1
ATOM 2624 C CA . GLN A 1 331 ? 13.471 38.100 -1.102 1.00 87.06 331 GLN A CA 1
ATOM 2625 C C . GLN A 1 331 ? 12.475 37.867 -2.238 1.00 87.06 331 GLN A C 1
ATOM 2627 O O . GLN A 1 331 ? 11.675 38.753 -2.517 1.00 87.06 331 GLN A O 1
ATOM 2632 N N . LEU A 1 332 ? 12.487 36.684 -2.858 1.00 85.50 332 LEU A N 1
ATOM 2633 C CA . LEU A 1 332 ? 11.554 36.319 -3.927 1.00 85.50 332 LEU A CA 1
ATOM 2634 C C . LEU A 1 332 ? 10.095 36.330 -3.456 1.00 85.50 332 LEU A C 1
ATOM 2636 O O . LEU A 1 332 ? 9.241 36.876 -4.143 1.00 85.50 332 LEU A O 1
ATOM 2640 N N . GLU A 1 333 ? 9.826 35.826 -2.254 1.00 82.88 333 GLU A N 1
ATOM 2641 C CA . GLU A 1 333 ? 8.498 35.812 -1.626 1.00 82.88 333 GLU A CA 1
ATOM 2642 C C . GLU A 1 333 ? 7.913 37.215 -1.394 1.00 82.88 333 GLU A C 1
ATOM 2644 O O . GLU A 1 333 ? 6.702 37.355 -1.251 1.00 82.88 333 GLU A O 1
ATOM 2649 N N . ARG A 1 334 ? 8.742 38.270 -1.399 1.00 83.38 334 ARG A N 1
ATOM 2650 C CA . ARG A 1 334 ? 8.280 39.666 -1.297 1.00 83.38 334 ARG A CA 1
ATOM 2651 C C . ARG A 1 334 ? 7.809 40.245 -2.629 1.00 83.38 334 ARG A C 1
ATOM 2653 O O . ARG A 1 334 ? 7.167 41.293 -2.625 1.00 83.38 334 ARG A O 1
ATOM 2660 N N . PHE A 1 335 ? 8.150 39.619 -3.757 1.00 81.56 335 PHE A N 1
ATOM 2661 C CA . PHE A 1 335 ? 7.747 40.112 -5.069 1.00 81.56 335 PHE A CA 1
ATOM 2662 C C . PHE A 1 335 ? 6.295 39.717 -5.376 1.00 81.56 335 PHE A C 1
ATOM 2664 O O . PHE A 1 335 ? 5.969 38.524 -5.355 1.00 81.56 335 PHE A O 1
ATOM 2671 N N . PRO A 1 336 ? 5.425 40.687 -5.724 1.00 70.88 336 PRO A N 1
ATOM 2672 C CA . PRO A 1 336 ? 4.061 40.396 -6.150 1.00 70.88 336 PRO A CA 1
ATOM 2673 C C . PRO A 1 336 ? 4.082 39.465 -7.370 1.00 70.88 336 PRO A C 1
ATOM 2675 O O . PRO A 1 336 ? 4.644 39.813 -8.406 1.00 70.88 336 PRO A O 1
ATOM 2678 N N . GLY A 1 337 ? 3.500 38.271 -7.237 1.00 70.50 337 GLY A N 1
ATOM 2679 C CA . GLY A 1 337 ? 3.432 37.266 -8.306 1.00 70.50 337 GLY A CA 1
ATOM 2680 C C . GLY A 1 337 ? 4.345 36.046 -8.140 1.00 70.50 337 GLY A C 1
ATOM 2681 O O . GLY A 1 337 ? 4.153 35.074 -8.864 1.00 70.50 337 GLY A O 1
ATOM 2682 N N . PHE A 1 338 ? 5.292 36.039 -7.190 1.00 73.56 338 PHE A N 1
ATOM 2683 C CA . PHE A 1 338 ? 6.115 34.844 -6.931 1.00 73.56 338 PHE A CA 1
ATOM 2684 C C . PHE A 1 338 ? 5.350 33.745 -6.184 1.00 73.56 338 PHE A C 1
ATOM 2686 O O . PHE A 1 338 ? 5.550 32.563 -6.451 1.00 73.56 338 PHE A O 1
ATOM 2693 N N . ASN A 1 339 ? 4.475 34.134 -5.255 1.00 74.69 339 ASN A N 1
ATOM 2694 C CA . ASN A 1 339 ? 3.628 33.214 -4.506 1.00 74.69 339 ASN A CA 1
ATOM 2695 C C . ASN A 1 339 ? 2.165 33.565 -4.779 1.00 74.69 339 ASN A C 1
ATOM 2697 O O . ASN A 1 339 ? 1.584 34.424 -4.119 1.00 74.69 339 ASN A O 1
ATOM 2701 N N . THR A 1 340 ? 1.595 32.961 -5.820 1.00 69.94 340 THR A N 1
ATOM 2702 C CA . THR A 1 340 ? 0.163 33.089 -6.122 1.00 69.94 340 THR A CA 1
ATOM 2703 C C . THR A 1 340 ? -0.537 31.776 -5.820 1.00 69.94 340 THR A C 1
ATOM 2705 O O . THR A 1 340 ? 0.075 30.716 -5.909 1.00 69.94 340 THR A O 1
ATOM 2708 N N . ILE A 1 341 ? -1.836 31.842 -5.531 1.00 62.78 341 ILE A N 1
ATOM 2709 C CA . ILE A 1 341 ? -2.682 30.662 -5.299 1.00 62.78 341 ILE A CA 1
ATOM 2710 C C . ILE A 1 341 ? -2.555 29.661 -6.466 1.00 62.78 341 ILE A C 1
ATOM 2712 O O . ILE A 1 341 ? -2.375 28.470 -6.256 1.00 62.78 341 ILE A O 1
ATOM 2716 N N . THR A 1 342 ? -2.527 30.153 -7.709 1.00 61.47 342 THR A N 1
ATOM 2717 C CA . THR A 1 342 ? -2.449 29.323 -8.926 1.00 61.47 342 THR A CA 1
ATOM 2718 C C . THR A 1 342 ? -1.031 28.906 -9.340 1.00 61.47 342 THR A C 1
ATOM 2720 O O . THR A 1 342 ? -0.859 28.018 -10.175 1.00 61.47 342 THR A O 1
ATOM 2723 N N . GLN A 1 343 ? -0.002 29.584 -8.830 1.00 71.88 343 GLN A N 1
ATOM 2724 C CA . GLN A 1 343 ? 1.411 29.303 -9.098 1.00 71.88 343 GLN A CA 1
ATOM 2725 C C . GLN A 1 343 ? 2.197 29.574 -7.816 1.00 71.88 343 GLN A C 1
ATOM 2727 O O . GLN A 1 343 ? 2.717 30.681 -7.631 1.00 71.88 343 GLN A O 1
ATOM 2732 N N . PRO A 1 344 ? 2.238 28.595 -6.904 1.00 81.25 344 PRO A N 1
ATOM 2733 C CA . PRO A 1 344 ? 2.859 28.808 -5.616 1.00 81.25 344 PRO A CA 1
ATOM 2734 C C . PRO A 1 344 ? 4.384 28.793 -5.754 1.00 81.25 344 PRO A C 1
ATOM 2736 O O . PRO A 1 344 ? 4.955 28.057 -6.571 1.00 81.25 344 PRO A O 1
ATOM 2739 N N . GLY A 1 345 ? 5.064 29.581 -4.922 1.00 83.19 345 GLY A N 1
ATOM 2740 C CA . GLY A 1 345 ? 6.515 29.769 -5.005 1.00 83.19 345 GLY A CA 1
ATOM 2741 C C . GLY A 1 345 ? 7.295 28.460 -4.856 1.00 83.19 345 GLY A C 1
ATOM 2742 O O . GLY A 1 345 ? 8.309 28.260 -5.526 1.00 83.19 345 GLY A O 1
ATOM 2743 N N . PHE A 1 346 ? 6.779 27.515 -4.061 1.00 84.75 346 PHE A N 1
ATOM 2744 C CA . PHE A 1 346 ? 7.397 26.201 -3.854 1.00 84.75 346 PHE A CA 1
ATOM 2745 C C . PHE A 1 346 ? 7.386 25.298 -5.093 1.00 84.75 346 PHE A C 1
ATOM 2747 O O . PHE A 1 346 ? 8.208 24.387 -5.208 1.00 84.75 346 PHE A O 1
ATOM 2754 N N . ALA A 1 347 ? 6.479 25.554 -6.038 1.00 86.12 347 ALA A N 1
ATOM 2755 C CA . ALA A 1 347 ? 6.431 24.848 -7.308 1.00 86.12 347 ALA A CA 1
ATOM 2756 C C . ALA A 1 347 ? 7.420 25.430 -8.329 1.00 86.12 347 ALA A C 1
ATOM 2758 O O . ALA A 1 347 ? 7.623 24.822 -9.383 1.00 86.12 347 ALA A O 1
ATOM 2759 N N . SER A 1 348 ? 8.049 26.578 -8.049 1.00 88.62 348 SER A N 1
ATOM 2760 C CA . SER A 1 348 ? 9.024 27.221 -8.932 1.00 88.62 348 SER A CA 1
ATOM 2761 C C . SER A 1 348 ? 10.305 26.397 -9.082 1.00 88.62 348 SER A C 1
ATOM 2763 O O . SER A 1 348 ? 10.759 25.728 -8.156 1.00 88.62 348 SER A O 1
ATOM 2765 N N . GLY A 1 349 ? 10.943 26.495 -10.252 1.00 88.25 349 GLY A N 1
ATOM 2766 C CA . GLY A 1 349 ? 12.283 25.934 -10.466 1.00 88.25 349 GLY A CA 1
ATOM 2767 C C . GLY A 1 349 ? 13.380 26.649 -9.666 1.00 88.25 349 GLY A C 1
ATOM 2768 O O . GLY A 1 349 ? 14.458 26.095 -9.493 1.00 88.25 349 GLY A O 1
ATOM 2769 N N . LEU A 1 350 ? 13.103 27.857 -9.159 1.00 89.19 350 LEU A N 1
ATOM 2770 C CA . LEU A 1 350 ? 14.016 28.598 -8.281 1.00 89.19 350 LEU A CA 1
ATOM 2771 C C . LEU A 1 350 ? 13.948 28.122 -6.824 1.00 89.19 350 LEU A C 1
ATOM 2773 O O . LEU A 1 350 ? 14.806 28.490 -6.021 1.00 89.19 350 LEU A O 1
ATOM 2777 N N . TYR A 1 351 ? 12.938 27.322 -6.470 1.00 91.00 351 TYR A N 1
ATOM 2778 C CA . TYR A 1 351 ? 12.735 26.883 -5.100 1.00 91.00 351 TYR A CA 1
ATOM 2779 C C . TYR A 1 351 ? 13.815 25.887 -4.676 1.00 91.00 351 TYR A C 1
ATOM 2781 O O . TYR A 1 351 ? 13.832 24.748 -5.141 1.00 91.00 351 TYR A O 1
ATOM 2789 N N . TYR A 1 352 ? 14.730 26.350 -3.816 1.00 94.31 352 TYR A N 1
ATOM 2790 C CA . TYR A 1 352 ? 15.929 25.623 -3.382 1.00 94.31 352 TYR A CA 1
ATOM 2791 C C . TYR A 1 352 ? 16.815 25.125 -4.541 1.00 94.31 352 TYR A C 1
ATOM 2793 O O . TYR A 1 352 ? 17.361 24.019 -4.509 1.00 94.31 352 TYR A O 1
ATOM 2801 N N . LEU A 1 353 ? 16.981 25.952 -5.579 1.00 94.69 353 LEU A N 1
ATOM 2802 C CA . LEU A 1 353 ? 17.831 25.627 -6.728 1.00 94.69 353 LEU A CA 1
ATOM 2803 C C . LEU A 1 353 ? 19.297 25.380 -6.324 1.00 94.69 353 LEU A C 1
ATOM 2805 O O . LEU A 1 353 ? 19.932 24.469 -6.856 1.00 94.69 353 LEU A O 1
ATOM 2809 N N . GLY A 1 354 ? 19.832 26.143 -5.367 1.00 95.75 354 GLY A N 1
ATOM 2810 C CA . GLY A 1 354 ? 21.195 25.978 -4.861 1.00 95.75 354 GLY A CA 1
ATOM 2811 C C . GLY A 1 354 ? 21.404 24.630 -4.172 1.00 95.75 354 GLY A C 1
ATOM 2812 O O . GLY A 1 354 ? 22.417 23.968 -4.404 1.00 95.75 354 GLY A O 1
ATOM 2813 N N . TYR A 1 355 ? 20.429 24.179 -3.385 1.00 96.69 355 TYR A N 1
ATOM 2814 C CA . TYR A 1 355 ? 20.408 22.837 -2.796 1.00 96.69 355 TYR A CA 1
ATOM 2815 C C . TYR A 1 355 ? 20.409 21.743 -3.876 1.00 96.69 355 TYR A C 1
ATOM 2817 O O . TYR A 1 355 ? 21.250 20.844 -3.843 1.00 96.69 355 TYR A O 1
ATOM 2825 N N . SER A 1 356 ? 19.536 21.858 -4.886 1.00 96.56 356 SER A N 1
ATOM 2826 C CA . SER A 1 356 ? 19.454 20.887 -5.987 1.00 96.56 356 SER A CA 1
ATOM 2827 C C . SER A 1 356 ? 20.741 20.812 -6.816 1.00 96.56 356 SER A C 1
ATOM 2829 O O . SER A 1 356 ? 21.140 19.720 -7.222 1.00 96.56 356 SER A O 1
ATOM 2831 N N . LEU A 1 357 ? 21.400 21.948 -7.069 1.00 97.06 357 LEU A N 1
ATOM 2832 C CA . LEU A 1 357 ? 22.677 22.006 -7.789 1.00 97.06 357 LEU A CA 1
ATOM 2833 C C . LEU A 1 357 ? 23.809 21.346 -6.992 1.00 97.06 357 LEU A C 1
ATOM 2835 O O . LEU A 1 357 ? 24.600 20.587 -7.553 1.00 97.06 357 LEU A O 1
ATOM 2839 N N . GLN A 1 358 ? 23.880 21.608 -5.683 1.00 97.06 358 GLN A N 1
ATOM 2840 C CA . GLN A 1 358 ? 24.860 20.970 -4.800 1.00 97.06 358 GLN A CA 1
ATOM 2841 C C . GLN A 1 358 ? 24.674 19.448 -4.766 1.00 97.06 358 GLN A C 1
ATOM 2843 O O . GLN A 1 358 ? 25.654 18.719 -4.902 1.00 97.06 358 GLN A O 1
ATOM 2848 N N . ILE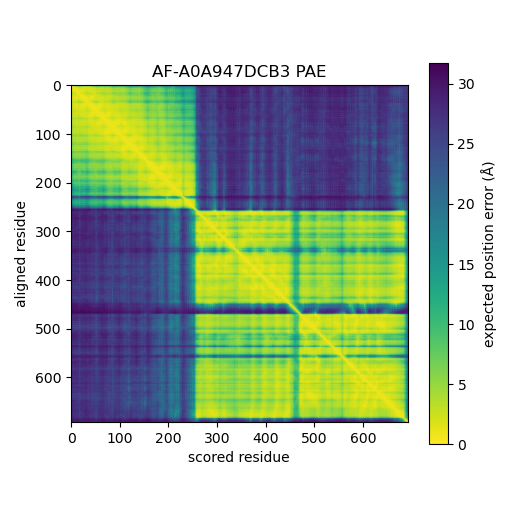 A 1 359 ? 23.430 18.969 -4.665 1.00 96.88 359 ILE A N 1
ATOM 2849 C CA . ILE A 1 359 ? 23.125 17.535 -4.725 1.00 96.88 359 ILE A CA 1
ATOM 2850 C C . ILE A 1 359 ? 23.534 16.945 -6.071 1.00 96.88 359 ILE A C 1
ATOM 2852 O O . ILE A 1 359 ? 24.238 15.943 -6.086 1.00 96.88 359 ILE A O 1
ATOM 2856 N N . GLY A 1 360 ? 23.160 17.560 -7.196 1.00 96.06 360 GLY A N 1
ATOM 2857 C CA . GLY A 1 360 ? 23.535 17.043 -8.516 1.00 96.06 360 GLY A CA 1
ATOM 2858 C C . GLY A 1 360 ? 25.054 16.908 -8.695 1.00 96.06 360 GLY A C 1
ATOM 2859 O O . GLY A 1 360 ? 25.526 15.907 -9.231 1.00 96.06 360 GLY A O 1
ATOM 2860 N N . ASN A 1 361 ? 25.834 17.858 -8.167 1.00 95.38 361 ASN A N 1
ATOM 2861 C CA . ASN A 1 361 ? 27.296 17.766 -8.157 1.00 95.38 361 ASN A CA 1
ATOM 2862 C C . ASN A 1 361 ? 27.817 16.632 -7.261 1.00 95.38 361 ASN A C 1
ATOM 2864 O O . ASN A 1 361 ? 28.749 15.928 -7.650 1.00 95.38 361 ASN A O 1
ATOM 2868 N N . GLU A 1 362 ? 27.228 16.434 -6.082 1.00 95.31 362 GLU A N 1
ATOM 2869 C CA . GLU A 1 362 ? 27.600 15.334 -5.189 1.00 95.31 362 GLU A CA 1
ATOM 2870 C C . GLU A 1 362 ? 27.256 13.966 -5.799 1.00 95.31 362 GLU A C 1
ATOM 2872 O O . GLU A 1 362 ? 28.103 13.076 -5.788 1.00 95.31 362 GLU A O 1
ATOM 2877 N N . LEU A 1 363 ? 26.073 13.810 -6.400 1.00 96.00 363 LEU A N 1
ATOM 2878 C CA . LEU A 1 363 ? 25.668 12.580 -7.092 1.00 96.00 363 LEU A CA 1
ATOM 2879 C C . LEU A 1 363 ? 26.648 12.220 -8.213 1.00 96.00 363 LEU A C 1
ATOM 2881 O O . LEU A 1 363 ? 27.068 11.070 -8.333 1.00 96.00 363 LEU A O 1
ATOM 2885 N N . ARG A 1 364 ? 27.070 13.220 -9.002 1.00 92.56 364 ARG A N 1
ATOM 2886 C CA . ARG A 1 364 ? 28.100 13.045 -10.034 1.00 92.56 364 ARG A CA 1
ATOM 2887 C C . ARG A 1 364 ? 29.434 12.601 -9.431 1.00 92.56 364 ARG A C 1
ATOM 2889 O O . ARG A 1 364 ? 30.070 11.696 -9.957 1.00 92.56 364 ARG A O 1
ATOM 2896 N N . LYS A 1 365 ? 29.864 13.242 -8.340 1.00 93.12 365 LYS A N 1
ATOM 2897 C CA . LYS A 1 365 ? 31.158 12.991 -7.688 1.00 93.12 365 LYS A CA 1
ATOM 2898 C C . LYS A 1 365 ? 31.266 11.585 -7.094 1.00 93.12 365 LYS A C 1
ATOM 2900 O O . LYS A 1 365 ? 32.345 11.003 -7.114 1.00 93.12 365 LYS A O 1
ATOM 2905 N N . HIS A 1 366 ? 30.179 11.061 -6.532 1.00 90.88 366 HIS A N 1
ATOM 2906 C CA . HIS A 1 366 ? 30.177 9.765 -5.837 1.00 90.88 366 HIS A CA 1
ATOM 2907 C C . HIS A 1 366 ? 29.718 8.594 -6.720 1.00 90.88 366 HIS A C 1
ATOM 2909 O O . HIS A 1 366 ? 29.791 7.439 -6.283 1.00 90.88 366 HIS A O 1
ATOM 2915 N N . HIS A 1 367 ? 29.336 8.883 -7.970 1.00 90.38 367 HIS A N 1
ATOM 2916 C CA . HIS A 1 367 ? 28.904 7.912 -8.976 1.00 90.38 367 HIS A CA 1
ATOM 2917 C C . HIS A 1 367 ? 27.763 7.027 -8.460 1.00 90.38 367 HIS A C 1
ATOM 2919 O O . HIS A 1 367 ? 27.913 5.810 -8.366 1.00 90.38 367 HIS A O 1
ATOM 2925 N N . HIS A 1 368 ? 26.660 7.654 -8.042 1.00 93.81 368 HIS A N 1
ATOM 2926 C CA . HIS A 1 368 ? 25.435 6.939 -7.675 1.00 93.81 368 HIS A CA 1
ATOM 2927 C C . HIS A 1 368 ? 24.744 6.368 -8.912 1.00 93.81 368 HIS A C 1
ATOM 2929 O O . HIS A 1 368 ? 24.694 7.029 -9.947 1.00 93.81 368 HIS A O 1
ATOM 2935 N N . ASP A 1 369 ? 24.168 5.178 -8.766 1.00 94.88 369 ASP A N 1
ATOM 2936 C CA . ASP A 1 369 ? 23.423 4.491 -9.824 1.00 94.88 369 ASP A CA 1
ATOM 2937 C C . ASP A 1 369 ? 21.965 4.966 -9.859 1.00 94.88 369 ASP A C 1
ATOM 2939 O O . ASP A 1 369 ? 21.386 5.194 -10.921 1.00 94.88 369 ASP A O 1
ATOM 2943 N N . VAL A 1 370 ? 21.379 5.167 -8.673 1.00 97.94 370 VAL A N 1
ATOM 2944 C CA . VAL A 1 370 ? 19.986 5.591 -8.496 1.00 97.94 370 VAL A CA 1
ATOM 2945 C C . VAL A 1 370 ? 19.914 6.781 -7.546 1.00 97.94 370 VAL A C 1
ATOM 2947 O O . VAL A 1 370 ? 20.577 6.803 -6.509 1.00 97.94 370 VAL A O 1
ATOM 2950 N N . VAL A 1 371 ? 19.055 7.750 -7.854 1.00 98.56 371 VAL A N 1
ATOM 2951 C CA . VAL A 1 371 ? 18.642 8.816 -6.939 1.00 98.56 371 VAL A CA 1
ATOM 2952 C C . VAL A 1 371 ? 17.133 8.775 -6.718 1.00 98.56 371 VAL A C 1
ATOM 2954 O O . VAL A 1 371 ? 16.347 8.808 -7.658 1.00 98.56 371 VAL A O 1
ATOM 2957 N N . HIS A 1 372 ? 16.733 8.736 -5.453 1.00 98.62 372 HIS A N 1
ATOM 2958 C CA . HIS A 1 372 ? 15.358 8.744 -4.983 1.00 98.62 372 HIS A CA 1
ATOM 2959 C C . HIS A 1 372 ? 15.017 10.118 -4.403 1.00 98.62 372 HIS A C 1
ATOM 2961 O O . HIS A 1 372 ? 15.577 10.534 -3.390 1.00 98.62 372 HIS A O 1
ATOM 2967 N N . ILE A 1 373 ? 14.096 10.831 -5.042 1.00 98.19 373 ILE A N 1
ATOM 2968 C CA . ILE A 1 373 ? 13.727 12.210 -4.715 1.00 98.19 373 ILE A CA 1
ATOM 2969 C C . ILE A 1 373 ? 12.324 12.224 -4.116 1.00 98.19 373 ILE A C 1
ATOM 2971 O O . ILE A 1 373 ? 11.375 11.781 -4.757 1.00 98.19 373 ILE A O 1
ATOM 2975 N N . HIS A 1 374 ? 12.166 12.783 -2.917 1.00 96.88 374 HIS A N 1
ATOM 2976 C CA . HIS A 1 374 ? 10.850 12.954 -2.299 1.00 96.88 374 HIS A CA 1
ATOM 2977 C C . HIS A 1 374 ? 10.183 14.262 -2.759 1.00 96.88 374 HIS A C 1
ATOM 2979 O O . HIS A 1 374 ? 10.758 15.326 -2.556 1.00 96.88 374 HIS A O 1
ATOM 2985 N N . ASN A 1 375 ? 8.968 14.195 -3.325 1.00 94.81 375 ASN A N 1
ATOM 2986 C CA . ASN A 1 375 ? 8.049 15.289 -3.726 1.00 94.81 375 ASN A CA 1
ATOM 2987 C C . ASN A 1 375 ? 8.545 16.333 -4.757 1.00 94.81 375 ASN A C 1
ATOM 2989 O O . ASN A 1 375 ? 7.755 16.859 -5.543 1.00 94.81 375 ASN A O 1
ATOM 2993 N N . PHE A 1 376 ? 9.833 16.669 -4.772 1.00 95.12 376 PHE A N 1
ATOM 2994 C CA . PHE A 1 376 ? 10.386 17.828 -5.474 1.00 95.12 376 PHE A CA 1
ATOM 2995 C C . PHE A 1 376 ? 10.762 17.516 -6.927 1.00 95.12 376 PHE A C 1
ATOM 2997 O O . PHE A 1 376 ? 11.934 17.405 -7.289 1.00 95.12 376 PHE A O 1
ATOM 3004 N N . SER A 1 377 ? 9.749 17.419 -7.795 1.00 95.88 377 SER A N 1
ATOM 3005 C CA . SER A 1 377 ? 9.922 17.150 -9.236 1.00 95.88 377 SER A CA 1
ATOM 3006 C C . SER A 1 377 ? 10.850 18.140 -9.959 1.00 95.88 377 SER A C 1
ATOM 3008 O O . SER A 1 377 ? 11.450 17.791 -10.975 1.00 95.88 377 SER A O 1
ATOM 3010 N N . GLN A 1 378 ? 11.007 19.370 -9.454 1.00 95.19 378 GLN A N 1
ATOM 3011 C CA . GLN A 1 378 ? 11.919 20.367 -10.025 1.00 95.19 378 GLN A CA 1
ATOM 3012 C C . GLN A 1 378 ? 13.402 19.992 -9.909 1.00 95.19 378 GLN A C 1
ATOM 3014 O O . GLN A 1 378 ? 14.211 20.555 -10.644 1.00 95.19 378 GLN A O 1
ATOM 3019 N N . PHE A 1 379 ? 13.767 19.049 -9.035 1.00 97.12 379 PHE A N 1
ATOM 3020 C CA . PHE A 1 379 ? 15.152 18.592 -8.908 1.00 97.12 379 PHE A CA 1
ATOM 3021 C C . PHE A 1 379 ? 15.545 17.649 -10.048 1.00 97.12 379 PHE A C 1
ATOM 3023 O O . PHE A 1 379 ? 16.714 17.605 -10.428 1.00 97.12 379 PHE A O 1
ATOM 3030 N N . ALA A 1 380 ? 14.582 16.938 -10.647 1.00 97.62 380 ALA A N 1
ATOM 3031 C CA . ALA A 1 380 ? 14.863 15.945 -11.681 1.00 97.62 380 ALA A CA 1
ATOM 3032 C C . ALA A 1 380 ? 15.558 16.535 -12.929 1.00 97.62 380 ALA A C 1
ATOM 3034 O O . ALA A 1 380 ? 16.585 15.987 -13.321 1.00 97.62 380 ALA A O 1
ATOM 3035 N N . PRO A 1 381 ? 15.116 17.665 -13.528 1.00 97.75 381 PRO A N 1
ATOM 3036 C CA . PRO A 1 381 ? 15.841 18.281 -14.645 1.00 97.75 381 PRO A CA 1
ATOM 3037 C C . PRO A 1 381 ? 17.258 18.741 -14.286 1.00 97.75 381 PRO A C 1
ATOM 3039 O O . PRO A 1 381 ? 18.169 18.609 -15.098 1.00 97.75 381 PRO A O 1
ATOM 3042 N N . VAL A 1 382 ? 17.456 19.270 -13.073 1.00 97.31 382 VAL A N 1
ATOM 3043 C CA . VAL A 1 382 ? 18.774 19.729 -12.602 1.00 97.31 382 VAL A CA 1
ATOM 3044 C C . VAL A 1 382 ? 19.720 18.541 -12.454 1.00 97.31 382 VAL A C 1
ATOM 3046 O O . VAL A 1 382 ? 20.848 18.582 -12.940 1.00 97.31 382 VAL A O 1
ATOM 3049 N N . ILE A 1 383 ? 19.250 17.464 -11.821 1.00 97.69 383 ILE A N 1
ATOM 3050 C CA . ILE A 1 383 ? 20.040 16.251 -11.623 1.00 97.69 383 ILE A CA 1
ATOM 3051 C C . ILE A 1 383 ? 20.315 15.562 -12.959 1.00 97.69 383 ILE A C 1
ATOM 3053 O O . ILE A 1 383 ? 21.463 15.215 -13.200 1.00 97.69 383 ILE A O 1
ATOM 3057 N N . ARG A 1 384 ? 19.332 15.442 -13.861 1.00 97.44 384 ARG A N 1
ATOM 3058 C CA . ARG A 1 384 ? 19.535 14.867 -15.201 1.00 97.44 384 ARG A CA 1
ATOM 3059 C C . ARG A 1 384 ? 20.581 15.636 -16.005 1.00 97.44 384 ARG A C 1
ATOM 3061 O O . ARG A 1 384 ? 21.417 15.024 -16.657 1.00 97.44 384 ARG A O 1
ATOM 3068 N N . ALA A 1 385 ? 20.556 16.968 -15.942 1.00 97.06 385 ALA A N 1
ATOM 3069 C CA . ALA A 1 385 ? 21.542 17.800 -16.627 1.00 97.06 385 ALA A CA 1
ATOM 3070 C C . ALA A 1 385 ? 22.959 17.615 -16.059 1.00 97.06 385 ALA A C 1
ATOM 3072 O O . ALA A 1 385 ? 23.940 17.726 -16.795 1.00 97.06 385 ALA A O 1
ATOM 3073 N N . LEU A 1 386 ? 23.085 17.348 -14.754 1.00 96.00 386 LEU A N 1
ATOM 3074 C CA . LEU A 1 386 ? 24.383 17.165 -14.115 1.00 96.00 386 LEU A CA 1
ATOM 3075 C C . LEU A 1 386 ? 24.892 15.716 -14.198 1.00 96.00 386 LEU A C 1
ATOM 3077 O O . LEU A 1 386 ? 26.088 15.508 -14.398 1.00 96.00 386 LEU A O 1
ATOM 3081 N N . SER A 1 387 ? 24.010 14.733 -14.112 1.00 93.31 387 SER A N 1
ATOM 3082 C CA . SER A 1 387 ? 24.324 13.305 -14.109 1.00 93.31 387 SER A CA 1
ATOM 3083 C C . SER A 1 387 ? 23.395 12.582 -15.088 1.00 93.31 387 SER A C 1
ATOM 3085 O O . SER A 1 387 ? 22.390 12.023 -14.659 1.00 93.31 387 SER A O 1
ATOM 3087 N N . PRO A 1 388 ? 23.689 12.593 -16.401 1.00 93.00 388 PRO A N 1
ATOM 3088 C CA . PRO A 1 388 ? 22.786 12.040 -17.413 1.00 93.00 388 PRO A CA 1
ATOM 3089 C C . PRO A 1 388 ? 22.496 10.546 -17.252 1.00 93.00 388 PRO A C 1
ATOM 3091 O O . PRO A 1 388 ? 21.386 10.123 -17.555 1.00 93.00 388 PRO A O 1
ATOM 3094 N N . GLU A 1 389 ? 23.455 9.785 -16.723 1.00 90.50 389 GLU A N 1
ATOM 3095 C CA . GLU A 1 389 ? 23.381 8.322 -16.595 1.00 90.50 389 GLU A CA 1
ATOM 3096 C C . GLU A 1 389 ? 22.623 7.842 -15.343 1.00 90.50 389 GLU A C 1
ATOM 3098 O O . GLU A 1 389 ? 22.213 6.685 -15.277 1.00 90.50 389 GLU A O 1
ATOM 3103 N N . ILE A 1 390 ? 22.418 8.705 -14.336 1.00 95.75 390 ILE A N 1
ATOM 3104 C CA . ILE A 1 390 ? 21.789 8.287 -13.073 1.00 95.75 390 ILE A CA 1
ATOM 3105 C C . ILE A 1 390 ? 20.311 7.954 -13.286 1.00 95.75 390 ILE A C 1
ATOM 3107 O O . ILE A 1 390 ? 19.601 8.683 -13.985 1.00 95.75 390 ILE A O 1
ATOM 3111 N N . LYS A 1 391 ? 19.808 6.898 -12.643 1.00 97.75 391 LYS A N 1
ATOM 3112 C CA . LYS A 1 391 ? 18.371 6.605 -12.653 1.00 97.75 391 LYS A CA 1
ATOM 3113 C C . LYS A 1 391 ? 17.649 7.461 -11.619 1.00 97.75 391 LYS A C 1
ATOM 3115 O O . LYS A 1 391 ? 17.990 7.448 -10.439 1.00 97.75 391 LYS A O 1
ATOM 3120 N N . ILE A 1 392 ? 16.654 8.223 -12.053 1.00 98.56 392 ILE A N 1
ATOM 3121 C CA . ILE A 1 392 ? 15.911 9.176 -11.231 1.00 98.56 392 ILE A CA 1
ATOM 3122 C C . ILE A 1 392 ? 14.554 8.580 -10.867 1.00 98.56 392 ILE A C 1
ATOM 3124 O O . ILE A 1 392 ? 13.669 8.451 -11.714 1.00 98.56 392 ILE A O 1
ATOM 3128 N N . VAL A 1 393 ? 14.378 8.291 -9.582 1.00 98.62 393 VAL A N 1
ATOM 3129 C CA . VAL A 1 393 ? 13.110 7.877 -8.982 1.00 98.62 393 VAL A CA 1
ATOM 3130 C C . VAL A 1 393 ? 12.482 9.074 -8.277 1.00 98.62 393 VAL A C 1
ATOM 3132 O O . VAL A 1 393 ? 13.071 9.643 -7.360 1.00 98.62 393 VAL A O 1
ATOM 3135 N N . LEU A 1 394 ? 11.284 9.472 -8.697 1.00 98.50 394 LEU A N 1
ATOM 3136 C CA . LEU A 1 394 ? 10.495 10.517 -8.050 1.00 98.50 394 LEU A CA 1
ATOM 3137 C C . LEU A 1 394 ? 9.397 9.877 -7.202 1.00 98.50 394 LEU A C 1
ATOM 3139 O O . LEU A 1 394 ? 8.444 9.314 -7.735 1.00 98.50 394 LEU A O 1
ATOM 3143 N N . HIS A 1 395 ? 9.503 10.016 -5.887 1.00 97.75 395 HIS A N 1
ATOM 3144 C CA . HIS A 1 395 ? 8.519 9.506 -4.945 1.00 97.75 395 HIS A CA 1
ATOM 3145 C C . HIS A 1 395 ? 7.596 10.627 -4.468 1.00 97.75 395 HIS A C 1
ATOM 3147 O O . HIS A 1 395 ? 8.005 11.510 -3.708 1.00 97.75 395 HIS A O 1
ATOM 3153 N N . MET A 1 396 ? 6.344 10.584 -4.915 1.00 96.00 396 MET A N 1
ATOM 3154 C CA . MET A 1 396 ? 5.320 11.574 -4.594 1.00 96.00 396 MET A CA 1
ATOM 3155 C C . MET A 1 396 ? 4.467 11.116 -3.414 1.00 96.00 396 MET A C 1
ATOM 3157 O O . MET A 1 396 ? 3.614 10.250 -3.564 1.00 96.00 396 MET A O 1
ATOM 3161 N N . HIS A 1 397 ? 4.666 11.741 -2.256 1.00 93.44 397 HIS A N 1
ATOM 3162 C CA . HIS A 1 397 ? 3.916 11.521 -1.011 1.00 93.44 397 HIS A CA 1
ATOM 3163 C C . HIS A 1 397 ? 2.669 12.407 -0.885 1.00 93.44 397 HIS A C 1
ATOM 3165 O O . HIS A 1 397 ? 2.065 12.482 0.184 1.00 93.44 397 HIS A O 1
ATOM 3171 N N . CYS A 1 398 ? 2.313 13.132 -1.943 1.00 90.25 398 CYS A N 1
ATOM 3172 C CA . CYS A 1 398 ? 1.204 14.078 -1.980 1.00 90.25 398 CYS A CA 1
ATOM 3173 C C . CYS A 1 398 ? 0.628 14.205 -3.397 1.00 90.25 398 CYS A C 1
ATOM 3175 O O . CYS A 1 398 ? 1.222 13.749 -4.376 1.00 90.25 398 CYS A O 1
ATOM 3177 N N . GLU A 1 399 ? -0.505 14.894 -3.506 1.00 89.62 399 GLU A N 1
ATOM 3178 C CA . GLU A 1 399 ? -1.256 15.102 -4.751 1.00 89.62 399 GLU A CA 1
ATOM 3179 C C . GLU A 1 399 ? -0.670 16.208 -5.651 1.00 89.62 399 GLU A C 1
ATOM 3181 O O . GLU A 1 399 ? -1.292 16.622 -6.623 1.00 89.62 399 GLU A O 1
ATOM 3186 N N . TRP A 1 400 ? 0.540 16.712 -5.381 1.00 91.31 400 TRP A N 1
ATOM 3187 C CA . TRP A 1 400 ? 1.091 17.859 -6.118 1.00 91.31 400 TRP A CA 1
ATOM 3188 C C . TRP A 1 400 ? 1.251 17.627 -7.623 1.00 91.31 400 TRP A C 1
ATOM 3190 O O . TRP A 1 400 ? 1.193 18.590 -8.386 1.00 91.31 400 TRP A O 1
ATOM 3200 N N . LEU A 1 401 ? 1.442 16.382 -8.076 1.00 91.62 401 LEU A N 1
ATOM 3201 C CA . LEU A 1 401 ? 1.447 16.101 -9.515 1.00 91.62 401 LEU A CA 1
ATOM 3202 C C . LEU A 1 401 ? 0.070 16.327 -10.155 1.00 91.62 401 LEU A C 1
ATOM 3204 O O . LEU A 1 401 ? 0.004 16.711 -11.321 1.00 91.62 401 LEU A O 1
ATOM 3208 N N . ASP A 1 402 ? -1.009 16.141 -9.400 1.00 87.69 402 ASP A N 1
ATOM 3209 C CA . ASP A 1 402 ? -2.367 16.427 -9.851 1.00 87.69 402 ASP A CA 1
ATOM 3210 C C . ASP A 1 402 ? -2.765 17.899 -9.643 1.00 87.69 402 ASP A C 1
ATOM 3212 O O . ASP A 1 402 ? -3.497 18.478 -10.433 1.00 87.69 402 ASP A O 1
ATOM 3216 N N . GLN A 1 403 ? -2.222 18.577 -8.639 1.00 86.62 403 GLN A N 1
ATOM 3217 C CA . GLN A 1 403 ? -2.648 19.948 -8.327 1.00 86.62 403 GLN A CA 1
ATOM 3218 C C . GLN A 1 403 ? -1.862 21.024 -9.092 1.00 86.62 403 GLN A C 1
ATOM 3220 O O . GLN A 1 403 ? -2.401 22.067 -9.457 1.00 86.62 403 GLN A O 1
ATOM 3225 N N . LEU A 1 404 ? -0.573 20.799 -9.369 1.00 88.56 404 LEU A N 1
ATOM 3226 C CA . LEU A 1 404 ? 0.282 21.828 -9.967 1.00 88.56 404 LEU A CA 1
ATOM 3227 C C . LEU A 1 404 ? 0.159 21.897 -11.499 1.00 88.56 404 LEU A C 1
ATOM 3229 O O . LEU A 1 404 ? -0.398 21.024 -12.173 1.00 88.56 404 LEU A O 1
ATOM 3233 N N . ASN A 1 405 ? 0.717 22.971 -12.069 1.00 90.06 405 ASN A N 1
ATOM 3234 C CA . ASN A 1 405 ? 0.622 23.283 -13.493 1.00 90.06 405 ASN A CA 1
ATOM 3235 C C . ASN A 1 405 ? 1.085 22.120 -14.392 1.00 90.06 405 ASN A C 1
ATOM 3237 O O . ASN A 1 405 ? 2.268 21.767 -14.418 1.00 90.06 405 ASN A O 1
ATOM 3241 N N . HIS A 1 406 ? 0.152 21.600 -15.194 1.00 92.00 406 HIS A N 1
ATOM 3242 C CA . HIS A 1 406 ? 0.358 20.445 -16.072 1.00 92.00 406 HIS A CA 1
ATOM 3243 C C . HIS A 1 406 ? 1.577 20.593 -16.996 1.00 92.00 406 HIS A C 1
ATOM 3245 O O . HIS A 1 406 ? 2.465 19.745 -16.975 1.00 92.00 406 HIS A O 1
ATOM 3251 N N . LYS A 1 407 ? 1.693 21.712 -17.726 1.00 90.94 407 LYS A N 1
ATOM 3252 C CA . LYS A 1 407 ? 2.772 21.928 -18.712 1.00 90.94 407 LYS A CA 1
ATOM 3253 C C . LYS A 1 407 ? 4.159 21.974 -18.072 1.00 90.94 407 LYS A C 1
ATOM 3255 O O . LYS A 1 407 ? 5.144 21.558 -18.683 1.00 90.94 407 LYS A O 1
ATOM 3260 N N . VAL A 1 408 ? 4.258 22.531 -16.866 1.00 91.69 408 VAL A N 1
ATOM 3261 C CA . VAL A 1 408 ? 5.521 22.587 -16.117 1.00 91.69 408 VAL A CA 1
ATOM 3262 C C . VAL A 1 408 ? 5.904 21.193 -15.631 1.00 91.69 408 VAL A C 1
ATOM 3264 O O . VAL A 1 408 ? 7.054 20.782 -15.799 1.00 91.69 408 VAL A O 1
ATOM 3267 N N . LEU A 1 409 ? 4.948 20.460 -15.060 1.00 94.50 409 LEU A N 1
ATOM 3268 C CA . LEU A 1 409 ? 5.171 19.108 -14.561 1.00 94.50 409 LEU A CA 1
ATOM 3269 C C . LEU A 1 409 ? 5.523 18.134 -15.680 1.00 94.50 409 LEU A C 1
ATOM 3271 O O . LEU A 1 409 ? 6.493 17.399 -15.539 1.00 94.50 409 LEU A O 1
ATOM 3275 N N . GLU A 1 410 ? 4.829 18.177 -16.816 1.00 94.75 410 GLU A N 1
ATOM 3276 C CA . GLU A 1 410 ? 5.097 17.287 -17.948 1.00 94.75 410 GLU A CA 1
ATOM 3277 C C . GLU A 1 410 ? 6.566 17.382 -18.397 1.00 94.75 410 GLU A C 1
ATOM 3279 O O . GLU A 1 410 ? 7.238 16.368 -18.581 1.00 94.75 410 GLU A O 1
ATOM 3284 N N . LYS A 1 411 ? 7.117 18.602 -18.477 1.00 94.75 411 LYS A N 1
ATOM 3285 C CA . LYS A 1 411 ? 8.540 18.821 -18.790 1.00 94.75 411 LYS A CA 1
ATOM 3286 C C . LYS A 1 411 ? 9.472 18.243 -17.726 1.00 94.75 411 LYS A C 1
ATOM 3288 O O . LYS A 1 411 ? 10.515 17.693 -18.070 1.00 94.75 411 LYS A O 1
ATOM 3293 N N . ARG A 1 412 ? 9.121 18.358 -16.442 1.00 96.19 412 ARG A N 1
ATOM 3294 C CA . ARG A 1 412 ? 9.917 17.795 -15.337 1.00 96.19 412 ARG A CA 1
ATOM 3295 C C . ARG A 1 412 ? 9.910 16.274 -15.375 1.00 96.19 412 ARG A C 1
ATOM 3297 O O . ARG A 1 412 ? 10.976 15.668 -15.323 1.00 96.19 412 ARG A O 1
ATOM 3304 N N . LEU A 1 413 ? 8.735 15.674 -15.551 1.00 97.19 413 LEU A N 1
ATOM 3305 C CA . LEU A 1 413 ? 8.538 14.227 -15.538 1.00 97.19 413 LEU A CA 1
ATOM 3306 C C . LEU A 1 413 ? 9.234 13.507 -16.696 1.00 97.19 413 LEU A C 1
ATOM 3308 O O . LEU A 1 413 ? 9.509 12.321 -16.555 1.00 97.19 413 LEU A O 1
ATOM 3312 N N . ARG A 1 414 ? 9.571 14.187 -17.802 1.00 96.19 414 ARG A N 1
ATOM 3313 C CA . ARG A 1 414 ? 10.429 13.627 -18.870 1.00 96.19 414 ARG A CA 1
ATOM 3314 C C . ARG A 1 414 ? 11.854 13.302 -18.410 1.00 96.19 414 ARG A C 1
ATOM 3316 O O . ARG A 1 414 ? 12.539 12.548 -19.081 1.00 96.19 414 ARG A O 1
ATOM 3323 N N . ASN A 1 415 ? 12.302 13.873 -17.291 1.00 97.75 415 ASN A N 1
ATOM 3324 C CA . ASN A 1 415 ? 13.634 13.625 -16.732 1.00 97.75 415 ASN A CA 1
ATOM 3325 C C . ASN A 1 415 ? 13.638 12.495 -15.690 1.00 97.75 415 ASN A C 1
ATOM 3327 O O . ASN A 1 415 ? 14.698 12.171 -15.162 1.00 97.75 415 ASN A O 1
ATOM 3331 N N . VAL A 1 416 ? 12.472 11.933 -15.367 1.00 98.19 416 VAL A N 1
ATOM 3332 C CA . VAL A 1 416 ? 12.279 10.929 -14.315 1.00 98.19 416 VAL A CA 1
ATOM 3333 C C . VAL A 1 416 ? 12.151 9.549 -14.952 1.00 98.19 416 VAL A C 1
ATOM 3335 O O . VAL A 1 416 ? 11.333 9.378 -15.852 1.00 98.19 416 VAL A O 1
ATOM 3338 N N . ASP A 1 417 ? 12.890 8.563 -14.456 1.00 98.12 417 ASP A N 1
ATOM 3339 C CA . ASP A 1 417 ? 12.835 7.191 -14.975 1.00 98.12 417 ASP A CA 1
ATOM 3340 C C . ASP A 1 417 ? 11.720 6.381 -14.314 1.00 98.12 417 ASP A C 1
ATOM 3342 O O . ASP A 1 417 ? 11.080 5.572 -14.976 1.00 98.12 417 ASP A O 1
ATOM 3346 N N . LEU A 1 418 ? 11.432 6.648 -13.035 1.00 98.31 418 LEU A N 1
ATOM 3347 C CA . LEU A 1 418 ? 10.355 5.992 -12.298 1.00 98.31 418 LEU A CA 1
ATOM 3348 C C . LEU A 1 418 ? 9.624 6.958 -11.367 1.00 98.31 418 LEU A C 1
ATOM 3350 O O . LEU A 1 418 ? 10.247 7.730 -10.644 1.00 98.31 418 LEU A O 1
ATOM 3354 N N . ILE A 1 419 ? 8.297 6.883 -11.350 1.00 98.50 419 ILE A N 1
ATOM 3355 C CA . ILE A 1 419 ? 7.439 7.598 -10.407 1.00 98.50 419 ILE A CA 1
ATOM 3356 C C . ILE A 1 419 ? 6.845 6.582 -9.436 1.00 98.50 419 ILE A C 1
ATOM 3358 O O . ILE A 1 419 ? 6.160 5.647 -9.852 1.00 98.50 419 ILE A O 1
ATOM 3362 N N . THR A 1 420 ? 7.062 6.789 -8.142 1.00 97.81 420 THR A N 1
ATOM 3363 C CA . THR A 1 420 ? 6.451 5.972 -7.089 1.00 97.81 420 THR A CA 1
ATOM 3364 C C . THR A 1 420 ? 5.488 6.820 -6.273 1.00 97.81 420 THR A C 1
ATOM 3366 O O . THR A 1 420 ? 5.747 7.997 -6.011 1.00 97.81 420 THR A O 1
ATOM 3369 N N . THR A 1 421 ? 4.357 6.247 -5.876 1.00 97.38 421 THR A N 1
ATOM 3370 C CA . THR A 1 421 ? 3.382 6.927 -5.010 1.00 97.38 421 THR A CA 1
ATOM 3371 C C . THR A 1 421 ? 2.878 5.967 -3.927 1.00 97.38 421 THR A C 1
ATOM 3373 O O . THR A 1 421 ? 2.887 4.754 -4.156 1.00 97.38 421 THR A O 1
ATOM 3376 N N . PRO A 1 422 ? 2.431 6.463 -2.759 1.00 95.44 422 PRO A N 1
ATOM 3377 C CA . PRO A 1 422 ? 2.096 5.615 -1.621 1.00 95.44 422 PRO A CA 1
ATOM 3378 C C . PRO A 1 422 ? 0.716 4.950 -1.709 1.00 95.44 422 PRO A C 1
ATOM 3380 O O . PRO A 1 422 ? 0.367 4.173 -0.820 1.00 95.44 422 PRO A O 1
ATOM 3383 N N . SER A 1 423 ? -0.076 5.231 -2.747 1.00 95.56 423 SER A N 1
ATOM 3384 C CA . SER A 1 423 ? -1.439 4.708 -2.904 1.00 95.56 423 SER A CA 1
ATOM 3385 C C . SER A 1 423 ? -1.859 4.555 -4.361 1.00 95.56 423 SER A C 1
ATOM 3387 O O . SER A 1 423 ? -1.336 5.214 -5.267 1.00 95.56 423 SER A O 1
ATOM 3389 N N . GLN A 1 424 ? -2.829 3.676 -4.592 1.00 94.50 424 GLN A N 1
ATOM 3390 C CA . GLN A 1 424 ? -3.443 3.491 -5.903 1.00 94.50 424 GLN A CA 1
ATOM 3391 C C . GLN A 1 424 ? -4.209 4.745 -6.328 1.00 94.50 424 GLN A C 1
ATOM 3393 O O . GLN A 1 424 ? -4.174 5.090 -7.503 1.00 94.50 424 GLN A O 1
ATOM 3398 N N . TYR A 1 425 ? -4.810 5.467 -5.384 1.00 94.06 425 TYR A N 1
ATOM 3399 C CA . TYR A 1 425 ? -5.491 6.741 -5.578 1.00 94.06 425 TYR A CA 1
ATOM 3400 C C . TYR A 1 425 ? -4.582 7.765 -6.268 1.00 94.06 425 TYR A C 1
ATOM 3402 O O . TYR A 1 425 ? -4.894 8.207 -7.376 1.00 94.06 425 TYR A O 1
ATOM 3410 N N . ILE A 1 426 ? -3.408 8.063 -5.692 1.00 94.88 426 ILE A N 1
ATOM 3411 C CA . ILE A 1 426 ? -2.461 9.006 -6.312 1.00 94.88 426 ILE A CA 1
ATOM 3412 C C . ILE A 1 426 ? -1.911 8.423 -7.614 1.00 94.88 426 ILE A C 1
ATOM 3414 O O . ILE A 1 426 ? -1.811 9.131 -8.616 1.00 94.88 426 ILE A O 1
ATOM 3418 N N . THR A 1 427 ? -1.571 7.130 -7.629 1.00 96.44 427 THR A N 1
ATOM 3419 C CA . THR A 1 427 ? -1.059 6.467 -8.840 1.00 96.44 427 THR A CA 1
ATOM 3420 C C . THR A 1 427 ? -2.031 6.642 -10.007 1.00 96.44 427 THR A C 1
ATOM 3422 O O . THR A 1 427 ? -1.620 6.998 -11.109 1.00 96.44 427 THR A O 1
ATOM 3425 N N . HIS A 1 428 ? -3.324 6.440 -9.769 1.00 95.06 428 HIS A N 1
ATOM 3426 C CA . HIS A 1 428 ? -4.370 6.563 -10.772 1.00 95.06 428 HIS A CA 1
ATOM 3427 C C . HIS A 1 428 ? -4.505 8.000 -11.283 1.00 95.06 428 HIS A C 1
ATOM 3429 O O . HIS A 1 428 ? -4.497 8.208 -12.495 1.00 95.06 428 HIS A O 1
ATOM 3435 N N . GLN A 1 429 ? -4.535 8.989 -10.384 1.00 93.06 429 GLN A N 1
ATOM 3436 C CA . GLN A 1 429 ? -4.578 10.406 -10.760 1.00 93.06 429 GLN A CA 1
ATOM 3437 C C . GLN A 1 429 ? -3.381 10.799 -11.635 1.00 93.06 429 GLN A C 1
ATOM 3439 O O . GLN A 1 429 ? -3.541 11.419 -12.688 1.00 93.06 429 GLN A O 1
ATOM 3444 N N . VAL A 1 430 ? -2.170 10.386 -11.244 1.00 95.19 430 VAL A N 1
ATOM 3445 C CA . VAL A 1 430 ? -0.947 10.676 -12.005 1.00 95.19 430 VAL A CA 1
ATOM 3446 C C . VAL A 1 430 ? -0.995 10.033 -13.389 1.00 95.19 430 VAL A C 1
ATOM 3448 O O . VAL A 1 430 ? -0.680 10.704 -14.373 1.00 95.19 430 VAL A O 1
ATOM 3451 N N . LYS A 1 431 ? -1.420 8.767 -13.489 1.00 95.06 431 LYS A N 1
ATOM 3452 C CA . LYS A 1 431 ? -1.541 8.050 -14.769 1.00 95.06 431 LYS A CA 1
ATOM 3453 C C . LYS A 1 431 ? -2.549 8.708 -15.705 1.00 95.06 431 LYS A C 1
ATOM 3455 O O . LYS A 1 431 ? -2.234 8.937 -16.869 1.00 95.06 431 LYS A O 1
ATOM 3460 N N . GLN A 1 432 ? -3.720 9.078 -15.190 1.00 94.69 432 GLN A N 1
ATOM 3461 C CA . GLN A 1 432 ? -4.747 9.766 -15.973 1.00 94.69 432 GLN A CA 1
ATOM 3462 C C . GLN A 1 432 ? -4.269 11.126 -16.488 1.00 94.69 432 GLN A C 1
ATOM 3464 O O . GLN A 1 432 ? -4.489 11.471 -17.649 1.00 94.69 432 GLN A O 1
ATOM 3469 N N . ARG A 1 433 ? -3.592 11.901 -15.637 1.00 95.19 433 ARG A N 1
ATOM 3470 C CA . ARG A 1 433 ? -3.122 13.248 -15.979 1.00 95.19 433 ARG A CA 1
ATOM 3471 C C . ARG A 1 433 ? -1.897 13.246 -16.898 1.00 95.19 433 ARG A C 1
ATOM 3473 O O . ARG A 1 433 ? -1.734 14.163 -17.711 1.00 95.19 433 ARG A O 1
ATOM 3480 N N . PHE A 1 434 ? -1.037 12.233 -16.781 1.00 96.06 434 PHE A N 1
ATOM 3481 C CA . PHE A 1 434 ? 0.197 12.089 -17.555 1.00 96.06 434 PHE A CA 1
ATOM 3482 C C . PHE A 1 434 ? 0.319 10.696 -18.201 1.00 96.06 434 PHE A C 1
ATOM 3484 O O . PHE A 1 434 ? 1.162 9.902 -17.776 1.00 96.06 434 PHE A O 1
ATOM 3491 N N . PRO A 1 435 ? -0.419 10.413 -19.293 1.00 92.69 435 PRO A N 1
ATOM 3492 C CA . PRO A 1 435 ? -0.366 9.112 -19.974 1.00 92.69 435 PRO A CA 1
ATOM 3493 C C . PRO A 1 435 ? 1.048 8.701 -20.422 1.00 92.69 435 PRO A C 1
ATOM 3495 O O . PRO A 1 435 ? 1.431 7.541 -20.344 1.00 92.69 435 PRO A O 1
ATOM 3498 N N . ALA A 1 436 ? 1.897 9.667 -20.796 1.00 91.88 436 ALA A N 1
ATOM 3499 C CA . ALA A 1 436 ? 3.297 9.415 -21.166 1.00 91.88 436 ALA A CA 1
ATOM 3500 C C . ALA A 1 436 ? 4.195 8.935 -20.001 1.00 91.88 436 ALA A C 1
ATOM 3502 O O . ALA A 1 436 ? 5.367 8.616 -20.203 1.00 91.88 436 ALA A O 1
ATOM 3503 N N . ALA A 1 437 ? 3.694 8.951 -18.766 1.00 90.50 437 ALA A N 1
ATOM 3504 C CA . ALA A 1 437 ? 4.377 8.426 -17.591 1.00 90.50 437 ALA A CA 1
ATOM 3505 C C . ALA A 1 437 ? 3.716 7.149 -17.046 1.00 90.50 437 ALA A C 1
ATOM 3507 O O . ALA A 1 437 ? 4.159 6.645 -16.016 1.00 90.50 437 ALA A O 1
ATOM 3508 N N . GLU A 1 438 ? 2.683 6.623 -17.713 1.00 91.00 438 GLU A N 1
ATOM 3509 C CA . GLU A 1 438 ? 1.838 5.548 -17.192 1.00 91.00 438 GLU A CA 1
ATOM 3510 C C . GLU A 1 438 ? 2.610 4.257 -16.897 1.00 91.00 438 GLU A C 1
ATOM 3512 O O . GLU A 1 438 ? 2.507 3.716 -15.793 1.00 91.00 438 GLU A O 1
ATOM 3517 N N . GLU A 1 439 ? 3.423 3.801 -17.852 1.00 91.56 439 GLU A N 1
ATOM 3518 C CA . GLU A 1 439 ? 4.205 2.558 -17.744 1.00 91.56 439 GLU A CA 1
ATOM 3519 C C . GLU A 1 439 ? 5.277 2.618 -16.648 1.00 91.56 439 GLU A C 1
ATOM 3521 O O . GLU A 1 439 ? 5.691 1.593 -16.114 1.00 91.56 439 GLU A O 1
ATOM 3526 N N . ARG A 1 440 ? 5.698 3.829 -16.275 1.00 94.69 440 ARG A N 1
ATOM 3527 C CA . ARG A 1 440 ? 6.740 4.094 -15.274 1.00 94.69 440 ARG A CA 1
ATOM 3528 C C . ARG A 1 440 ? 6.195 4.730 -13.996 1.00 94.69 440 ARG A C 1
ATOM 3530 O O . ARG A 1 440 ? 6.956 5.324 -13.236 1.00 94.69 440 ARG A O 1
ATOM 3537 N N . CYS A 1 441 ? 4.887 4.638 -13.762 1.00 97.12 441 CYS A N 1
ATOM 3538 C CA . CYS A 1 441 ? 4.245 5.081 -12.531 1.00 97.12 441 CYS A CA 1
ATOM 3539 C C . CYS A 1 441 ? 3.652 3.880 -11.791 1.00 97.12 441 CYS A C 1
ATOM 3541 O O . CYS A 1 441 ? 2.820 3.150 -12.335 1.00 97.12 441 CYS A O 1
ATOM 3543 N N . LEU A 1 442 ? 4.074 3.668 -10.546 1.00 96.62 442 LEU A N 1
ATOM 3544 C CA . LEU A 1 442 ? 3.668 2.512 -9.752 1.00 96.62 442 LEU A CA 1
ATOM 3545 C C . LEU A 1 442 ? 3.434 2.856 -8.283 1.00 96.62 442 LEU A C 1
ATOM 3547 O O . LEU A 1 442 ? 3.964 3.830 -7.743 1.00 96.62 442 LEU A O 1
ATOM 3551 N N . THR A 1 443 ? 2.608 2.039 -7.640 1.00 96.38 443 THR A N 1
ATOM 3552 C CA . THR A 1 443 ? 2.299 2.166 -6.219 1.00 96.38 443 THR A CA 1
ATOM 3553 C C . THR A 1 443 ? 3.352 1.430 -5.397 1.00 96.38 443 THR A C 1
ATOM 3555 O O . THR A 1 443 ? 3.534 0.227 -5.563 1.00 96.38 443 THR A O 1
ATOM 3558 N N . ILE A 1 444 ? 4.021 2.144 -4.492 1.00 94.38 444 ILE A N 1
ATOM 3559 C CA . ILE A 1 444 ? 4.828 1.576 -3.407 1.00 94.38 444 ILE A CA 1
ATOM 3560 C C . ILE A 1 444 ? 4.339 2.237 -2.130 1.00 94.38 444 ILE A C 1
ATOM 3562 O O . ILE A 1 444 ? 4.597 3.418 -1.912 1.00 94.38 444 ILE A O 1
ATOM 3566 N N . HIS A 1 445 ? 3.607 1.480 -1.316 1.00 92.50 445 HIS A N 1
ATOM 3567 C CA . HIS A 1 445 ? 3.015 1.985 -0.083 1.00 92.50 445 HIS A CA 1
ATOM 3568 C C . HIS A 1 445 ? 4.063 2.527 0.889 1.00 92.50 445 HIS A C 1
ATOM 3570 O O . HIS A 1 445 ? 5.227 2.128 0.874 1.00 92.50 445 HIS A O 1
ATOM 3576 N N . ASN A 1 446 ? 3.629 3.413 1.781 1.00 91.00 446 ASN A N 1
ATOM 3577 C CA . ASN A 1 446 ? 4.456 3.800 2.914 1.00 91.00 446 ASN A CA 1
ATOM 3578 C C . ASN A 1 446 ? 4.496 2.664 3.939 1.00 91.00 446 ASN A C 1
ATOM 3580 O O . ASN A 1 446 ? 3.485 2.016 4.209 1.00 91.00 446 ASN A O 1
ATOM 3584 N N . GLY A 1 447 ? 5.683 2.422 4.489 1.00 88.00 447 GLY A N 1
ATOM 3585 C CA . GLY A 1 447 ? 5.887 1.375 5.477 1.00 88.00 447 GLY A CA 1
ATOM 3586 C C . GLY A 1 447 ? 5.466 1.807 6.880 1.00 88.00 447 GLY A C 1
ATOM 3587 O O . GLY A 1 447 ? 5.546 2.983 7.234 1.00 88.00 447 GLY A O 1
ATOM 3588 N N . VAL A 1 448 ? 5.062 0.831 7.683 1.00 87.56 448 VAL A N 1
ATOM 3589 C CA . VAL A 1 448 ? 4.942 0.910 9.134 1.00 87.56 448 VAL A CA 1
ATOM 3590 C C . VAL A 1 448 ? 5.832 -0.148 9.769 1.00 87.56 448 VAL A C 1
ATOM 3592 O O . VAL A 1 448 ? 6.062 -1.233 9.220 1.00 87.56 448 VAL A O 1
ATOM 3595 N N . ASP A 1 449 ? 6.386 0.188 10.925 1.00 77.75 449 ASP A N 1
ATOM 3596 C CA . ASP A 1 449 ? 7.224 -0.730 11.681 1.00 77.75 449 ASP A CA 1
ATOM 3597 C C . ASP A 1 449 ? 6.306 -1.756 12.346 1.00 77.75 449 ASP A C 1
ATOM 3599 O O . ASP A 1 449 ? 5.408 -1.398 13.100 1.00 77.75 449 ASP A O 1
ATOM 3603 N N . SER A 1 450 ? 6.466 -3.035 12.016 1.00 68.12 450 SER A N 1
ATOM 3604 C CA . SER A 1 450 ? 5.682 -4.095 12.654 1.00 68.12 450 SER A CA 1
ATOM 3605 C C . SER A 1 450 ? 6.420 -4.680 13.855 1.00 68.12 450 SER A C 1
ATOM 3607 O O . SER A 1 450 ? 5.803 -4.921 14.892 1.00 68.12 450 SER A O 1
ATOM 3609 N N . ASP A 1 451 ? 7.746 -4.794 13.792 1.00 60.50 451 ASP A N 1
ATOM 3610 C CA . ASP A 1 451 ? 8.575 -5.401 14.833 1.00 60.50 451 ASP A CA 1
ATOM 3611 C C . ASP A 1 451 ? 8.630 -4.571 16.114 1.00 60.50 451 ASP A C 1
ATOM 3613 O O . ASP A 1 451 ? 8.541 -5.123 17.216 1.00 60.50 451 ASP A O 1
ATOM 3617 N N . ARG A 1 452 ? 8.726 -3.241 16.009 1.00 63.03 452 ARG A N 1
ATOM 3618 C CA . ARG A 1 452 ? 8.708 -2.340 17.175 1.00 63.03 452 ARG A CA 1
ATOM 3619 C C . ARG A 1 452 ? 7.412 -2.454 17.973 1.00 63.03 452 ARG A C 1
ATOM 3621 O O . ARG A 1 452 ? 7.424 -2.306 19.195 1.00 63.03 452 ARG A O 1
ATOM 3628 N N . TYR A 1 453 ? 6.308 -2.761 17.300 1.00 58.50 453 TYR A N 1
ATOM 3629 C CA . TYR A 1 453 ? 4.968 -2.784 17.880 1.00 58.50 453 TYR A CA 1
ATOM 3630 C C . TYR A 1 453 ? 4.539 -4.204 18.294 1.00 58.50 453 TYR A C 1
ATOM 3632 O O . TYR A 1 453 ? 3.920 -4.380 19.348 1.00 58.50 453 TYR A O 1
ATOM 3640 N N . LEU A 1 454 ? 4.952 -5.237 17.550 1.00 53.06 454 LEU A N 1
ATOM 3641 C CA . LEU A 1 454 ? 4.725 -6.650 17.877 1.00 53.06 454 LEU A CA 1
ATOM 3642 C C . LEU A 1 454 ? 5.604 -7.122 19.049 1.00 53.06 454 LEU A C 1
ATOM 3644 O O . LEU A 1 454 ? 5.102 -7.803 19.946 1.00 53.06 454 LEU A O 1
ATOM 3648 N N . ASN A 1 455 ? 6.871 -6.695 19.137 1.00 49.03 455 ASN A N 1
ATOM 3649 C CA . ASN A 1 455 ? 7.744 -7.034 20.274 1.00 49.03 455 ASN A CA 1
ATOM 3650 C C . ASN A 1 455 ? 7.311 -6.362 21.590 1.00 49.03 455 ASN A C 1
ATOM 3652 O O . ASN A 1 455 ? 7.575 -6.873 22.679 1.00 49.03 455 ASN A O 1
ATOM 3656 N N . PHE A 1 456 ? 6.581 -5.246 21.519 1.00 49.03 456 PHE A N 1
ATOM 3657 C CA . PHE A 1 456 ? 5.974 -4.617 22.696 1.00 49.03 456 PHE A CA 1
ATOM 3658 C C . PHE A 1 456 ? 4.761 -5.407 23.228 1.00 49.03 456 PHE A C 1
ATOM 3660 O O . PHE A 1 456 ? 4.422 -5.330 24.415 1.00 49.03 456 PHE A O 1
ATOM 3667 N N . ARG A 1 457 ? 4.112 -6.207 22.369 1.00 46.12 457 ARG A N 1
ATOM 3668 C CA . ARG A 1 457 ? 2.965 -7.061 22.718 1.00 46.12 457 ARG A CA 1
ATOM 3669 C C . ARG A 1 457 ? 3.380 -8.263 23.574 1.00 46.12 457 ARG A C 1
ATOM 3671 O O . ARG A 1 457 ? 2.620 -8.648 24.461 1.00 46.12 457 ARG A O 1
ATOM 3678 N N . SER A 1 458 ? 4.579 -8.818 23.365 1.00 42.66 458 SER A N 1
ATOM 3679 C CA . SER A 1 458 ? 5.073 -9.984 24.118 1.00 42.66 458 SER A CA 1
ATOM 3680 C C . SER A 1 458 ? 5.483 -9.647 25.558 1.00 42.66 458 SER A C 1
ATOM 3682 O O . SER A 1 458 ? 5.213 -10.432 26.463 1.00 42.66 458 SER A O 1
ATOM 3684 N N . ARG A 1 459 ? 6.056 -8.458 25.803 1.00 41.41 459 ARG A N 1
ATOM 3685 C CA . ARG A 1 459 ? 6.585 -8.068 27.128 1.00 41.41 459 ARG A CA 1
ATOM 3686 C C . ARG A 1 459 ? 5.535 -7.754 28.198 1.00 41.41 459 ARG A C 1
ATOM 3688 O O . ARG A 1 459 ? 5.881 -7.718 29.370 1.00 41.41 459 ARG A O 1
ATOM 3695 N N . TYR A 1 460 ? 4.271 -7.542 27.831 1.00 43.12 460 TYR A N 1
ATOM 3696 C CA . TYR A 1 460 ? 3.250 -7.043 28.766 1.00 43.12 460 TYR A CA 1
ATOM 3697 C C . TYR A 1 460 ? 1.880 -7.701 28.550 1.00 43.12 460 TYR A C 1
ATOM 3699 O O . TYR A 1 460 ? 0.851 -7.043 28.618 1.00 43.12 460 TYR A O 1
ATOM 3707 N N . ARG A 1 461 ? 1.825 -8.996 28.239 1.00 40.22 461 ARG A N 1
ATOM 3708 C CA . ARG A 1 461 ? 0.584 -9.717 27.879 1.00 40.22 461 ARG A CA 1
ATOM 3709 C C . ARG A 1 461 ? -0.539 -9.680 28.948 1.00 40.22 461 ARG A C 1
ATOM 3711 O O . ARG A 1 461 ? -1.660 -10.055 28.625 1.00 40.22 461 ARG A O 1
ATOM 3718 N N . ASN A 1 462 ? -0.273 -9.192 30.166 1.00 36.62 462 ASN A N 1
ATOM 3719 C CA . ASN A 1 462 ? -1.136 -9.372 31.341 1.00 36.62 462 ASN A CA 1
ATOM 3720 C C . ASN A 1 462 ? -2.069 -8.203 31.736 1.00 36.62 462 ASN A C 1
ATOM 3722 O O . ASN A 1 462 ? -2.945 -8.428 32.560 1.00 36.62 462 ASN A O 1
ATOM 3726 N N . ASP A 1 463 ? -1.987 -7.005 31.144 1.00 43.19 463 ASP A N 1
ATOM 3727 C CA . ASP A 1 463 ? -2.745 -5.841 31.673 1.00 43.19 463 ASP A CA 1
ATOM 3728 C C . ASP A 1 463 ? -4.157 -5.623 31.089 1.00 43.19 463 ASP A C 1
ATOM 3730 O O . ASP A 1 463 ? -4.833 -4.667 31.456 1.00 43.19 463 ASP A O 1
ATOM 3734 N N . ARG A 1 464 ? -4.648 -6.473 30.174 1.00 47.03 464 ARG A N 1
ATOM 3735 C CA . ARG A 1 464 ? -6.011 -6.331 29.598 1.00 47.03 464 ARG A CA 1
ATOM 3736 C C . ARG A 1 464 ? -7.091 -7.153 30.319 1.00 47.03 464 ARG A C 1
ATOM 3738 O O . ARG A 1 464 ? -8.214 -7.249 29.825 1.00 47.03 464 ARG A O 1
ATOM 3745 N N . ALA A 1 465 ? -6.773 -7.735 31.474 1.00 36.16 465 ALA A N 1
ATOM 3746 C CA . ALA A 1 465 ? -7.717 -8.488 32.295 1.00 36.16 465 ALA A CA 1
ATOM 3747 C C . ALA A 1 465 ? -8.143 -7.670 33.530 1.00 36.16 465 ALA A C 1
ATOM 3749 O O . ALA A 1 465 ? -7.541 -7.813 34.587 1.00 36.16 465 ALA A O 1
ATOM 3750 N N . SER A 1 466 ? -9.147 -6.798 33.362 1.00 36.09 466 SER A N 1
ATOM 3751 C CA . SER A 1 466 ? -10.019 -6.125 34.367 1.00 36.09 466 SER A CA 1
ATOM 3752 C C . SER A 1 466 ? -10.274 -4.679 33.905 1.00 36.09 466 SER A C 1
ATOM 3754 O O . SER A 1 466 ? -9.340 -4.008 33.499 1.00 36.09 466 SER A O 1
ATOM 3756 N N . SER A 1 467 ? -11.471 -4.100 33.844 1.00 39.53 467 SER A N 1
ATOM 3757 C CA . SER A 1 467 ? -12.818 -4.427 34.308 1.00 39.53 467 SER A CA 1
ATOM 3758 C C . SER A 1 467 ? -13.831 -3.833 33.309 1.00 39.53 467 SER A C 1
ATOM 3760 O O . SER A 1 467 ? -13.534 -2.859 32.623 1.00 39.53 467 SER A O 1
ATOM 3762 N N . GLU A 1 468 ? -15.057 -4.352 33.254 1.00 44.72 468 GLU A N 1
ATOM 3763 C CA . GLU A 1 468 ? -16.169 -3.783 32.459 1.00 44.72 468 GLU A CA 1
ATOM 3764 C C . GLU A 1 468 ? -16.682 -2.420 32.980 1.00 44.72 468 GLU A C 1
ATOM 3766 O O . GLU A 1 468 ? -17.685 -1.900 32.504 1.00 44.72 468 GLU A O 1
ATOM 3771 N N . THR A 1 469 ? -15.959 -1.808 33.924 1.00 50.81 469 THR A N 1
ATOM 3772 C CA . THR A 1 469 ? -16.194 -0.470 34.488 1.00 50.81 469 THR A CA 1
ATOM 3773 C C . THR A 1 469 ? -15.116 0.553 34.089 1.00 50.81 469 THR A C 1
ATOM 3775 O O . THR A 1 469 ? -15.108 1.671 34.601 1.00 50.81 469 THR A O 1
ATOM 3778 N N . SER A 1 470 ? -14.190 0.200 33.189 1.00 71.56 470 SER A N 1
ATOM 3779 C CA . SER A 1 470 ? -13.063 1.059 32.808 1.00 71.56 470 SER A CA 1
ATOM 3780 C C . SER A 1 470 ? -13.443 2.150 31.798 1.00 71.56 470 SER A C 1
ATOM 3782 O O . SER A 1 470 ? -14.099 1.862 30.798 1.00 71.56 470 SER A O 1
ATOM 3784 N N . VAL A 1 471 ? -12.943 3.368 32.027 1.00 86.06 471 VAL A N 1
ATOM 3785 C CA . VAL A 1 471 ? -12.945 4.506 31.088 1.00 86.06 471 VAL A CA 1
ATOM 3786 C C . VAL A 1 471 ? -12.624 4.059 29.655 1.00 86.06 471 VAL A C 1
ATOM 3788 O O . VAL A 1 471 ? -11.576 3.446 29.432 1.00 86.06 471 VAL A O 1
ATOM 3791 N N . LYS A 1 472 ? -13.489 4.401 28.691 1.00 91.69 472 LYS A N 1
ATOM 3792 C CA . LYS A 1 472 ? -13.296 4.116 27.258 1.00 91.69 472 LYS A CA 1
ATOM 3793 C C . LYS A 1 472 ? -12.370 5.164 26.637 1.00 91.69 472 LYS A C 1
ATOM 3795 O O . LYS A 1 472 ? -12.601 6.359 26.803 1.00 91.69 472 LYS A O 1
ATOM 3800 N N . ARG A 1 473 ? -11.325 4.756 25.915 1.00 95.19 473 ARG A N 1
ATOM 3801 C CA . ARG A 1 473 ? -10.272 5.664 25.421 1.00 95.19 473 ARG A CA 1
ATOM 3802 C C . ARG A 1 473 ? -10.254 5.759 23.899 1.00 95.19 473 ARG A C 1
ATOM 3804 O O . ARG A 1 473 ? -9.980 4.785 23.203 1.00 95.19 473 ARG A O 1
ATOM 3811 N N . LEU A 1 474 ? -10.497 6.953 23.383 1.00 98.06 474 LEU A N 1
ATOM 3812 C CA . LEU A 1 474 ? -10.390 7.310 21.974 1.00 98.06 474 LEU A CA 1
ATOM 3813 C C . LEU A 1 474 ? -9.040 7.981 21.716 1.00 98.06 474 LEU A C 1
ATOM 3815 O O . LEU A 1 474 ? -8.569 8.783 22.526 1.00 98.06 474 LEU A O 1
ATOM 3819 N N . LEU A 1 475 ? -8.435 7.684 20.571 1.00 98.31 475 LEU A N 1
ATOM 3820 C CA . LEU A 1 475 ? -7.132 8.222 20.199 1.00 98.31 475 LEU A CA 1
ATOM 3821 C C . LEU A 1 475 ? -7.144 8.809 18.791 1.00 98.31 475 LEU A C 1
ATOM 3823 O O . LEU A 1 475 ? -7.591 8.167 17.844 1.00 98.31 475 LEU A O 1
ATOM 3827 N N . PHE A 1 476 ? -6.556 9.994 18.663 1.00 98.25 476 PHE A N 1
ATOM 3828 C CA . PHE A 1 476 ? -6.160 10.604 17.399 1.00 98.25 476 PHE A CA 1
ATOM 3829 C C . PHE A 1 476 ? -4.657 10.890 17.438 1.00 98.25 476 PHE A C 1
ATOM 3831 O O . PHE A 1 476 ? -4.151 11.478 18.398 1.00 98.25 476 PHE A O 1
ATOM 3838 N N . VAL A 1 477 ? -3.951 10.503 16.377 1.00 95.56 477 VAL A N 1
ATOM 3839 C CA . VAL A 1 477 ? -2.524 10.787 16.193 1.00 95.56 477 VAL A CA 1
ATOM 3840 C C . VAL A 1 477 ? -2.339 11.486 14.855 1.00 95.56 477 VAL A C 1
ATOM 3842 O O . VAL A 1 477 ? -2.688 10.952 13.803 1.00 95.56 477 VAL A O 1
ATOM 3845 N N . GLY A 1 478 ? -1.783 12.692 14.893 1.00 91.44 478 GLY A N 1
ATOM 3846 C CA . GLY A 1 478 ? -1.571 13.524 13.719 1.00 91.44 478 GLY A CA 1
ATOM 3847 C C . GLY A 1 478 ? -1.518 14.999 14.086 1.00 91.44 478 GLY A C 1
ATOM 3848 O O . GLY A 1 478 ? -1.699 15.388 15.236 1.00 91.44 478 GLY A O 1
ATOM 3849 N N . ARG A 1 479 ? -1.276 15.865 13.102 1.00 90.69 479 ARG A N 1
ATOM 3850 C CA . ARG A 1 479 ? -1.373 17.306 13.352 1.00 90.69 479 ARG A CA 1
ATOM 3851 C C . ARG A 1 479 ? -2.791 17.648 13.812 1.00 90.69 479 ARG A C 1
ATOM 3853 O O . ARG A 1 479 ? -3.758 17.265 13.158 1.00 90.69 479 ARG A O 1
ATOM 3860 N N . VAL A 1 480 ? -2.901 18.359 14.929 1.00 93.88 480 VAL A N 1
ATOM 3861 C CA . VAL A 1 480 ? -4.177 18.809 15.486 1.00 93.88 480 VAL A CA 1
ATOM 3862 C C . VAL A 1 480 ? -4.566 20.081 14.742 1.00 93.88 480 VAL A C 1
ATOM 3864 O O . VAL A 1 480 ? -4.185 21.193 15.119 1.00 93.88 480 VAL A O 1
ATOM 3867 N N . CYS A 1 481 ? -5.251 19.888 13.616 1.00 93.12 481 CYS A N 1
ATOM 3868 C CA . CYS A 1 481 ? -5.602 20.945 12.677 1.00 93.12 481 CYS A CA 1
ATOM 3869 C C . CYS A 1 481 ? -6.912 20.645 11.917 1.00 93.12 481 CYS A C 1
ATOM 3871 O O . CYS A 1 481 ? -7.368 19.491 11.902 1.00 93.12 481 CYS A O 1
ATOM 3873 N N . PRO A 1 482 ? -7.547 21.659 11.298 1.00 93.00 482 PRO A N 1
ATOM 3874 C CA . PRO A 1 482 ? -8.792 21.492 10.559 1.00 93.00 482 PRO A CA 1
ATOM 3875 C C . PRO A 1 482 ? -8.694 20.509 9.390 1.00 93.00 482 PRO A C 1
ATOM 3877 O O . PRO A 1 482 ? -9.602 19.713 9.186 1.00 93.00 482 PRO A O 1
ATOM 3880 N N . GLU A 1 483 ? -7.574 20.506 8.674 1.00 91.88 483 GLU A N 1
ATOM 3881 C CA . GLU A 1 483 ? -7.299 19.653 7.513 1.00 91.88 483 GLU A CA 1
ATOM 3882 C C . GLU A 1 483 ? -7.382 18.167 7.876 1.00 91.88 483 GLU A C 1
ATOM 3884 O O . GLU A 1 483 ? -7.948 17.362 7.136 1.00 91.88 483 GLU A O 1
ATOM 3889 N N . LYS A 1 484 ? -6.875 17.811 9.064 1.00 93.81 484 LYS A N 1
ATOM 3890 C CA . LYS A 1 484 ? -6.946 16.453 9.622 1.00 93.81 484 LYS A CA 1
ATOM 3891 C C . LYS A 1 484 ? -8.257 16.173 10.365 1.00 93.81 484 LYS A C 1
ATOM 3893 O O . LYS A 1 484 ? -8.402 15.112 10.965 1.00 93.81 484 LYS A O 1
ATOM 3898 N N . GLY A 1 485 ? -9.212 17.104 10.315 1.00 95.44 485 GLY A N 1
ATOM 3899 C CA . GLY A 1 485 ? -10.560 16.941 10.855 1.00 95.44 485 GLY A CA 1
ATOM 3900 C C . GLY A 1 485 ? -10.675 17.076 12.367 1.00 95.44 485 GLY A C 1
ATOM 3901 O O . GLY A 1 485 ? -11.664 16.625 12.937 1.00 95.44 485 GLY A O 1
ATOM 3902 N N . ALA A 1 486 ? -9.705 17.706 13.040 1.00 96.50 486 ALA A N 1
ATOM 3903 C CA . ALA A 1 486 ? -9.751 17.850 14.496 1.00 96.50 486 ALA A CA 1
ATOM 3904 C C . ALA A 1 486 ? -11.016 18.593 14.978 1.00 96.50 486 ALA A C 1
ATOM 3906 O O . ALA A 1 486 ? -11.576 18.232 16.006 1.00 96.50 486 ALA A O 1
ATOM 3907 N N . HIS A 1 487 ? -11.512 19.575 14.218 1.00 95.56 487 HIS A N 1
ATOM 3908 C CA . HIS A 1 487 ? -12.776 20.265 14.509 1.00 95.56 487 HIS A CA 1
ATOM 3909 C C . HIS A 1 487 ? -13.988 19.320 14.465 1.00 95.56 487 HIS A C 1
ATOM 3911 O O . HIS A 1 487 ? -14.747 19.255 15.428 1.00 95.56 487 HIS A O 1
ATOM 3917 N N . VAL A 1 488 ? -14.108 18.508 13.409 1.00 97.62 488 VAL A N 1
ATOM 3918 C CA . VAL A 1 488 ? -15.171 17.496 13.272 1.00 97.62 488 VAL A CA 1
ATOM 3919 C C . VAL A 1 488 ? -15.108 16.471 14.395 1.00 97.62 488 VAL A C 1
ATOM 3921 O O . VAL A 1 488 ? -16.144 16.055 14.908 1.00 97.62 488 VAL A O 1
ATOM 3924 N N . LEU A 1 489 ? -13.899 16.077 14.806 1.00 98.44 489 LEU A N 1
ATOM 3925 C CA . LEU A 1 489 ? -13.713 15.149 15.915 1.00 98.44 489 LEU A CA 1
ATOM 3926 C C . LEU A 1 489 ? -14.203 15.732 17.243 1.00 98.44 489 LEU A C 1
ATOM 3928 O O . LEU A 1 489 ? -14.853 15.019 17.997 1.00 98.44 489 LEU A O 1
ATOM 3932 N N . LEU A 1 490 ? -13.917 17.005 17.528 1.00 98.00 490 LEU A N 1
ATOM 3933 C CA . LEU A 1 490 ? -14.378 17.672 18.751 1.00 98.00 490 LEU A CA 1
ATOM 3934 C C . LEU A 1 490 ? -15.908 17.812 18.769 1.00 98.00 490 LEU A C 1
ATOM 3936 O O . LEU A 1 490 ? -16.538 17.513 19.783 1.00 98.00 490 LEU A O 1
ATOM 3940 N N . GLU A 1 491 ? -16.507 18.183 17.635 1.00 98.12 491 GLU A N 1
ATOM 3941 C CA . GLU A 1 491 ? -17.965 18.254 17.468 1.00 98.12 491 GLU A CA 1
ATOM 3942 C C . GLU A 1 491 ? -18.638 16.886 17.634 1.00 98.12 491 GLU A C 1
ATOM 3944 O O . GLU A 1 491 ? -19.641 16.764 18.338 1.00 98.12 491 GLU A O 1
ATOM 3949 N N . ALA A 1 492 ? -18.077 15.841 17.020 1.00 98.62 492 ALA A N 1
ATOM 3950 C CA . ALA A 1 492 ? -18.564 14.476 17.173 1.00 98.62 492 ALA A CA 1
ATOM 3951 C C . ALA A 1 492 ? -18.402 13.991 18.618 1.00 98.62 492 ALA A C 1
ATOM 3953 O O . ALA A 1 492 ? -19.324 13.408 19.183 1.00 98.62 492 ALA A O 1
ATOM 3954 N N . PHE A 1 493 ? -17.255 14.266 19.245 1.00 98.31 493 PHE A N 1
ATOM 3955 C CA . PHE A 1 493 ? -16.963 13.842 20.611 1.00 98.31 493 PHE A CA 1
ATOM 3956 C C . PHE A 1 493 ? -17.925 14.453 21.632 1.00 98.31 493 PHE A C 1
ATOM 3958 O O . PHE A 1 493 ? -18.318 13.766 22.571 1.00 98.31 493 PHE A O 1
ATOM 3965 N N . GLN A 1 494 ? -18.381 15.692 21.419 1.00 97.06 494 GLN A N 1
ATOM 3966 C CA . GLN A 1 494 ? -19.443 16.276 22.239 1.00 97.06 494 GLN A CA 1
ATOM 3967 C C . GLN A 1 494 ? -20.717 15.412 22.231 1.00 97.06 494 GLN A C 1
ATOM 3969 O O . GLN A 1 494 ? -21.301 15.152 23.277 1.00 97.06 494 GLN A O 1
ATOM 3974 N N . LYS A 1 495 ? -21.132 14.926 21.060 1.00 97.44 495 LYS A N 1
ATOM 3975 C CA . LYS A 1 495 ? -22.325 14.074 20.923 1.00 97.44 495 LYS A CA 1
ATOM 3976 C C . LYS A 1 495 ? -22.101 12.693 21.547 1.00 97.44 495 LYS A C 1
ATOM 3978 O O . LYS A 1 495 ? -23.030 12.091 22.079 1.00 97.44 495 LYS A O 1
ATOM 3983 N N . VAL A 1 496 ? -20.864 12.190 21.487 1.00 97.75 496 VAL A N 1
ATOM 3984 C CA . VAL A 1 496 ? -20.476 10.911 22.100 1.00 97.75 496 VAL A CA 1
ATOM 3985 C C . VAL A 1 496 ? -20.536 11.001 23.624 1.00 97.75 496 VAL A C 1
ATOM 3987 O O . VAL A 1 496 ? -21.142 10.128 24.233 1.00 97.75 496 VAL A O 1
ATOM 3990 N N . ILE A 1 497 ? -19.965 12.041 24.245 1.00 94.44 497 ILE A N 1
ATOM 3991 C CA . ILE A 1 497 ? -19.931 12.160 25.714 1.00 94.44 497 ILE A CA 1
ATOM 3992 C C . ILE A 1 497 ? -21.322 12.373 26.328 1.00 94.44 497 ILE A C 1
ATOM 3994 O O . ILE A 1 497 ? -21.576 11.931 27.445 1.00 94.44 497 ILE A O 1
ATOM 3998 N N . GLU A 1 498 ? -22.247 12.992 25.587 1.00 93.62 498 GLU A N 1
ATOM 3999 C CA . GLU A 1 498 ? -23.653 13.133 25.992 1.00 93.62 498 GLU A CA 1
ATOM 4000 C C . GLU A 1 498 ? -24.366 11.769 26.123 1.00 93.62 498 GLU A C 1
ATOM 4002 O O . GLU A 1 498 ? -25.286 11.635 26.929 1.00 93.62 498 GLU A O 1
ATOM 4007 N N . GLN A 1 499 ? -23.934 10.748 25.369 1.00 94.50 499 GLN A N 1
ATOM 4008 C CA . GLN A 1 499 ? -24.507 9.392 25.400 1.00 94.50 499 GLN A CA 1
ATOM 4009 C C . GLN A 1 499 ? -23.654 8.384 26.183 1.00 94.50 499 GLN A C 1
ATOM 4011 O O . GLN A 1 499 ? -24.183 7.426 26.742 1.00 94.50 499 GLN A O 1
ATOM 4016 N N . GLU A 1 500 ? -22.342 8.596 26.240 1.00 91.50 500 GLU A N 1
ATOM 4017 C CA . GLU A 1 500 ? -21.373 7.760 26.942 1.00 91.50 500 GLU A CA 1
ATOM 4018 C C . GLU A 1 500 ? -20.476 8.650 27.820 1.00 91.50 500 GLU A C 1
ATOM 4020 O O . GLU A 1 500 ? -19.402 9.061 27.380 1.00 91.50 500 GLU A O 1
ATOM 4025 N N . PRO A 1 501 ? -20.877 8.953 29.070 1.00 88.94 501 PRO A N 1
ATOM 4026 C CA . PRO A 1 501 ? -20.135 9.887 29.923 1.00 88.94 501 PRO A CA 1
ATOM 4027 C C . PRO A 1 501 ? -18.731 9.403 30.315 1.00 88.94 501 PRO A C 1
ATOM 4029 O O . PRO A 1 501 ? -17.856 10.210 30.616 1.00 88.94 501 PRO A O 1
ATOM 4032 N N . ASN A 1 502 ? -18.488 8.087 30.307 1.00 89.12 502 ASN A N 1
ATOM 4033 C CA . ASN A 1 502 ? -17.220 7.484 30.724 1.00 89.12 502 ASN A CA 1
ATOM 4034 C C . ASN A 1 502 ? -16.256 7.258 29.542 1.00 89.12 502 ASN A C 1
ATOM 4036 O O . ASN A 1 502 ? -15.720 6.161 29.345 1.00 89.12 502 ASN A O 1
ATOM 4040 N N . VAL A 1 503 ? -16.061 8.297 28.729 1.00 92.94 503 VAL A N 1
ATOM 4041 C CA . VAL A 1 503 ? -15.195 8.281 27.544 1.00 92.94 503 VAL A CA 1
ATOM 4042 C C . VAL A 1 503 ? -14.169 9.414 27.601 1.00 92.94 503 VAL A C 1
ATOM 4044 O O . VAL A 1 503 ? -14.468 10.528 28.021 1.00 92.94 503 VAL A O 1
ATOM 4047 N N . GLN A 1 504 ? -12.947 9.135 27.157 1.00 95.06 504 GLN A N 1
ATOM 4048 C CA . GLN A 1 504 ? -11.861 10.108 27.063 1.00 95.06 504 GLN A CA 1
ATOM 4049 C C . GLN A 1 504 ? -11.277 10.128 25.655 1.00 95.06 504 GLN A C 1
ATOM 4051 O O . GLN A 1 504 ? -11.077 9.078 25.048 1.00 95.06 504 GLN A O 1
ATOM 4056 N N . LEU A 1 505 ? -10.945 11.315 25.159 1.00 97.38 505 LEU A N 1
ATOM 4057 C CA . LEU A 1 505 ? -10.279 11.532 23.881 1.00 97.38 505 LEU A CA 1
ATOM 4058 C C . LEU A 1 505 ? -8.872 12.087 24.098 1.00 97.38 505 LEU A C 1
ATOM 4060 O O . LEU A 1 505 ? -8.683 13.137 24.707 1.00 97.38 505 LEU A O 1
ATOM 4064 N N . THR A 1 506 ? -7.873 11.406 23.544 1.00 97.50 506 THR A N 1
ATOM 4065 C CA . THR A 1 506 ? -6.490 11.895 23.511 1.00 97.50 506 THR A CA 1
ATOM 4066 C C . THR A 1 506 ? -6.132 12.344 22.098 1.00 97.50 506 THR A C 1
ATOM 4068 O O . THR A 1 506 ? -6.222 11.558 21.154 1.00 97.50 506 THR A O 1
ATOM 4071 N N . LEU A 1 507 ? -5.708 13.601 21.957 1.00 97.44 507 LEU A N 1
ATOM 4072 C CA . LEU A 1 507 ? -5.207 14.173 20.709 1.00 97.44 507 LEU A CA 1
ATOM 4073 C C . LEU A 1 507 ? -3.688 14.352 20.807 1.00 97.44 507 LEU A C 1
ATOM 4075 O O . LEU A 1 507 ? -3.192 15.117 21.642 1.00 97.44 507 LEU A O 1
ATOM 4079 N N . ILE A 1 508 ? -2.957 13.660 19.933 1.00 95.44 508 ILE A N 1
ATOM 4080 C CA . ILE A 1 508 ? -1.493 13.669 19.899 1.00 95.44 508 ILE A CA 1
ATOM 4081 C C . ILE A 1 508 ? -0.990 14.313 18.616 1.00 95.44 508 ILE A C 1
ATOM 4083 O O . ILE A 1 508 ? -1.281 13.824 17.527 1.00 95.44 508 ILE A O 1
ATOM 4087 N N . GLY A 1 509 ? -0.154 15.343 18.758 1.00 91.06 509 GLY A N 1
ATOM 4088 C CA . GLY A 1 509 ? 0.578 15.975 17.664 1.00 91.06 509 GLY A CA 1
ATOM 4089 C C . GLY A 1 509 ? 0.720 17.486 17.817 1.00 91.06 509 GLY A C 1
ATOM 4090 O O . GLY A 1 509 ? 0.218 18.098 18.759 1.00 91.06 509 GLY A O 1
ATOM 4091 N N . ALA A 1 510 ? 1.447 18.099 16.881 1.00 88.38 510 ALA A N 1
ATOM 4092 C CA . ALA A 1 510 ? 1.592 19.551 16.836 1.00 88.38 510 ALA A CA 1
ATOM 4093 C C . ALA A 1 510 ? 0.249 20.230 16.532 1.00 88.38 510 ALA A C 1
ATOM 4095 O O . ALA A 1 510 ? -0.533 19.734 15.718 1.00 88.38 510 ALA A O 1
ATOM 4096 N N . ILE A 1 511 ? 0.022 21.387 17.147 1.00 88.88 511 ILE A N 1
ATOM 4097 C CA . ILE A 1 511 ? -1.113 22.262 16.853 1.00 88.88 511 ILE A CA 1
ATOM 4098 C C . ILE A 1 511 ? -0.668 23.254 15.779 1.00 88.88 511 ILE A C 1
ATOM 4100 O O . ILE A 1 511 ? 0.393 23.864 15.908 1.00 88.88 511 ILE A O 1
ATOM 4104 N N . GLY A 1 512 ? -1.464 23.403 14.722 1.00 82.50 512 GLY A N 1
ATOM 4105 C CA . GLY A 1 512 ? -1.236 24.431 13.707 1.00 82.50 512 GLY A CA 1
ATOM 4106 C C . GLY A 1 512 ? -1.770 24.050 12.333 1.00 82.50 512 GLY A C 1
ATOM 4107 O O . GLY A 1 512 ? -1.820 22.872 11.984 1.00 82.50 512 GLY A O 1
ATOM 4108 N N . VAL A 1 513 ? -2.149 25.058 11.556 1.00 81.94 513 VAL A N 1
ATOM 4109 C CA . VAL A 1 513 ? -2.625 24.908 10.174 1.00 81.94 513 VAL A CA 1
ATOM 4110 C C . VAL A 1 513 ? -1.455 24.862 9.192 1.00 81.94 513 VAL A C 1
ATOM 4112 O O . VAL A 1 513 ? -0.362 25.363 9.475 1.00 81.94 513 VAL A O 1
ATOM 4115 N N . ILE A 1 514 ? -1.656 24.222 8.044 1.00 78.81 514 ILE A N 1
ATOM 4116 C CA . ILE A 1 514 ? -0.700 24.298 6.934 1.00 78.81 514 ILE A CA 1
ATOM 4117 C C . ILE A 1 514 ? -0.835 25.684 6.281 1.00 78.81 514 ILE A C 1
ATOM 4119 O O . ILE A 1 514 ? -1.940 26.202 6.205 1.00 78.81 514 ILE A O 1
ATOM 4123 N N . PRO A 1 515 ? 0.249 26.309 5.785 1.00 80.31 515 PRO A N 1
ATOM 4124 C CA . PRO A 1 515 ? 0.126 27.493 4.936 1.00 80.31 515 PRO A CA 1
ATOM 4125 C C . PRO A 1 515 ? -0.875 27.286 3.792 1.00 80.31 515 PRO A C 1
ATOM 4127 O O . PRO A 1 515 ? -0.854 26.253 3.117 1.00 80.31 515 PRO A O 1
ATOM 4130 N N . LEU A 1 516 ? -1.750 28.271 3.582 1.00 78.56 516 LEU A N 1
ATOM 4131 C CA . LEU A 1 516 ? -2.907 28.171 2.690 1.00 78.56 516 LEU A CA 1
ATOM 4132 C C . LEU A 1 516 ? -2.493 27.734 1.276 1.00 78.56 516 LEU A C 1
ATOM 4134 O O . LEU A 1 516 ? -3.147 26.892 0.668 1.00 78.56 516 LEU A O 1
ATOM 4138 N N . GLU A 1 517 ? -1.358 28.225 0.786 1.00 73.81 517 GLU A N 1
ATOM 4139 C CA . GLU A 1 517 ? -0.794 27.923 -0.529 1.00 73.81 517 GLU A CA 1
ATOM 4140 C C . GLU A 1 517 ? -0.340 26.471 -0.734 1.00 73.81 517 GLU A C 1
ATOM 4142 O O . GLU A 1 517 ? -0.146 26.073 -1.877 1.00 73.81 517 GLU A O 1
ATOM 4147 N N . TYR A 1 518 ? -0.147 25.673 0.321 1.00 74.62 518 TYR A N 1
ATOM 4148 C CA . TYR A 1 518 ? 0.303 24.279 0.187 1.00 74.62 518 TYR A CA 1
ATOM 4149 C C . TYR A 1 518 ? -0.842 23.277 0.051 1.00 74.62 518 TYR A C 1
ATOM 4151 O O . TYR A 1 518 ? -0.581 22.119 -0.286 1.00 74.62 518 TYR A O 1
ATOM 4159 N N . LEU A 1 519 ? -2.078 23.689 0.345 1.00 80.81 519 LEU A N 1
ATOM 4160 C CA . LEU A 1 519 ? -3.224 22.784 0.350 1.00 80.81 519 LEU A CA 1
ATOM 4161 C C . LEU A 1 519 ? -4.520 23.474 -0.070 1.00 80.81 519 LEU A C 1
ATOM 4163 O O . LEU A 1 519 ? -5.053 23.178 -1.133 1.00 80.81 519 LEU A O 1
ATOM 4167 N N . VAL A 1 520 ? -5.018 24.404 0.746 1.00 78.44 520 VAL A N 1
ATOM 4168 C CA . VAL A 1 520 ? -6.331 25.036 0.538 1.00 78.44 520 VAL A CA 1
ATOM 4169 C C . VAL A 1 520 ? -6.363 25.844 -0.760 1.00 78.44 520 VAL A C 1
ATOM 4171 O O . VAL A 1 520 ? -7.329 25.763 -1.507 1.00 78.44 520 VAL A O 1
ATOM 4174 N N . GLY A 1 521 ? -5.288 26.565 -1.077 1.00 75.25 521 GLY A N 1
ATOM 4175 C CA . GLY A 1 521 ? -5.156 27.331 -2.316 1.00 75.25 521 GLY A CA 1
ATOM 4176 C C . GLY A 1 521 ? -4.922 26.484 -3.572 1.00 75.25 521 GLY A C 1
ATOM 4177 O O . GLY A 1 521 ? -4.999 27.013 -4.673 1.00 75.25 521 GLY A O 1
ATOM 4178 N N . LEU A 1 522 ? -4.636 25.188 -3.431 1.00 78.50 522 LEU A N 1
ATOM 4179 C CA . LEU A 1 522 ? -4.369 24.284 -4.559 1.00 78.50 522 LEU A CA 1
ATOM 4180 C C . LEU A 1 522 ? -5.517 23.323 -4.846 1.00 78.50 522 LEU A C 1
ATOM 4182 O O . LEU A 1 522 ? -5.447 22.565 -5.812 1.00 78.50 522 LEU A O 1
ATOM 4186 N N . SER A 1 523 ? -6.524 23.301 -3.978 1.00 80.88 523 SER A N 1
ATOM 4187 C CA . SER A 1 523 ? -7.606 22.335 -4.037 1.00 80.88 523 SER A CA 1
ATOM 4188 C C . SER A 1 523 ? -8.867 22.977 -4.595 1.00 80.88 523 SER A C 1
ATOM 4190 O O . SER A 1 523 ? -9.353 23.972 -4.060 1.00 80.88 523 SER A O 1
ATOM 4192 N N . ASP A 1 524 ? -9.428 22.341 -5.621 1.00 82.25 524 ASP A N 1
ATOM 4193 C CA . ASP A 1 524 ? -10.759 22.656 -6.145 1.00 82.25 524 ASP A CA 1
ATOM 4194 C C . ASP A 1 524 ? -11.883 21.974 -5.331 1.00 82.25 524 ASP A C 1
ATOM 4196 O O . ASP A 1 524 ? -13.060 22.090 -5.672 1.00 82.25 524 ASP A O 1
ATOM 4200 N N . ASP A 1 525 ? -11.546 21.238 -4.261 1.00 88.00 525 ASP A N 1
ATOM 4201 C CA . ASP A 1 525 ? -12.521 20.565 -3.401 1.00 88.00 525 ASP A CA 1
ATOM 4202 C C . ASP A 1 525 ? -13.212 21.575 -2.465 1.00 88.00 525 ASP A C 1
ATOM 4204 O O . ASP A 1 525 ? -12.554 22.117 -1.570 1.00 88.00 525 ASP A O 1
ATOM 4208 N N . PRO A 1 526 ? -14.544 21.762 -2.563 1.00 88.19 526 PRO A N 1
ATOM 4209 C CA . PRO A 1 526 ? -15.275 22.708 -1.723 1.00 88.19 526 PRO A CA 1
ATOM 4210 C C . PRO A 1 526 ? -15.096 22.483 -0.216 1.00 88.19 526 PRO A C 1
ATOM 4212 O O . PRO A 1 526 ? -15.073 23.450 0.547 1.00 88.19 526 PRO A O 1
ATOM 4215 N N . LYS A 1 527 ? -14.952 21.224 0.233 1.00 90.38 527 LYS A N 1
ATOM 4216 C CA . LYS A 1 527 ? -14.741 20.901 1.654 1.00 90.38 527 LYS A CA 1
ATOM 4217 C C . LYS A 1 527 ? -13.355 21.346 2.122 1.00 90.38 527 LYS A C 1
ATOM 4219 O O . LYS A 1 527 ? -13.219 21.777 3.263 1.00 90.38 527 LYS A O 1
ATOM 4224 N N . VAL A 1 528 ? -12.346 21.273 1.253 1.00 89.25 528 VAL A N 1
ATOM 4225 C CA . VAL A 1 528 ? -10.988 21.751 1.551 1.00 89.25 528 VAL A CA 1
ATOM 4226 C C . VAL A 1 528 ? -10.926 23.275 1.451 1.00 89.25 528 VAL A C 1
ATOM 4228 O O . VAL A 1 528 ? -10.373 23.912 2.344 1.00 89.25 528 VAL A O 1
ATOM 4231 N N . SER A 1 529 ? -11.553 23.879 0.436 1.00 86.62 529 SER A N 1
ATOM 4232 C CA . SER A 1 529 ? -11.609 25.338 0.282 1.00 86.62 529 SER A CA 1
ATOM 4233 C C . SER A 1 529 ? -12.287 26.023 1.477 1.00 86.62 529 SER A C 1
ATOM 4235 O O . SER A 1 529 ? -11.822 27.070 1.920 1.00 86.62 529 SER A O 1
ATOM 4237 N N . ALA A 1 530 ? -13.330 25.416 2.058 1.00 88.88 530 ALA A N 1
ATOM 4238 C CA . ALA A 1 530 ? -14.026 25.942 3.240 1.00 88.88 530 ALA A CA 1
ATOM 4239 C C . ALA A 1 530 ? -13.130 26.070 4.491 1.00 88.88 530 ALA A C 1
ATOM 4241 O O . ALA A 1 530 ? -13.427 26.859 5.396 1.00 88.88 530 ALA A O 1
ATOM 4242 N N . LEU A 1 531 ? -12.005 25.344 4.539 1.00 89.81 531 LEU A N 1
ATOM 4243 C CA . LEU A 1 531 ? -11.039 25.429 5.636 1.00 89.81 531 LEU A CA 1
ATOM 4244 C C . LEU A 1 531 ? -10.273 26.761 5.659 1.00 89.81 531 LEU A C 1
ATOM 4246 O O . LEU A 1 531 ? -9.606 27.054 6.655 1.00 89.81 531 LEU A O 1
ATOM 4250 N N . SER A 1 532 ? -10.374 27.587 4.609 1.00 86.50 532 SER A N 1
ATOM 4251 C CA . SER A 1 532 ? -9.777 28.930 4.568 1.00 86.50 532 SER A CA 1
ATOM 4252 C C . SER A 1 532 ? -10.192 29.789 5.767 1.00 86.50 532 SER A C 1
ATOM 4254 O O . SER A 1 532 ? -9.367 30.511 6.319 1.00 86.50 532 SER A O 1
ATOM 4256 N N . SER A 1 533 ? -11.428 29.622 6.245 1.00 87.00 533 SER A N 1
ATOM 4257 C CA . SER A 1 533 ? -11.973 30.317 7.419 1.00 87.00 533 SER A CA 1
ATOM 4258 C C . SER A 1 533 ? -11.147 30.121 8.701 1.00 87.00 533 SER A C 1
ATOM 4260 O O . SER A 1 533 ? -11.104 31.005 9.557 1.00 87.00 533 SER A O 1
ATOM 4262 N N . PHE A 1 534 ? -10.435 28.996 8.833 1.00 86.62 534 PHE A N 1
ATOM 4263 C CA . PHE A 1 534 ? -9.572 28.715 9.984 1.00 86.62 534 PHE A CA 1
ATOM 4264 C C . PHE A 1 534 ? -8.173 29.345 9.888 1.00 86.62 534 PHE A C 1
ATOM 4266 O O . PHE A 1 534 ? -7.450 29.347 10.887 1.00 86.62 534 PHE A O 1
ATOM 4273 N N . HIS A 1 535 ? -7.791 29.863 8.717 1.00 81.50 535 HIS A N 1
ATOM 4274 C CA . HIS A 1 535 ? -6.465 30.435 8.459 1.00 81.50 535 HIS A CA 1
ATOM 4275 C C . HIS A 1 535 ? -6.391 31.943 8.760 1.00 81.50 535 HIS A C 1
ATOM 4277 O O . HIS A 1 535 ? -5.296 32.480 8.912 1.00 81.50 535 HIS A O 1
ATOM 4283 N N . GLU A 1 536 ? -7.531 32.628 8.872 1.00 76.25 536 GLU A N 1
ATOM 4284 C CA . GLU A 1 536 ? -7.607 34.058 9.198 1.00 76.25 536 GLU A CA 1
ATOM 4285 C C . GLU A 1 536 ? -7.380 34.303 10.706 1.00 76.25 536 GLU A C 1
ATOM 4287 O O . GLU A 1 536 ? -7.880 33.547 11.533 1.00 76.25 536 GLU A O 1
ATOM 4292 N N . ASP A 1 537 ? -6.617 35.340 11.080 1.00 74.31 537 ASP A N 1
ATOM 4293 C CA . ASP A 1 537 ? -6.491 35.893 12.449 1.00 74.31 537 ASP A CA 1
ATOM 4294 C C . ASP A 1 537 ? -6.339 34.887 13.620 1.00 74.31 537 ASP A C 1
ATOM 4296 O O . ASP A 1 537 ? -6.857 35.098 14.725 1.00 74.31 537 ASP A O 1
ATOM 4300 N N . ASN A 1 538 ? -5.595 33.793 13.414 1.00 76.00 538 ASN A N 1
ATOM 4301 C CA . ASN A 1 538 ? -5.441 32.689 14.379 1.00 76.00 538 ASN A CA 1
ATOM 4302 C C . ASN A 1 538 ? -6.784 32.051 14.801 1.00 76.00 538 ASN A C 1
ATOM 4304 O O . ASN A 1 538 ? -6.949 31.606 15.945 1.00 76.00 538 ASN A O 1
ATOM 4308 N N . ASN A 1 539 ? -7.758 31.999 13.888 1.00 86.50 539 ASN A N 1
ATOM 4309 C CA . ASN A 1 539 ? -9.083 31.430 14.131 1.00 86.50 539 ASN A CA 1
ATOM 4310 C C . ASN A 1 539 ? -9.011 29.984 14.630 1.00 86.50 539 ASN A C 1
ATOM 4312 O O . ASN A 1 539 ? -9.750 29.635 15.551 1.00 86.50 539 ASN A O 1
ATOM 4316 N N . TRP A 1 540 ? -8.092 29.165 14.104 1.00 91.00 540 TRP A N 1
ATOM 4317 C CA . TRP A 1 540 ? -7.900 27.795 14.590 1.00 91.00 540 TRP A CA 1
ATOM 4318 C C . TRP A 1 540 ? -7.535 27.721 16.079 1.00 91.00 540 TRP A C 1
ATOM 4320 O O . TRP A 1 540 ? -8.178 26.990 16.832 1.00 91.00 540 TRP A O 1
ATOM 4330 N N . ASP A 1 541 ? -6.553 28.505 16.532 1.00 88.75 541 ASP A N 1
ATOM 4331 C CA . ASP A 1 541 ? -6.133 28.494 17.938 1.00 88.75 541 ASP A CA 1
ATOM 4332 C C . ASP A 1 541 ? -7.261 28.951 18.863 1.00 88.75 541 ASP A C 1
ATOM 4334 O O . ASP A 1 541 ? -7.453 28.397 19.948 1.00 88.75 541 ASP A O 1
ATOM 4338 N N . ARG A 1 542 ? -8.030 29.962 18.438 1.00 90.69 542 ARG A N 1
ATOM 4339 C CA . ARG A 1 542 ? -9.191 30.453 19.189 1.00 90.69 542 ARG A CA 1
ATOM 4340 C C . ARG A 1 542 ? -10.284 29.390 19.273 1.00 90.69 542 ARG A C 1
ATOM 4342 O O . ARG A 1 542 ? -10.783 29.136 20.368 1.00 90.69 542 ARG A O 1
ATOM 4349 N N . TYR A 1 543 ? -10.618 28.767 18.145 1.00 92.50 543 TYR A N 1
ATOM 4350 C CA . TYR A 1 543 ? -11.610 27.698 18.056 1.00 92.50 543 TYR A CA 1
ATOM 4351 C C . TYR A 1 543 ? -11.223 26.519 18.960 1.00 92.50 543 TYR A C 1
ATOM 4353 O O . TYR A 1 543 ? -12.009 26.101 19.809 1.00 92.50 543 TYR A O 1
ATOM 4361 N N . LEU A 1 544 ? -9.977 26.040 18.864 1.00 93.00 544 LEU A N 1
ATOM 4362 C CA . LEU A 1 544 ? -9.486 24.935 19.688 1.00 93.00 544 LEU A CA 1
ATOM 4363 C C . LEU A 1 544 ? -9.525 25.280 21.184 1.00 93.00 544 LEU A C 1
ATOM 4365 O O . LEU A 1 544 ? -9.988 24.471 21.986 1.00 93.00 544 LEU A O 1
ATOM 4369 N N . ARG A 1 545 ? -9.101 26.490 21.576 1.00 92.88 545 ARG A N 1
ATOM 4370 C CA . ARG A 1 545 ? -9.159 26.943 22.979 1.00 92.88 545 ARG A CA 1
ATOM 4371 C C . ARG A 1 545 ? -10.583 26.971 23.527 1.00 92.88 545 ARG A C 1
ATOM 4373 O O . ARG A 1 545 ? -10.783 26.560 24.665 1.00 92.88 545 ARG A O 1
ATOM 4380 N N . GLN A 1 546 ? -11.558 27.434 22.744 1.00 94.75 546 GLN A N 1
ATOM 4381 C CA . GLN A 1 546 ? -12.965 27.448 23.161 1.00 94.75 546 GLN A CA 1
ATOM 4382 C C . GLN A 1 546 ? -13.481 26.033 23.441 1.00 94.75 546 GLN A C 1
ATOM 4384 O O . GLN A 1 546 ? -14.116 25.806 24.470 1.00 94.75 546 GLN A O 1
ATOM 4389 N N . TRP A 1 547 ? -13.143 25.070 22.582 1.00 95.00 547 TRP A N 1
ATOM 4390 C CA . TRP A 1 547 ? -13.485 23.666 22.805 1.00 95.00 547 TRP A CA 1
ATOM 4391 C C . TRP A 1 547 ? -12.796 23.068 24.029 1.00 95.00 547 TRP A C 1
ATOM 4393 O O . TRP A 1 547 ? -13.447 22.385 24.814 1.00 95.00 547 TRP A O 1
ATOM 4403 N N . MET A 1 548 ? -11.505 23.343 24.232 1.00 94.12 548 MET A N 1
ATOM 4404 C CA . MET A 1 548 ? -10.794 22.846 25.416 1.00 94.12 548 MET A CA 1
ATOM 4405 C C . MET A 1 548 ? -11.391 23.407 26.709 1.00 94.12 548 MET A C 1
ATOM 4407 O O . MET A 1 548 ? -11.620 22.650 27.644 1.00 94.12 548 MET A O 1
ATOM 4411 N N . LEU A 1 549 ? -11.730 24.701 26.741 1.00 93.56 549 LEU A N 1
ATOM 4412 C CA . LEU A 1 549 ? -12.417 25.314 27.884 1.00 93.56 549 LEU A CA 1
ATOM 4413 C C . LEU A 1 549 ? -13.785 24.674 28.144 1.00 93.56 549 LEU A C 1
ATOM 4415 O O . LEU A 1 549 ? -14.142 24.450 29.298 1.00 93.56 549 LEU A O 1
ATOM 4419 N N . LYS A 1 550 ? -14.536 24.359 27.082 1.00 93.88 550 LYS A N 1
ATOM 4420 C CA . LYS A 1 550 ? -15.827 23.674 27.187 1.00 93.88 550 LYS A CA 1
ATOM 4421 C C . LYS A 1 550 ? -15.680 22.286 27.820 1.00 93.88 550 LYS A C 1
ATOM 4423 O O . LYS A 1 550 ? -16.427 21.970 28.737 1.00 93.88 550 LYS A O 1
ATOM 4428 N N . PHE A 1 551 ? -14.716 21.478 27.377 1.00 92.81 551 PHE A N 1
ATOM 4429 C CA . PHE A 1 551 ? -14.499 20.141 27.944 1.00 92.81 551 PHE A CA 1
ATOM 4430 C C . PHE A 1 551 ? -13.881 20.171 29.346 1.00 92.81 551 PHE A C 1
ATOM 4432 O O . PHE A 1 551 ? -14.199 19.311 30.161 1.00 92.81 551 PHE A O 1
ATOM 4439 N N . ASP A 1 552 ? -13.061 21.174 29.664 1.00 89.00 552 ASP A N 1
ATOM 4440 C CA . ASP A 1 552 ? -12.505 21.358 31.010 1.00 89.00 552 ASP A CA 1
ATOM 4441 C C . ASP A 1 552 ? -13.597 21.630 32.059 1.00 89.00 552 ASP A C 1
ATOM 4443 O O . ASP A 1 552 ? -13.473 21.197 33.202 1.00 89.00 552 ASP A O 1
ATOM 4447 N N . GLN A 1 553 ? -14.693 22.294 31.675 1.00 88.44 553 GLN A N 1
ATOM 4448 C CA . GLN A 1 553 ? -15.866 22.494 32.541 1.00 88.44 553 GLN A CA 1
ATOM 4449 C C . GLN A 1 553 ? -16.670 21.207 32.780 1.00 88.44 553 GLN A C 1
ATOM 4451 O O . GLN A 1 553 ? -17.487 21.164 33.695 1.00 88.44 553 GLN A O 1
ATOM 4456 N N . MET A 1 554 ? -16.442 20.172 31.969 1.00 86.19 554 MET A N 1
ATOM 4457 C CA . MET A 1 554 ? -17.089 18.859 32.059 1.00 86.19 554 MET A CA 1
ATOM 4458 C C . MET A 1 554 ? -16.194 17.820 32.757 1.00 86.19 554 MET A C 1
ATOM 4460 O O . MET A 1 554 ? -16.433 16.624 32.620 1.00 86.19 554 MET A O 1
ATOM 4464 N N . ALA A 1 555 ? -15.132 18.250 33.449 1.00 78.12 555 ALA A N 1
ATOM 4465 C CA . ALA A 1 555 ? -14.234 17.344 34.160 1.00 78.12 555 ALA A CA 1
ATOM 4466 C C . ALA A 1 555 ? -14.970 16.556 35.256 1.00 78.12 555 ALA A C 1
ATOM 4468 O O . ALA A 1 555 ? -15.848 17.084 35.942 1.00 78.12 555 ALA A O 1
ATOM 4469 N N . ASN A 1 556 ? -14.583 15.293 35.424 1.00 68.56 556 ASN A N 1
ATOM 4470 C CA . ASN A 1 556 ? -15.145 14.417 36.450 1.00 68.56 556 ASN A CA 1
ATOM 4471 C C . ASN A 1 556 ? -14.726 14.873 37.861 1.00 68.56 556 ASN A C 1
ATOM 4473 O O . ASN A 1 556 ? -13.752 15.611 38.025 1.00 68.56 556 ASN A O 1
ATOM 4477 N N . GLU A 1 557 ? -15.420 14.390 38.897 1.00 68.19 557 GLU A N 1
ATOM 4478 C CA . GLU A 1 557 ? -15.126 14.712 40.309 1.00 68.19 557 GLU A CA 1
ATOM 4479 C C . GLU A 1 557 ? -13.682 14.369 40.733 1.00 68.19 557 GLU A C 1
ATOM 4481 O O . GLU A 1 557 ? -13.141 14.982 41.651 1.00 68.19 557 GLU A O 1
ATOM 4486 N N . ASP A 1 558 ? -13.034 13.427 40.040 1.00 70.06 558 ASP A N 1
ATOM 4487 C CA . ASP A 1 558 ? -11.636 13.025 40.242 1.00 70.06 558 ASP A CA 1
ATOM 4488 C C . ASP A 1 558 ? -10.610 13.915 39.504 1.00 70.06 558 ASP A C 1
ATOM 4490 O O . ASP A 1 558 ? -9.403 13.673 39.574 1.00 70.06 558 ASP A O 1
ATOM 4494 N N . GLY A 1 559 ? -11.074 14.950 38.798 1.00 70.62 559 GLY A N 1
ATOM 4495 C CA . GLY A 1 559 ? -10.253 15.871 38.014 1.00 70.62 559 GLY A CA 1
ATOM 4496 C C . GLY A 1 559 ? -9.837 15.341 36.639 1.00 70.62 559 GLY A C 1
ATOM 4497 O O . GLY A 1 559 ? -9.061 16.005 35.945 1.00 70.62 559 GLY A O 1
ATOM 4498 N N . THR A 1 560 ? -10.327 14.169 36.214 1.00 77.25 560 THR A N 1
ATOM 4499 C CA . THR A 1 560 ? -10.038 13.646 34.875 1.00 77.25 560 THR A CA 1
ATOM 4500 C C . THR A 1 560 ? -10.768 14.445 33.796 1.00 77.25 560 THR A C 1
ATOM 4502 O O . THR A 1 560 ? -11.966 14.721 33.880 1.00 77.25 560 THR A O 1
ATOM 4505 N N . LYS A 1 561 ? -10.017 14.839 32.761 1.00 87.31 561 LYS A N 1
ATOM 4506 C CA . LYS A 1 561 ? -10.521 15.649 31.649 1.00 87.31 561 LYS A CA 1
ATOM 4507 C C . LYS A 1 561 ? -11.060 14.762 30.524 1.00 87.31 561 LYS A C 1
ATOM 4509 O O . LYS A 1 561 ? -10.367 13.817 30.137 1.00 87.31 561 LYS A O 1
ATOM 4514 N N . PRO A 1 562 ? -12.215 15.095 29.922 1.00 92.19 562 PRO A N 1
ATOM 4515 C CA . PRO A 1 562 ? -12.740 14.347 28.783 1.00 92.19 562 PRO A CA 1
ATOM 4516 C C . PRO A 1 562 ? -11.852 14.403 27.540 1.00 92.19 562 PRO A C 1
ATOM 4518 O O . PRO A 1 562 ? -11.824 13.454 26.763 1.00 92.19 562 PRO A O 1
ATOM 4521 N N . VAL A 1 563 ? -11.114 15.501 27.345 1.00 95.69 563 VAL A N 1
ATOM 4522 C CA . VAL A 1 563 ? -10.187 15.665 26.218 1.00 95.69 563 VAL A CA 1
ATOM 4523 C C . VAL A 1 563 ? -8.806 16.062 26.722 1.00 95.69 563 VAL A C 1
ATOM 4525 O O . VAL A 1 563 ? -8.671 16.965 27.545 1.00 95.69 563 VAL A O 1
ATOM 4528 N N . THR A 1 564 ? -7.770 15.401 26.207 1.00 94.62 564 THR A N 1
ATOM 4529 C CA . THR A 1 564 ? -6.366 15.690 26.522 1.00 94.62 564 THR A CA 1
ATOM 4530 C C . THR A 1 564 ? -5.587 16.023 25.253 1.00 94.62 564 THR A C 1
ATOM 4532 O O . THR A 1 564 ? -5.566 15.237 24.306 1.00 94.62 564 THR A O 1
ATOM 4535 N N . LEU A 1 565 ? -4.904 17.173 25.252 1.00 93.88 565 LEU A N 1
ATOM 4536 C CA . LEU A 1 565 ? -3.919 17.560 24.238 1.00 93.88 565 LEU A CA 1
ATOM 4537 C C . LEU A 1 565 ? -2.515 17.242 24.758 1.00 93.88 565 LEU A C 1
ATOM 4539 O O . LEU A 1 565 ? -2.058 17.880 25.705 1.00 93.88 565 LEU A O 1
ATOM 4543 N N . THR A 1 566 ? -1.811 16.289 24.149 1.00 92.31 566 THR A N 1
ATOM 4544 C CA . THR A 1 566 ? -0.453 15.922 24.607 1.00 92.31 566 THR A CA 1
ATOM 4545 C C . THR A 1 566 ? 0.647 16.760 23.959 1.00 92.31 566 THR A C 1
ATOM 4547 O O . THR A 1 566 ? 1.751 16.843 24.489 1.00 92.31 566 THR A O 1
ATOM 4550 N N . GLY A 1 567 ? 0.378 17.352 22.792 1.00 89.25 567 GLY A N 1
ATOM 4551 C CA . GLY A 1 567 ? 1.407 17.951 21.943 1.00 89.25 567 GLY A CA 1
ATOM 4552 C C . GLY A 1 567 ? 2.249 16.898 21.213 1.00 89.25 567 GLY A C 1
ATOM 4553 O O . GLY A 1 567 ? 1.795 15.774 20.978 1.00 89.25 567 GLY A O 1
ATOM 4554 N N . LEU A 1 568 ? 3.473 17.272 20.826 1.00 85.81 568 LEU A N 1
ATOM 4555 C CA . LEU A 1 568 ? 4.413 16.377 20.146 1.00 85.81 568 LEU A CA 1
ATOM 4556 C C . LEU A 1 568 ? 4.912 15.282 21.094 1.00 85.81 568 LEU A C 1
ATOM 4558 O O . LEU A 1 568 ? 5.446 15.563 22.164 1.00 85.81 568 LEU A O 1
ATOM 4562 N N . VAL A 1 569 ? 4.779 14.034 20.653 1.00 86.50 569 VAL A N 1
ATOM 4563 C CA . VAL A 1 569 ? 5.261 12.840 21.352 1.00 86.50 569 VAL A CA 1
ATOM 4564 C C . VAL A 1 569 ? 6.343 12.192 20.501 1.00 86.50 569 VAL A C 1
ATOM 4566 O O . VAL A 1 569 ? 6.225 12.136 19.277 1.00 86.50 569 VAL A O 1
ATOM 4569 N N . GLN A 1 570 ? 7.404 11.706 21.146 1.00 80.62 570 GLN A N 1
ATOM 4570 C CA . GLN A 1 570 ? 8.474 10.999 20.450 1.00 80.62 570 GLN A CA 1
ATOM 4571 C C . GLN A 1 570 ? 7.933 9.721 19.788 1.00 80.62 570 GLN A C 1
ATOM 4573 O O . GLN A 1 570 ? 7.168 8.995 20.431 1.00 80.62 570 GLN A O 1
ATOM 4578 N N . PRO A 1 571 ? 8.351 9.377 18.554 1.00 78.69 571 PRO A N 1
ATOM 4579 C CA . PRO A 1 571 ? 7.858 8.182 17.865 1.00 78.69 571 PRO A CA 1
ATOM 4580 C C . PRO A 1 571 ? 8.014 6.876 18.666 1.00 78.69 571 PRO A C 1
ATOM 4582 O O . PRO A 1 571 ? 7.225 5.949 18.508 1.00 78.69 571 PRO A O 1
ATOM 4585 N N . SER A 1 572 ? 8.998 6.800 19.569 1.00 75.88 572 SER A N 1
ATOM 4586 C CA . SER A 1 572 ? 9.213 5.668 20.489 1.00 75.88 572 SER A CA 1
ATOM 4587 C C . SER A 1 572 ? 8.141 5.474 21.546 1.00 75.88 572 SER A C 1
ATOM 4589 O O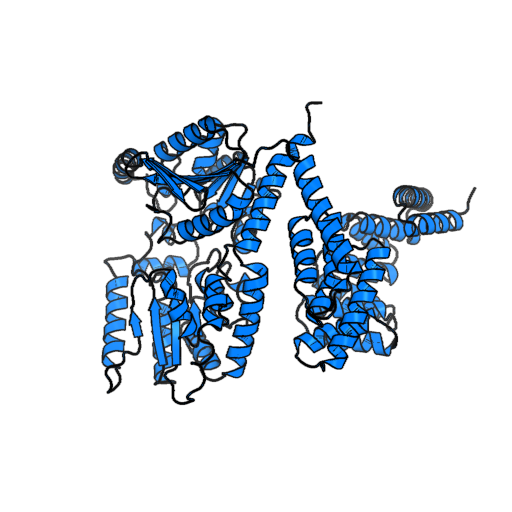 . SER A 1 572 ? 7.964 4.354 22.024 1.00 75.88 572 SER A O 1
ATOM 4591 N N . GLU A 1 573 ? 7.415 6.530 21.885 1.00 83.31 573 GLU A N 1
ATOM 4592 C CA . GLU A 1 573 ? 6.417 6.536 22.949 1.00 83.31 573 GLU A CA 1
ATOM 4593 C C . GLU A 1 573 ? 4.994 6.349 22.404 1.00 83.31 573 GLU A C 1
ATOM 4595 O O . GLU A 1 573 ? 4.124 5.853 23.121 1.00 83.31 573 GLU A O 1
ATOM 4600 N N . LEU A 1 574 ? 4.765 6.642 21.116 1.00 86.75 574 LEU A N 1
ATOM 4601 C CA . LEU A 1 574 ? 3.479 6.437 20.434 1.00 86.75 574 LEU A CA 1
ATOM 4602 C C . LEU A 1 574 ? 2.867 5.032 20.621 1.00 86.75 574 LEU A C 1
ATOM 4604 O O . LEU A 1 574 ? 1.663 4.969 20.887 1.00 86.75 574 LEU A O 1
ATOM 4608 N N . PRO A 1 575 ? 3.624 3.908 20.572 1.00 86.44 575 PRO A N 1
ATOM 4609 C CA . PRO A 1 575 ? 3.061 2.577 20.817 1.00 86.44 575 PRO A CA 1
ATOM 4610 C C . PRO A 1 575 ? 2.284 2.456 22.139 1.00 86.44 575 PRO A C 1
ATOM 4612 O O . PRO A 1 575 ? 1.317 1.695 22.219 1.00 86.44 575 PRO A O 1
ATOM 4615 N N . LYS A 1 576 ? 2.681 3.206 23.181 1.00 86.12 576 LYS A N 1
ATOM 4616 C CA . LYS A 1 576 ? 2.014 3.185 24.493 1.00 86.12 576 LYS A CA 1
ATOM 4617 C C . LYS A 1 576 ? 0.591 3.730 24.395 1.00 86.12 576 LYS A C 1
ATOM 4619 O O . LYS A 1 576 ? -0.329 3.112 24.925 1.00 86.12 576 LYS A O 1
ATOM 4624 N N . PHE A 1 577 ? 0.406 4.828 23.665 1.00 91.19 577 PHE A N 1
ATOM 4625 C CA . PHE A 1 577 ? -0.897 5.464 23.476 1.00 91.19 577 PHE A CA 1
ATOM 4626 C C . PHE A 1 577 ? -1.838 4.591 22.652 1.00 91.19 577 PHE A C 1
ATOM 4628 O O . PHE A 1 577 ? -2.954 4.316 23.087 1.00 91.19 577 PHE A O 1
ATOM 4635 N N . TYR A 1 578 ? -1.369 4.072 21.513 1.00 91.12 578 TYR A N 1
ATOM 4636 C CA . TYR A 1 578 ? -2.174 3.171 20.686 1.00 91.12 578 TYR A CA 1
ATOM 4637 C C . TYR A 1 578 ? -2.643 1.932 21.459 1.00 91.12 578 TYR A C 1
ATOM 4639 O O . TYR A 1 578 ? -3.768 1.475 21.299 1.00 91.12 578 TYR A O 1
ATOM 4647 N N . ARG A 1 579 ? -1.803 1.385 22.339 1.00 84.62 579 ARG A N 1
ATOM 4648 C CA . ARG A 1 579 ? -2.164 0.212 23.139 1.00 84.62 579 ARG A CA 1
ATOM 4649 C C . ARG A 1 579 ? -3.234 0.501 24.198 1.00 84.62 579 ARG A C 1
ATOM 4651 O O . ARG A 1 579 ? -4.041 -0.386 24.498 1.00 84.62 579 ARG A O 1
ATOM 4658 N N . GLN A 1 580 ? -3.170 1.682 24.808 1.00 87.88 580 GLN A N 1
ATOM 4659 C CA . GLN A 1 580 ? -4.104 2.123 25.847 1.00 87.88 580 GLN A CA 1
ATOM 4660 C C . GLN A 1 580 ? -5.467 2.520 25.273 1.00 87.88 580 GLN A C 1
ATOM 4662 O O . GLN A 1 580 ? -6.454 2.489 26.005 1.00 87.88 580 GLN A O 1
ATOM 4667 N N . ALA A 1 581 ? -5.517 2.876 23.990 1.00 93.62 581 ALA A N 1
ATOM 4668 C CA . ALA A 1 581 ? -6.744 3.213 23.291 1.00 93.62 581 ALA A CA 1
ATOM 4669 C C . ALA A 1 581 ? -7.635 1.984 23.039 1.00 93.62 581 ALA A C 1
ATOM 4671 O O . ALA A 1 581 ? -7.157 0.869 22.811 1.00 93.62 581 ALA A O 1
ATOM 4672 N N . ASP A 1 582 ? -8.943 2.223 23.034 1.00 94.31 582 ASP A N 1
ATOM 4673 C CA . ASP A 1 582 ? -9.981 1.282 22.613 1.00 94.31 582 ASP A CA 1
ATOM 4674 C C . ASP A 1 582 ? -10.361 1.469 21.141 1.00 94.31 582 ASP A C 1
ATOM 4676 O O . ASP A 1 582 ? -10.743 0.501 20.481 1.00 94.31 582 ASP A O 1
ATOM 4680 N N . LEU A 1 583 ? -10.259 2.704 20.635 1.00 96.81 583 LEU A N 1
ATOM 4681 C CA . LEU A 1 583 ? -10.539 3.074 19.249 1.00 96.81 583 LEU A CA 1
ATOM 4682 C C . LEU A 1 583 ? -9.550 4.122 18.743 1.00 96.81 583 LEU A C 1
ATOM 4684 O O . LEU A 1 583 ? -9.221 5.077 19.449 1.00 96.81 583 LEU A O 1
ATOM 4688 N N . PHE A 1 584 ? -9.141 3.968 17.486 1.00 98.50 584 PHE A N 1
ATOM 4689 C CA . PHE A 1 584 ? -8.418 4.992 16.744 1.00 98.50 584 PHE A CA 1
ATOM 4690 C C . PHE A 1 584 ? -9.362 5.746 15.817 1.00 98.50 584 PHE A C 1
ATOM 4692 O O . PHE A 1 584 ? -10.151 5.125 15.102 1.00 98.50 584 PHE A O 1
ATOM 4699 N N . ILE A 1 585 ? -9.268 7.074 15.802 1.00 98.56 585 ILE A N 1
ATOM 4700 C CA . ILE A 1 585 ? -10.126 7.928 14.984 1.00 98.56 585 ILE A CA 1
ATOM 4701 C C . ILE A 1 585 ? -9.262 8.838 14.117 1.00 98.56 585 ILE A C 1
ATOM 4703 O O . ILE A 1 585 ? -8.379 9.530 14.621 1.00 98.56 585 ILE A O 1
ATOM 4707 N N . PHE A 1 586 ? -9.538 8.859 12.814 1.00 98.06 586 PHE A N 1
ATOM 4708 C CA . PHE A 1 586 ? -8.810 9.672 11.842 1.00 98.06 586 PHE A CA 1
ATOM 4709 C C . PHE A 1 586 ? -9.767 10.336 10.834 1.00 98.06 586 PHE A C 1
ATOM 4711 O O . PHE A 1 586 ? -9.959 9.831 9.724 1.00 98.06 586 PHE A O 1
ATOM 4718 N N . PRO A 1 587 ? -10.413 11.457 11.204 1.00 97.31 587 PRO A N 1
ATOM 4719 C CA . PRO A 1 587 ? -11.529 12.012 10.448 1.00 97.31 587 PRO A CA 1
ATOM 4720 C C . PRO A 1 587 ? -11.092 13.081 9.436 1.00 97.31 587 PRO A C 1
ATOM 4722 O O . PRO A 1 587 ? -11.668 14.164 9.385 1.00 97.31 587 PRO A O 1
ATOM 4725 N N . SER A 1 588 ? -10.061 12.796 8.637 1.00 96.00 588 SER A N 1
ATOM 4726 C CA . SER A 1 588 ? -9.468 13.785 7.726 1.00 96.00 588 SER A CA 1
ATOM 4727 C C . SER A 1 588 ? -10.487 14.395 6.756 1.00 96.00 588 SER A C 1
ATOM 4729 O O . SER A 1 588 ? -11.344 13.694 6.207 1.00 96.00 588 SER A O 1
ATOM 4731 N N . ILE A 1 589 ? -10.386 15.706 6.533 1.00 95.12 589 ILE A N 1
ATOM 4732 C CA . ILE A 1 589 ? -11.180 16.424 5.523 1.00 95.12 589 ILE A CA 1
ATOM 4733 C C . ILE A 1 589 ? -10.505 16.334 4.159 1.00 95.12 589 ILE A C 1
ATOM 4735 O O . ILE A 1 589 ? -11.167 16.237 3.123 1.00 95.12 589 ILE A O 1
ATOM 4739 N N . CYS A 1 590 ? -9.179 16.348 4.162 1.00 91.00 590 CYS A N 1
ATOM 4740 C CA . CYS A 1 590 ? -8.381 16.331 2.954 1.00 91.00 590 CYS A CA 1
ATOM 4741 C C . CYS A 1 590 ? -8.209 14.909 2.421 1.00 91.00 590 CYS A C 1
ATOM 4743 O O . CYS A 1 590 ? -8.262 13.927 3.165 1.00 91.00 590 CYS A O 1
ATOM 4745 N N . HIS A 1 591 ? -7.969 14.806 1.118 1.00 91.12 591 HIS A N 1
ATOM 4746 C CA . HIS A 1 591 ? -7.581 13.550 0.497 1.00 91.12 591 HIS A CA 1
ATOM 4747 C C . HIS A 1 591 ? -6.194 13.146 1.014 1.00 91.12 591 HIS A C 1
ATOM 4749 O O . HIS A 1 591 ? -5.188 13.802 0.755 1.00 91.12 591 HIS A O 1
ATOM 4755 N N . GLU A 1 592 ? -6.135 12.088 1.825 1.00 92.81 592 GLU A N 1
ATOM 475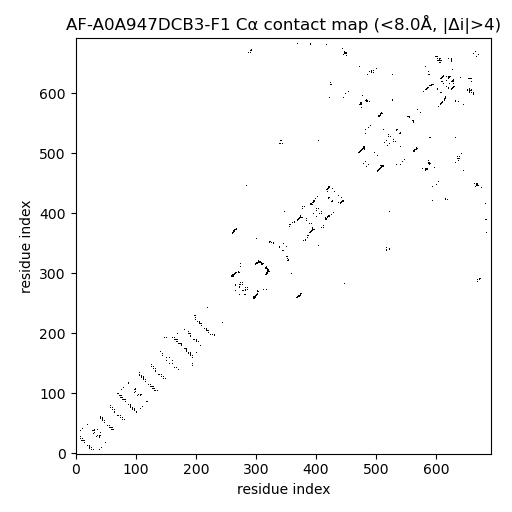6 C CA . GLU A 1 592 ? -4.861 11.598 2.343 1.00 92.81 592 GLU A CA 1
ATOM 4757 C C . GLU A 1 592 ? -4.125 10.795 1.279 1.00 92.81 592 GLU A C 1
ATOM 4759 O O . GLU A 1 592 ? -4.705 9.937 0.617 1.00 92.81 592 GLU A O 1
ATOM 4764 N N . ALA A 1 593 ? -2.814 10.997 1.186 1.00 91.50 593 ALA A N 1
ATOM 4765 C CA . ALA A 1 593 ? -1.966 10.209 0.302 1.00 91.50 593 ALA A CA 1
ATOM 4766 C C . ALA A 1 593 ? -1.829 8.744 0.743 1.00 91.50 593 ALA A C 1
ATOM 4768 O O . ALA A 1 593 ? -1.599 7.875 -0.094 1.00 91.50 593 ALA A O 1
ATOM 4769 N N . PHE A 1 594 ? -1.940 8.477 2.050 1.00 90.62 594 PHE A N 1
ATOM 4770 C CA . PHE A 1 594 ? -1.833 7.136 2.630 1.00 90.62 594 PHE A CA 1
ATOM 4771 C C . PHE A 1 594 ? -2.565 7.040 3.975 1.00 90.62 594 PHE A C 1
ATOM 4773 O O . PHE A 1 594 ? -3.615 6.425 4.065 1.00 90.62 594 PHE A O 1
ATOM 4780 N N . GLY A 1 595 ? -2.051 7.708 5.013 1.00 90.81 595 GLY A N 1
ATOM 4781 C CA . GLY A 1 595 ? -2.571 7.605 6.384 1.00 90.81 595 GLY A CA 1
ATOM 4782 C C . GLY A 1 595 ? -1.726 6.691 7.277 1.00 90.81 595 GLY A C 1
ATOM 4783 O O . GLY A 1 595 ? -2.222 5.704 7.806 1.00 90.81 595 GLY A O 1
ATOM 4784 N N . MET A 1 596 ? -0.446 7.026 7.486 1.00 91.00 596 MET A N 1
ATOM 4785 C CA . MET A 1 596 ? 0.455 6.246 8.357 1.00 91.00 596 MET A CA 1
ATOM 4786 C C . MET A 1 596 ? -0.116 5.959 9.759 1.00 91.00 596 MET A C 1
ATOM 4788 O O . MET A 1 596 ? -0.097 4.795 10.150 1.00 91.00 596 MET A O 1
ATOM 4792 N N . PRO A 1 597 ? -0.697 6.936 10.488 1.00 93.31 597 PRO A N 1
ATOM 4793 C CA . PRO A 1 597 ? -1.271 6.671 11.811 1.00 93.31 597 PRO A CA 1
ATOM 4794 C C . PRO A 1 597 ? -2.381 5.608 11.812 1.00 93.31 597 PRO A C 1
ATOM 4796 O O . PRO A 1 597 ? -2.532 4.859 12.775 1.00 93.31 597 PRO A O 1
ATOM 4799 N N . ILE A 1 598 ? -3.135 5.495 10.709 1.00 95.75 598 ILE A N 1
ATOM 4800 C CA . ILE A 1 598 ? -4.139 4.439 10.526 1.00 95.75 598 ILE A CA 1
ATOM 4801 C C . ILE A 1 598 ? -3.448 3.076 10.435 1.00 95.75 598 ILE A C 1
ATOM 4803 O O . ILE A 1 598 ? -3.812 2.154 11.163 1.00 95.75 598 ILE A O 1
ATOM 4807 N N . ALA A 1 599 ? -2.432 2.947 9.578 1.00 93.62 599 ALA A N 1
ATOM 4808 C CA . ALA A 1 599 ? -1.687 1.700 9.417 1.00 93.62 599 ALA A CA 1
ATOM 4809 C C . ALA A 1 599 ? -0.946 1.286 10.708 1.00 93.62 599 ALA A C 1
ATOM 4811 O O . ALA A 1 599 ? -0.902 0.099 11.043 1.00 93.62 599 ALA A O 1
ATOM 4812 N N . GLU A 1 600 ? -0.426 2.246 11.479 1.00 92.12 600 GLU A N 1
ATOM 4813 C CA . GLU A 1 600 ? 0.167 2.014 12.805 1.00 92.12 600 GLU A CA 1
ATOM 4814 C C . GLU A 1 600 ? -0.866 1.459 13.800 1.00 92.12 600 GLU A C 1
ATOM 4816 O O . GLU A 1 600 ? -0.626 0.429 14.438 1.00 92.12 600 GLU A O 1
ATOM 4821 N N . ALA A 1 601 ? -2.041 2.094 13.896 1.00 94.06 601 ALA A N 1
ATOM 4822 C CA . ALA A 1 601 ? -3.140 1.625 14.740 1.00 94.06 601 ALA A CA 1
ATOM 4823 C C . ALA A 1 601 ? -3.580 0.202 14.354 1.00 94.06 601 ALA A C 1
ATOM 4825 O O . ALA A 1 601 ? -3.690 -0.680 15.212 1.00 94.06 601 ALA A O 1
ATOM 4826 N N . MET A 1 602 ? -3.757 -0.043 13.054 1.00 94.31 602 MET A N 1
ATOM 4827 C CA . MET A 1 602 ? -4.127 -1.352 12.519 1.00 94.31 602 MET A CA 1
ATOM 4828 C C . MET A 1 602 ? -3.091 -2.421 12.874 1.00 94.31 602 MET A C 1
ATOM 4830 O O . MET A 1 602 ? -3.470 -3.494 13.329 1.00 94.31 602 MET A O 1
ATOM 4834 N N . THR A 1 603 ? -1.792 -2.126 12.770 1.00 89.94 603 THR A N 1
ATOM 4835 C CA . THR A 1 603 ? -0.705 -3.068 13.111 1.00 89.94 603 THR A CA 1
ATOM 4836 C C . THR A 1 603 ? -0.776 -3.556 14.564 1.00 89.94 603 THR A C 1
ATOM 4838 O O . THR A 1 603 ? -0.422 -4.700 14.866 1.00 89.94 603 THR A O 1
ATOM 4841 N N . LEU A 1 604 ? -1.292 -2.724 15.471 1.00 87.06 604 LEU A N 1
ATOM 4842 C CA . LEU A 1 604 ? -1.525 -3.065 16.879 1.00 87.06 604 LEU A CA 1
ATOM 4843 C C . LEU A 1 604 ? -2.867 -3.767 17.142 1.00 87.06 604 LEU A C 1
ATOM 4845 O O . LEU A 1 604 ? -3.156 -4.139 18.282 1.00 87.06 604 LEU A O 1
ATOM 4849 N N . GLY A 1 605 ? -3.677 -3.962 16.106 1.00 90.50 605 GLY A N 1
ATOM 4850 C CA . GLY A 1 605 ? -5.030 -4.492 16.205 1.00 90.50 605 GLY A CA 1
ATOM 4851 C C . GLY A 1 605 ? -6.012 -3.523 16.856 1.00 90.50 605 GLY A C 1
ATOM 4852 O O . GLY A 1 605 ? -6.987 -3.964 17.466 1.00 90.50 605 GLY A O 1
ATOM 4853 N N . LEU A 1 606 ? -5.739 -2.216 16.782 1.00 92.94 606 LEU A N 1
ATOM 4854 C CA . LEU A 1 606 ? -6.654 -1.182 17.244 1.00 92.94 606 LEU A CA 1
ATOM 4855 C C . LEU A 1 606 ? -7.711 -0.937 16.151 1.00 92.94 606 LEU A C 1
ATOM 4857 O O . LEU A 1 606 ? -7.337 -0.675 15.006 1.00 92.94 606 LEU A O 1
ATOM 4861 N N . PRO A 1 607 ? -9.017 -1.027 16.458 1.00 95.00 607 PRO A N 1
ATOM 4862 C CA . PRO A 1 607 ? -10.060 -0.767 15.477 1.00 95.00 607 PRO A CA 1
ATOM 4863 C C . PRO A 1 607 ? -10.040 0.705 15.063 1.00 95.00 607 PRO A C 1
ATOM 4865 O O . PRO A 1 607 ? -9.850 1.592 15.901 1.00 95.00 607 PRO A O 1
ATOM 4868 N N . VAL A 1 608 ? -10.265 0.951 13.774 1.00 98.00 608 VAL A N 1
ATOM 4869 C CA . VAL A 1 608 ? -10.162 2.283 13.172 1.00 98.00 608 VAL A CA 1
ATOM 4870 C C . VAL A 1 608 ? -11.530 2.796 12.734 1.00 98.00 608 VAL A C 1
ATOM 4872 O O . VAL A 1 608 ? -12.306 2.074 12.107 1.00 98.00 608 VAL A O 1
ATOM 4875 N N . ILE A 1 609 ? -11.787 4.073 13.003 1.00 98.69 609 ILE A N 1
ATOM 4876 C CA . ILE A 1 609 ? -12.822 4.870 12.344 1.00 98.69 609 ILE A CA 1
ATOM 4877 C C . ILE A 1 609 ? -12.118 5.979 11.569 1.00 98.69 609 ILE A C 1
ATOM 4879 O O . ILE A 1 609 ? -11.374 6.769 12.147 1.00 98.69 609 ILE A O 1
ATOM 4883 N N . ALA A 1 610 ? -12.337 6.053 10.264 1.00 98.38 610 ALA A N 1
ATOM 4884 C CA . ALA A 1 610 ? -11.728 7.076 9.423 1.00 98.38 610 ALA A CA 1
ATOM 4885 C C . ALA A 1 610 ? -12.731 7.636 8.409 1.00 98.38 610 ALA A C 1
ATOM 4887 O O . ALA A 1 610 ? -13.884 7.209 8.351 1.00 98.38 610 ALA A O 1
ATOM 4888 N N . THR A 1 611 ? -12.318 8.620 7.620 1.00 97.44 611 THR A N 1
ATOM 4889 C CA . THR A 1 611 ? -13.160 9.210 6.574 1.00 97.44 611 THR A CA 1
ATOM 4890 C C . THR A 1 611 ? -12.911 8.589 5.203 1.00 97.44 611 THR A C 1
ATOM 4892 O O . THR A 1 611 ? -11.820 8.106 4.904 1.00 97.44 611 THR A O 1
ATOM 4895 N N . ARG A 1 612 ? -13.913 8.624 4.319 1.00 96.38 612 ARG A N 1
ATOM 4896 C CA . ARG A 1 612 ? -13.750 8.277 2.898 1.00 96.38 612 ARG A CA 1
ATOM 4897 C C . ARG A 1 612 ? -13.005 9.393 2.159 1.00 96.38 612 ARG A C 1
ATOM 4899 O O . ARG A 1 612 ? -13.613 10.205 1.467 1.00 96.38 612 ARG A O 1
ATOM 4906 N N . ALA A 1 613 ? -11.688 9.462 2.346 1.00 91.62 613 ALA A N 1
ATOM 4907 C CA . ALA A 1 613 ? -10.847 10.519 1.790 1.00 91.62 613 ALA A CA 1
ATOM 4908 C C . ALA A 1 613 ? -9.542 9.972 1.193 1.00 91.62 613 ALA A C 1
ATOM 4910 O O . ALA A 1 613 ? -8.728 9.377 1.898 1.00 91.62 613 ALA A O 1
ATOM 4911 N N . GLY A 1 614 ? -9.327 10.221 -0.101 1.00 93.31 614 GLY A N 1
ATOM 4912 C CA . GLY A 1 614 ? -8.090 9.862 -0.804 1.00 93.31 614 GLY A CA 1
ATOM 4913 C C . GLY A 1 614 ? -7.798 8.366 -0.708 1.00 93.31 614 GLY A C 1
ATOM 4914 O O . GLY A 1 614 ? -8.657 7.551 -1.030 1.00 93.31 614 GLY A O 1
ATOM 4915 N N . ALA A 1 615 ? -6.615 8.018 -0.206 1.00 95.62 615 ALA A N 1
ATOM 4916 C CA . ALA A 1 615 ? -6.151 6.643 -0.048 1.00 95.62 615 ALA A CA 1
ATOM 4917 C C . ALA A 1 615 ? -6.750 5.891 1.154 1.00 95.62 615 ALA A C 1
ATOM 4919 O O . ALA A 1 615 ? -6.565 4.682 1.257 1.00 95.62 615 ALA A O 1
ATOM 4920 N N . ILE A 1 616 ? -7.462 6.551 2.077 1.00 96.88 616 ILE A N 1
ATOM 4921 C CA . ILE A 1 616 ? -7.980 5.890 3.293 1.00 96.88 616 ILE A CA 1
ATOM 4922 C C . ILE A 1 616 ? -8.821 4.630 2.983 1.00 96.88 616 ILE A C 1
ATOM 4924 O O . ILE A 1 616 ? -8.624 3.625 3.670 1.00 96.88 616 ILE A O 1
ATOM 4928 N N . PRO A 1 617 ? -9.709 4.606 1.964 1.00 96.25 617 PRO A N 1
ATOM 4929 C CA . PRO A 1 617 ? -10.452 3.398 1.593 1.00 96.25 617 PRO A CA 1
ATOM 4930 C C . PRO A 1 617 ? -9.587 2.232 1.090 1.00 96.25 617 PRO A C 1
ATOM 4932 O O . PRO A 1 617 ? -10.051 1.096 1.089 1.00 96.25 617 PRO A O 1
ATOM 4935 N N . GLU A 1 618 ? -8.338 2.480 0.683 1.00 93.88 618 GLU A N 1
ATOM 4936 C CA . GLU A 1 618 ? -7.373 1.421 0.361 1.00 93.88 618 GLU A CA 1
ATOM 4937 C C . GLU A 1 618 ? -6.763 0.810 1.625 1.00 93.88 618 GLU A C 1
ATOM 4939 O O . GLU A 1 618 ? -6.402 -0.368 1.640 1.00 93.88 618 GLU A O 1
ATOM 4944 N N . LEU A 1 619 ? -6.642 1.593 2.701 1.00 94.06 619 LEU A N 1
ATOM 4945 C CA . LEU A 1 619 ? -6.135 1.108 3.981 1.00 94.06 619 LEU A CA 1
ATOM 4946 C C . LEU A 1 619 ? -7.241 0.391 4.759 1.00 94.06 619 LEU A C 1
ATOM 4948 O O . LEU A 1 619 ? -7.017 -0.711 5.257 1.00 94.06 619 LEU A O 1
ATOM 4952 N N . VAL A 1 620 ? -8.431 0.993 4.841 1.00 96.94 620 VAL A N 1
ATOM 4953 C CA . VAL A 1 620 ? -9.537 0.531 5.687 1.00 96.94 620 VAL A CA 1
ATOM 4954 C C . VAL A 1 620 ? -10.690 -0.007 4.839 1.00 96.94 620 VAL A C 1
ATOM 4956 O O . VAL A 1 620 ? -11.418 0.743 4.194 1.00 96.94 620 VAL A O 1
ATOM 4959 N N . GLU A 1 621 ? -10.923 -1.315 4.913 1.00 95.62 621 GLU A N 1
ATOM 4960 C CA . GLU A 1 621 ? -12.101 -1.963 4.339 1.00 95.62 621 GLU A CA 1
ATOM 4961 C C . GLU A 1 621 ? -13.310 -1.716 5.256 1.00 95.62 621 GLU A C 1
ATOM 4963 O O . GLU A 1 621 ? -13.416 -2.297 6.344 1.00 95.62 621 GLU A O 1
ATOM 4968 N N . HIS A 1 622 ? -14.219 -0.838 4.821 1.00 97.31 622 HIS A N 1
ATOM 4969 C CA . HIS A 1 622 ? -15.423 -0.478 5.575 1.00 97.31 622 HIS A CA 1
ATOM 4970 C C . HIS A 1 622 ? -16.218 -1.717 6.011 1.00 97.31 622 HIS A C 1
ATOM 4972 O O . HIS A 1 622 ? -16.564 -2.565 5.193 1.00 97.31 622 HIS A O 1
ATOM 4978 N N . GLY A 1 623 ? -16.534 -1.799 7.302 1.00 93.75 623 GLY A N 1
ATOM 4979 C CA . GLY A 1 623 ? -17.285 -2.903 7.895 1.00 93.75 623 GLY A CA 1
ATOM 4980 C C . GLY A 1 623 ? -16.435 -4.129 8.239 1.00 93.75 623 GLY A C 1
ATOM 4981 O O . GLY A 1 623 ? -16.903 -4.961 9.012 1.00 93.75 623 GLY A O 1
ATOM 4982 N N . LYS A 1 624 ? -15.192 -4.215 7.745 1.00 94.81 624 LYS A N 1
ATOM 4983 C CA . LYS A 1 624 ? -14.302 -5.364 7.951 1.00 94.81 624 LYS A CA 1
ATOM 4984 C C . LYS A 1 624 ? -13.066 -5.028 8.775 1.00 94.81 624 LYS A C 1
ATOM 4986 O O . LYS A 1 624 ? -12.863 -5.656 9.801 1.00 94.81 624 LYS A O 1
ATOM 4991 N N . THR A 1 625 ? -12.247 -4.062 8.360 1.00 94.31 625 THR A N 1
ATOM 4992 C CA . THR A 1 625 ? -11.035 -3.661 9.111 1.00 94.31 625 THR A CA 1
ATOM 4993 C C . THR A 1 625 ? -11.237 -2.376 9.914 1.00 94.31 625 THR A C 1
ATOM 4995 O O . THR A 1 625 ? -10.381 -1.996 10.709 1.00 94.31 625 THR A O 1
ATOM 4998 N N . GLY A 1 626 ? -12.366 -1.698 9.711 1.00 97.62 626 GLY A N 1
ATOM 4999 C CA . GLY A 1 626 ? -12.755 -0.480 10.411 1.00 97.62 626 GLY A CA 1
ATOM 5000 C C . GLY A 1 626 ? -14.051 0.100 9.848 1.00 97.62 626 GLY A C 1
ATOM 5001 O O . GLY A 1 626 ? -14.675 -0.488 8.961 1.00 97.62 626 GLY A O 1
ATOM 5002 N N . LEU A 1 627 ? -14.463 1.260 10.352 1.00 98.50 627 LEU A N 1
ATOM 5003 C CA . LEU A 1 627 ? -15.591 2.019 9.811 1.00 98.50 627 LEU A CA 1
ATOM 5004 C C . LEU A 1 627 ? -15.100 3.239 9.036 1.00 98.50 627 LEU A C 1
ATOM 5006 O O . LEU A 1 627 ? -14.089 3.854 9.366 1.00 98.50 627 LEU A O 1
ATOM 5010 N N . LEU A 1 628 ? -15.862 3.581 8.002 1.00 98.56 628 LEU A N 1
ATOM 5011 C CA . LEU A 1 628 ? -15.614 4.728 7.140 1.00 98.56 628 LEU A CA 1
ATOM 5012 C C . LEU A 1 628 ? -16.857 5.601 7.101 1.00 98.56 628 LEU A C 1
ATOM 5014 O O . LEU A 1 628 ? -17.934 5.093 6.785 1.00 98.56 628 LEU A O 1
ATOM 5018 N N . VAL A 1 629 ? -16.680 6.886 7.390 1.00 98.06 629 VAL A N 1
ATOM 5019 C CA . VAL A 1 629 ? -17.730 7.910 7.349 1.00 98.06 629 VAL A CA 1
ATOM 5020 C C . VAL A 1 629 ? -17.425 8.956 6.281 1.00 98.06 629 VAL A C 1
ATOM 5022 O O . VAL A 1 629 ? -16.291 9.077 5.813 1.00 98.06 629 VAL A O 1
ATOM 5025 N N . GLU A 1 630 ? -18.434 9.716 5.872 1.00 97.38 630 GLU A N 1
ATOM 5026 C CA . GLU A 1 630 ? -18.231 10.821 4.936 1.00 97.38 630 GLU A CA 1
ATOM 5027 C C . GLU A 1 630 ? -17.470 11.984 5.588 1.00 97.38 630 GLU A C 1
ATOM 5029 O O . GLU A 1 630 ? -17.536 12.225 6.796 1.00 97.38 630 GLU A O 1
ATOM 5034 N N . ARG A 1 631 ? -16.701 12.709 4.772 1.00 95.44 631 ARG A N 1
ATOM 5035 C CA . ARG A 1 631 ? -15.832 13.806 5.229 1.00 95.44 631 ARG A CA 1
ATOM 5036 C C . ARG A 1 631 ? -16.671 14.965 5.754 1.00 95.44 631 ARG A C 1
ATOM 5038 O O . ARG A 1 631 ? -17.563 15.430 5.048 1.00 95.44 631 ARG A O 1
ATOM 5045 N N . GLY A 1 632 ? -16.344 15.493 6.929 1.00 94.56 632 GLY A N 1
ATOM 5046 C CA . GLY A 1 632 ? -17.054 16.645 7.501 1.00 94.56 632 GLY A CA 1
ATOM 5047 C C . GLY A 1 632 ? -18.328 16.306 8.282 1.00 94.56 632 GLY A C 1
ATOM 5048 O O . GLY A 1 632 ? -18.893 17.195 8.905 1.00 94.56 632 GLY A O 1
ATOM 5049 N N . GLU A 1 633 ? -18.775 15.048 8.287 1.00 96.12 633 GLU A N 1
ATOM 5050 C CA . GLU A 1 633 ? -20.052 14.660 8.899 1.00 96.12 633 GLU A CA 1
ATOM 5051 C C . GLU A 1 633 ? -19.871 14.267 10.376 1.00 96.12 633 GLU A C 1
ATOM 5053 O O . GLU A 1 633 ? -19.654 13.096 10.706 1.00 96.12 633 GLU A O 1
ATOM 5058 N N . SER A 1 634 ? -19.955 15.242 11.291 1.00 97.81 634 SER A N 1
ATOM 5059 C CA . SER A 1 634 ? -19.745 14.996 12.730 1.00 97.81 634 SER A CA 1
ATOM 5060 C C . SER A 1 634 ? -20.808 14.081 13.354 1.00 97.81 634 SER A C 1
ATOM 5062 O O . SER A 1 634 ? -20.484 13.298 14.246 1.00 97.81 634 SER A O 1
ATOM 5064 N N . ASP A 1 635 ? -22.055 14.115 12.869 1.00 98.38 635 ASP A N 1
ATOM 5065 C CA . ASP A 1 635 ? -23.124 13.200 13.308 1.00 98.38 635 ASP A CA 1
ATOM 5066 C C . ASP A 1 635 ? -22.828 11.743 12.949 1.00 98.38 635 ASP A C 1
ATOM 5068 O O . ASP A 1 635 ? -22.901 10.858 13.802 1.00 98.38 635 ASP A O 1
ATOM 5072 N N . ALA A 1 636 ? -22.434 11.493 11.698 1.00 98.38 636 ALA A N 1
ATOM 5073 C CA . ALA A 1 636 ? -22.076 10.154 11.242 1.00 98.38 636 ALA A CA 1
ATOM 5074 C C . ALA A 1 636 ? -20.834 9.628 11.977 1.00 98.38 636 ALA A C 1
ATOM 5076 O O . ALA A 1 636 ? -20.783 8.455 12.352 1.00 98.38 636 ALA A O 1
ATOM 5077 N N . LEU A 1 637 ? -19.851 10.500 12.228 1.00 98.75 637 LEU A N 1
ATOM 5078 C CA . LEU A 1 637 ? -18.666 10.147 13.003 1.00 98.75 637 LEU A CA 1
ATOM 5079 C C . LEU A 1 637 ? -19.024 9.775 14.450 1.00 98.75 637 LEU A C 1
ATOM 5081 O O . LEU A 1 637 ? -18.557 8.748 14.939 1.00 98.75 637 LEU A O 1
ATOM 5085 N N . ALA A 1 638 ? -19.878 10.557 15.118 1.00 98.75 638 ALA A N 1
ATOM 5086 C CA . ALA A 1 638 ? -20.343 10.255 16.471 1.00 98.75 638 ALA A CA 1
ATOM 5087 C C . ALA A 1 638 ? -21.095 8.917 16.531 1.00 98.75 638 ALA A C 1
ATOM 5089 O O . ALA A 1 638 ? -20.822 8.096 17.408 1.00 98.75 638 ALA A O 1
ATOM 5090 N N . ALA A 1 639 ? -21.983 8.663 15.564 1.00 98.56 639 ALA A N 1
ATOM 5091 C CA . ALA A 1 639 ? -22.714 7.404 15.462 1.00 98.56 639 ALA A CA 1
ATOM 5092 C C . ALA A 1 639 ? -21.770 6.201 15.294 1.00 98.56 639 ALA A C 1
ATOM 5094 O O . ALA A 1 639 ? -21.913 5.211 16.010 1.00 98.56 639 ALA A O 1
ATOM 5095 N N . ALA A 1 640 ? -20.760 6.304 14.423 1.00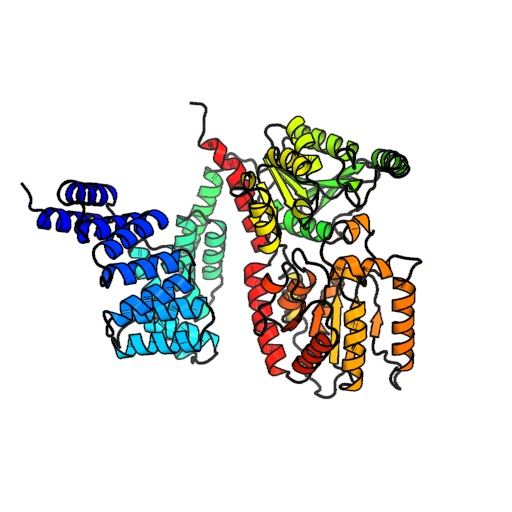 98.56 640 ALA A N 1
ATOM 5096 C CA . ALA A 1 640 ? -19.764 5.249 14.228 1.00 98.56 640 ALA A CA 1
ATOM 5097 C C . ALA A 1 640 ? -18.928 4.988 15.497 1.00 98.56 640 ALA A C 1
ATOM 5099 O O . ALA A 1 640 ? -18.613 3.836 15.811 1.00 98.56 640 ALA A O 1
ATOM 5100 N N . ILE A 1 641 ? -18.578 6.043 16.246 1.00 98.62 641 ILE A N 1
ATOM 5101 C CA . ILE A 1 641 ? -17.875 5.912 17.531 1.00 98.62 641 ILE A CA 1
ATOM 5102 C C . ILE A 1 641 ? -18.750 5.152 18.527 1.00 98.62 641 ILE A C 1
ATOM 5104 O O . ILE A 1 641 ? -18.298 4.159 19.093 1.00 98.62 641 ILE A O 1
ATOM 5108 N N . LEU A 1 642 ? -20.001 5.573 18.717 1.00 98.25 642 LEU A N 1
ATOM 5109 C CA . LEU A 1 642 ? -20.935 4.941 19.654 1.00 98.25 642 LEU A CA 1
ATOM 5110 C C . LEU A 1 642 ? -21.226 3.481 19.283 1.00 98.25 642 LEU A C 1
ATOM 5112 O O . LEU A 1 642 ? -21.208 2.607 20.154 1.00 98.25 642 LEU A O 1
ATOM 5116 N N . GLU A 1 643 ? -21.403 3.196 17.991 1.00 96.94 643 GLU A N 1
ATOM 5117 C CA . GLU A 1 643 ? -21.564 1.839 17.465 1.00 96.94 643 GLU A CA 1
ATOM 5118 C C . GLU A 1 643 ? -20.402 0.948 17.910 1.00 96.94 643 GLU A C 1
ATOM 5120 O O . GLU A 1 643 ? -20.616 -0.085 18.553 1.00 96.94 643 GLU A O 1
ATOM 5125 N N . LEU A 1 644 ? -19.160 1.359 17.635 1.00 96.19 644 LEU A N 1
A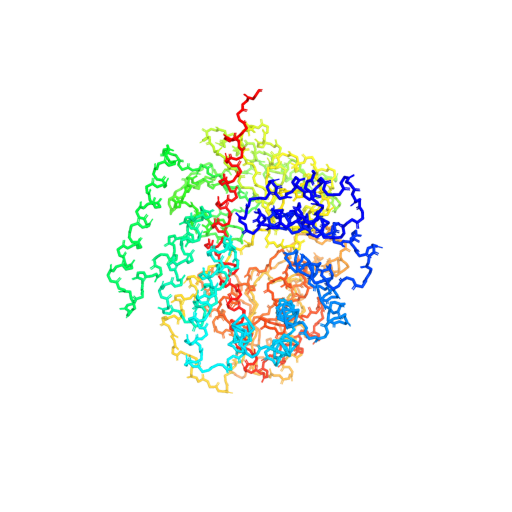TOM 5126 C CA . LEU A 1 644 ? -18.014 0.547 18.014 1.00 96.19 644 LEU A CA 1
ATOM 5127 C C . LEU A 1 644 ? -17.797 0.519 19.520 1.00 96.19 644 LEU A C 1
ATOM 5129 O O . LEU A 1 644 ? -17.435 -0.539 20.018 1.00 96.19 644 LEU A O 1
ATOM 5133 N N . LEU A 1 645 ? -18.035 1.598 20.270 1.00 94.50 645 LEU A N 1
ATOM 5134 C CA . LEU A 1 645 ? -17.910 1.597 21.733 1.00 94.50 645 LEU A CA 1
ATOM 5135 C C . LEU A 1 645 ? -18.896 0.629 22.405 1.00 94.50 645 LEU A C 1
ATOM 5137 O O . LEU A 1 645 ? -18.534 0.007 23.411 1.00 94.50 645 LEU A O 1
ATOM 5141 N N . SER A 1 646 ? -20.092 0.458 21.839 1.00 93.25 646 SER A N 1
ATOM 5142 C CA . SER A 1 646 ? -21.119 -0.459 22.351 1.00 93.25 646 SER A CA 1
ATOM 5143 C C . SER A 1 646 ? -20.846 -1.937 22.032 1.00 93.25 646 SER A C 1
ATOM 5145 O O . SER A 1 646 ? -21.273 -2.811 22.782 1.00 93.25 646 SER A O 1
ATOM 5147 N N . ASN A 1 647 ? -20.084 -2.239 20.971 1.00 92.50 647 ASN A N 1
ATOM 5148 C CA . ASN A 1 647 ? -19.878 -3.610 20.498 1.00 92.50 647 ASN A CA 1
ATOM 5149 C C . ASN A 1 647 ? -18.405 -4.054 20.572 1.00 92.50 647 ASN A C 1
ATOM 5151 O O . ASN A 1 647 ? -17.612 -3.853 19.649 1.00 92.50 647 ASN A O 1
ATOM 5155 N N . ARG A 1 648 ? -18.036 -4.706 21.682 1.00 89.44 648 ARG A N 1
ATOM 5156 C CA . ARG A 1 648 ? -16.666 -5.194 21.927 1.00 89.44 648 ARG A CA 1
ATOM 5157 C C . ARG A 1 648 ? -16.221 -6.270 20.937 1.00 89.44 648 ARG A C 1
ATOM 5159 O O . ARG A 1 648 ? -15.064 -6.252 20.523 1.00 89.44 648 ARG A O 1
ATOM 5166 N N . GLU A 1 649 ? -17.105 -7.193 20.574 1.00 90.12 649 GLU A N 1
ATOM 5167 C CA . GLU A 1 649 ? -16.783 -8.283 19.648 1.00 90.12 649 GLU A CA 1
ATOM 5168 C C . GLU A 1 649 ? -16.429 -7.725 18.268 1.00 90.12 649 GLU A C 1
ATOM 5170 O O . GLU A 1 649 ? -15.370 -8.031 17.720 1.00 90.12 649 GLU A O 1
ATOM 5175 N N . ARG A 1 650 ? -17.251 -6.803 17.759 1.00 92.50 650 ARG A N 1
ATOM 5176 C CA . ARG A 1 650 ? -17.013 -6.147 16.473 1.00 92.50 650 ARG A CA 1
ATOM 5177 C C . ARG A 1 650 ? -15.711 -5.354 16.461 1.00 92.50 650 ARG A C 1
ATOM 5179 O O . ARG A 1 650 ? -14.975 -5.425 15.480 1.00 92.50 650 ARG A O 1
ATOM 5186 N N . ARG A 1 651 ? -15.374 -4.664 17.561 1.00 93.88 651 ARG A N 1
ATOM 5187 C CA . ARG A 1 651 ? -14.050 -4.036 17.724 1.00 93.88 651 ARG A CA 1
ATOM 5188 C C . ARG A 1 651 ? -12.935 -5.067 17.579 1.00 93.88 651 ARG A C 1
ATOM 5190 O O . ARG A 1 651 ? -12.020 -4.864 16.791 1.00 93.88 651 ARG A O 1
ATOM 5197 N N . GLN A 1 652 ? -13.006 -6.178 18.307 1.00 90.12 652 GLN A N 1
ATOM 5198 C CA . GLN A 1 652 ? -11.962 -7.205 18.266 1.00 90.12 652 GLN A CA 1
ATOM 5199 C C . GLN A 1 652 ? -11.803 -7.817 16.870 1.00 90.12 652 GLN A C 1
ATOM 5201 O O . GLN A 1 652 ? -10.674 -7.926 16.396 1.00 90.12 652 GLN A O 1
ATOM 5206 N N . GLN A 1 653 ? -12.910 -8.148 16.201 1.00 92.25 653 GLN A N 1
ATOM 5207 C CA . GLN A 1 653 ? -12.904 -8.668 14.832 1.00 92.25 653 GLN A CA 1
ATOM 5208 C C . GLN A 1 653 ? -12.274 -7.665 13.855 1.00 92.25 653 GLN A C 1
ATOM 5210 O O . GLN A 1 653 ? -11.354 -8.021 13.118 1.00 92.25 653 GLN A O 1
ATOM 5215 N N . MET A 1 654 ? -12.693 -6.394 13.902 1.00 96.38 654 MET A N 1
ATOM 5216 C CA . MET A 1 654 ? -12.134 -5.345 13.041 1.00 96.38 654 MET A CA 1
ATOM 5217 C C . MET A 1 654 ? -10.651 -5.098 13.302 1.00 96.38 654 MET A C 1
ATOM 5219 O O . MET A 1 654 ? -9.869 -4.989 12.361 1.00 96.38 654 MET A O 1
ATOM 5223 N N . GLY A 1 655 ? -10.251 -5.050 14.573 1.00 92.75 655 GLY A N 1
ATOM 5224 C CA . GLY A 1 655 ? -8.856 -4.900 14.968 1.00 92.75 655 GLY A CA 1
ATOM 5225 C C . GLY A 1 655 ? -7.984 -6.047 14.451 1.00 92.75 655 GLY A C 1
ATOM 5226 O O . GLY A 1 655 ? -6.928 -5.803 13.876 1.00 92.75 655 GLY A O 1
ATOM 5227 N N . GLN A 1 656 ? -8.434 -7.298 14.585 1.00 90.31 656 GLN A N 1
ATOM 5228 C CA . GLN A 1 656 ? -7.710 -8.467 14.068 1.00 90.31 656 GLN A CA 1
ATOM 5229 C C . GLN A 1 656 ? -7.587 -8.444 12.541 1.00 90.31 656 GLN A C 1
ATOM 5231 O O . GLN A 1 656 ? -6.484 -8.613 12.016 1.00 90.31 656 GLN A O 1
ATOM 5236 N N . ALA A 1 657 ? -8.687 -8.181 11.831 1.00 90.62 657 ALA A N 1
ATOM 5237 C CA . ALA A 1 657 ? -8.679 -8.079 10.374 1.00 90.62 657 ALA A CA 1
ATOM 5238 C C . ALA A 1 657 ? -7.773 -6.932 9.894 1.00 90.62 657 ALA A C 1
ATOM 5240 O O . ALA A 1 657 ? -7.002 -7.090 8.945 1.00 90.62 657 ALA A O 1
ATOM 5241 N N . GLY A 1 658 ? -7.819 -5.785 10.578 1.00 93.56 658 GLY A N 1
ATOM 5242 C CA . GLY A 1 658 ? -6.952 -4.651 10.285 1.00 93.56 658 GLY A CA 1
ATOM 5243 C C . GLY A 1 658 ? -5.475 -4.961 10.517 1.00 93.56 658 GLY A C 1
ATOM 5244 O O . GLY A 1 658 ? -4.642 -4.614 9.682 1.00 93.56 658 GLY A O 1
ATOM 5245 N N . GLN A 1 659 ? -5.151 -5.689 11.587 1.00 91.69 659 GLN A N 1
ATOM 5246 C CA . GLN A 1 659 ? -3.787 -6.133 11.865 1.00 91.69 659 GLN A CA 1
ATOM 5247 C C . GLN A 1 659 ? -3.238 -7.037 10.767 1.00 91.69 659 GLN A C 1
ATOM 5249 O O . GLN A 1 659 ? -2.132 -6.797 10.283 1.00 91.69 659 GLN A O 1
ATOM 5254 N N . GLN A 1 660 ? -4.000 -8.054 10.363 1.00 88.31 660 GLN A N 1
ATOM 5255 C CA . GLN A 1 660 ? -3.593 -8.961 9.289 1.00 88.31 660 GLN A CA 1
ATOM 5256 C C . GLN A 1 660 ? -3.302 -8.185 8.002 1.00 88.31 660 GLN A C 1
ATOM 5258 O O . GLN A 1 660 ? -2.244 -8.363 7.401 1.00 88.31 660 GLN A O 1
ATOM 5263 N N . ARG A 1 661 ? -4.191 -7.253 7.634 1.00 90.31 661 ARG A N 1
ATOM 5264 C CA . ARG A 1 661 ? -4.015 -6.395 6.459 1.00 90.31 661 ARG A CA 1
ATOM 5265 C C . ARG A 1 661 ? -2.752 -5.535 6.554 1.00 90.31 661 ARG A C 1
ATOM 5267 O O . ARG A 1 661 ? -1.966 -5.504 5.610 1.00 90.31 661 ARG A O 1
ATOM 5274 N N . ALA A 1 662 ? -2.531 -4.862 7.682 1.00 90.62 662 ALA A N 1
ATOM 5275 C CA . ALA A 1 662 ? -1.374 -3.987 7.847 1.00 90.62 662 ALA A CA 1
ATOM 5276 C C . ALA A 1 662 ? -0.041 -4.749 7.785 1.00 90.62 662 ALA A C 1
ATOM 5278 O O . ALA A 1 662 ? 0.878 -4.319 7.090 1.00 90.62 662 ALA A O 1
ATOM 5279 N N . VAL A 1 663 ? 0.038 -5.917 8.431 1.00 86.38 663 VAL A N 1
ATOM 5280 C CA . VAL A 1 663 ? 1.229 -6.784 8.394 1.00 86.38 663 VAL A CA 1
ATOM 5281 C C . VAL A 1 663 ? 1.473 -7.357 6.994 1.00 86.38 663 VAL A C 1
ATOM 5283 O O . VAL A 1 663 ? 2.619 -7.507 6.578 1.00 86.38 663 VAL A O 1
ATOM 5286 N N . GLN A 1 664 ? 0.410 -7.656 6.247 1.00 84.56 664 GLN A N 1
ATOM 5287 C CA . GLN A 1 664 ? 0.528 -8.224 4.908 1.00 84.56 664 GLN A CA 1
ATOM 5288 C C . GLN A 1 664 ? 1.039 -7.213 3.872 1.00 84.56 664 GLN A C 1
ATOM 5290 O O . GLN A 1 664 ? 1.845 -7.578 3.016 1.00 84.56 664 GLN A O 1
ATOM 5295 N N . TYR A 1 665 ? 0.566 -5.964 3.923 1.00 85.31 665 TYR A N 1
ATOM 5296 C CA . TYR A 1 665 ? 0.763 -5.012 2.821 1.00 85.31 665 TYR A CA 1
ATOM 5297 C C . TYR A 1 665 ? 1.627 -3.799 3.158 1.00 85.31 665 TYR A C 1
ATOM 5299 O O . TYR A 1 665 ? 2.213 -3.215 2.249 1.00 85.31 665 TYR A O 1
ATOM 5307 N N . PHE A 1 666 ? 1.707 -3.395 4.427 1.00 89.88 666 PHE A N 1
ATOM 5308 C CA . PHE A 1 666 ? 2.234 -2.079 4.796 1.00 89.88 666 PHE A CA 1
ATOM 5309 C C . PHE A 1 666 ? 3.504 -2.145 5.647 1.00 89.88 666 PHE A C 1
ATOM 5311 O O . PHE A 1 666 ? 3.901 -1.136 6.208 1.00 89.88 666 PHE A O 1
ATOM 5318 N N . THR A 1 667 ? 4.183 -3.288 5.765 1.00 89.56 667 THR A N 1
ATOM 5319 C CA . THR A 1 667 ? 5.423 -3.374 6.559 1.00 89.56 667 THR A CA 1
ATOM 5320 C C . THR A 1 667 ? 6.613 -2.739 5.846 1.00 89.56 667 THR A C 1
ATOM 5322 O O . THR A 1 667 ? 6.743 -2.820 4.623 1.00 89.56 667 THR A O 1
ATOM 5325 N N . PHE A 1 668 ? 7.536 -2.145 6.607 1.00 88.88 668 PHE A N 1
ATOM 5326 C CA . PHE A 1 668 ? 8.772 -1.604 6.031 1.00 88.88 668 PHE A CA 1
ATOM 5327 C C . PHE A 1 668 ? 9.602 -2.641 5.266 1.00 88.88 668 PHE A C 1
ATOM 5329 O O . PHE A 1 668 ? 10.222 -2.279 4.272 1.00 88.88 668 PHE A O 1
ATOM 5336 N N . ASP A 1 669 ? 9.612 -3.911 5.679 1.00 86.06 669 ASP A N 1
ATOM 5337 C CA . ASP A 1 669 ? 10.362 -4.961 4.977 1.00 86.06 669 ASP A CA 1
ATOM 5338 C C . ASP A 1 669 ? 9.771 -5.259 3.600 1.00 86.06 669 ASP A C 1
ATOM 5340 O O . ASP A 1 669 ? 10.508 -5.356 2.616 1.00 86.06 669 ASP A O 1
ATOM 5344 N N . LYS A 1 670 ? 8.437 -5.316 3.504 1.00 86.12 670 LYS A N 1
ATOM 5345 C CA . LYS A 1 670 ? 7.737 -5.462 2.226 1.00 86.12 670 LYS A CA 1
ATOM 5346 C C . LYS A 1 670 ? 8.019 -4.270 1.312 1.00 86.12 670 LYS A C 1
ATOM 5348 O O . LYS A 1 670 ? 8.449 -4.462 0.177 1.00 86.12 670 LYS A O 1
ATOM 5353 N N . VAL A 1 671 ? 7.863 -3.051 1.828 1.00 91.94 671 VAL A N 1
ATOM 5354 C CA . VAL A 1 671 ? 8.094 -1.813 1.065 1.00 91.94 671 VAL A CA 1
ATOM 5355 C C . VAL A 1 671 ? 9.552 -1.694 0.608 1.00 91.94 671 VAL A C 1
ATOM 5357 O O . VAL A 1 671 ? 9.812 -1.357 -0.546 1.00 91.94 671 VAL A O 1
ATOM 5360 N N . ALA A 1 672 ? 10.519 -2.004 1.477 1.00 91.81 672 ALA A N 1
ATOM 5361 C CA . ALA A 1 672 ? 11.937 -1.990 1.129 1.00 91.81 672 ALA A CA 1
ATOM 5362 C C . ALA A 1 672 ? 12.273 -3.054 0.073 1.00 91.81 672 ALA A C 1
ATOM 5364 O O . ALA A 1 672 ? 13.027 -2.769 -0.855 1.00 91.81 672 ALA A O 1
ATOM 5365 N N . SER A 1 673 ? 11.695 -4.254 0.177 1.00 88.31 673 SER A N 1
ATOM 5366 C CA . SER A 1 673 ? 11.863 -5.309 -0.826 1.00 88.31 673 SER A CA 1
ATOM 5367 C C . SER A 1 673 ? 11.320 -4.887 -2.192 1.00 88.31 673 SER A C 1
ATOM 5369 O O . SER A 1 673 ? 12.004 -5.057 -3.201 1.00 88.31 673 SER A O 1
ATOM 5371 N N . ASP A 1 674 ? 10.116 -4.314 -2.232 1.00 89.25 674 ASP A N 1
ATOM 5372 C CA . ASP A 1 674 ? 9.496 -3.857 -3.479 1.00 89.25 674 ASP A CA 1
ATOM 5373 C C . ASP A 1 674 ? 10.319 -2.732 -4.117 1.00 89.25 674 ASP A C 1
ATOM 5375 O O . ASP A 1 674 ? 10.586 -2.754 -5.319 1.00 89.25 674 ASP A O 1
ATOM 5379 N N . LEU A 1 675 ? 10.806 -1.788 -3.308 1.00 94.38 675 LEU A N 1
ATOM 5380 C CA . LEU A 1 675 ? 11.644 -0.690 -3.780 1.00 94.38 675 LEU A CA 1
ATOM 5381 C C . LEU A 1 675 ? 13.014 -1.171 -4.287 1.00 94.38 675 LEU A C 1
ATOM 5383 O O . LEU A 1 675 ? 13.472 -0.710 -5.331 1.00 94.38 675 LEU A O 1
ATOM 5387 N N . LEU A 1 676 ? 13.648 -2.126 -3.597 1.00 93.19 676 LEU A N 1
ATOM 5388 C CA . LEU A 1 676 ? 14.902 -2.741 -4.041 1.00 93.19 676 LEU A CA 1
ATOM 5389 C C . LEU A 1 676 ? 14.737 -3.427 -5.399 1.00 93.19 676 LEU A C 1
ATOM 5391 O O . LEU A 1 676 ? 15.585 -3.255 -6.275 1.00 93.19 676 LEU A O 1
ATOM 5395 N N . HIS A 1 677 ? 13.639 -4.163 -5.580 1.00 89.81 677 HIS A N 1
ATOM 5396 C CA . HIS A 1 677 ? 13.326 -4.807 -6.850 1.00 89.81 677 HIS A CA 1
ATOM 5397 C C . HIS A 1 677 ? 13.204 -3.779 -7.982 1.00 89.81 677 HIS A C 1
ATOM 5399 O O . HIS A 1 677 ? 13.785 -3.973 -9.048 1.00 89.81 677 HIS A O 1
ATOM 5405 N N . GLN A 1 678 ? 12.527 -2.648 -7.741 1.00 93.00 678 GLN A N 1
ATOM 5406 C CA . GLN A 1 678 ? 12.430 -1.580 -8.742 1.00 93.00 678 GLN A CA 1
ATOM 5407 C C . GLN A 1 678 ? 13.788 -0.953 -9.070 1.00 93.00 678 GLN A C 1
ATOM 5409 O O . GLN A 1 678 ? 14.070 -0.683 -10.234 1.00 93.00 678 GLN A O 1
ATOM 5414 N N . TYR A 1 679 ? 14.653 -0.747 -8.076 1.00 94.44 679 TYR A N 1
ATOM 5415 C CA . TYR A 1 679 ? 16.000 -0.232 -8.323 1.00 94.44 679 TYR A CA 1
ATOM 5416 C C . TYR A 1 679 ? 16.845 -1.181 -9.171 1.00 94.44 679 TYR A C 1
ATOM 5418 O O . TYR A 1 679 ? 17.502 -0.741 -10.109 1.00 94.44 679 TYR A O 1
ATOM 5426 N N . GLN A 1 680 ? 16.802 -2.478 -8.871 1.00 89.38 680 GLN A N 1
ATOM 5427 C CA . GLN A 1 680 ? 17.509 -3.494 -9.650 1.00 89.38 680 GLN A CA 1
ATOM 5428 C C . GLN A 1 680 ? 16.980 -3.544 -11.081 1.00 89.38 680 GLN A C 1
ATOM 5430 O O . GLN A 1 680 ? 17.764 -3.458 -12.021 1.00 89.38 680 GLN A O 1
ATOM 5435 N N . HIS A 1 681 ? 15.657 -3.574 -11.249 1.00 86.62 681 HIS A N 1
ATOM 5436 C CA . HIS A 1 681 ? 15.023 -3.568 -12.561 1.00 86.62 681 HIS A CA 1
ATOM 5437 C C . HIS A 1 681 ? 15.433 -2.342 -13.396 1.00 86.62 681 HIS A C 1
ATOM 5439 O O . HIS A 1 681 ? 15.825 -2.488 -14.551 1.00 86.62 681 HIS A O 1
ATOM 5445 N N . LEU A 1 682 ? 15.425 -1.138 -12.808 1.00 88.75 682 LEU A N 1
ATOM 5446 C CA . LEU A 1 682 ? 15.847 0.092 -13.493 1.00 88.75 682 LEU A CA 1
ATOM 5447 C C . LEU A 1 682 ? 17.297 0.047 -13.994 1.00 88.75 682 LEU A C 1
ATOM 5449 O O . LEU A 1 682 ? 17.598 0.649 -15.024 1.00 88.75 682 LEU A O 1
ATOM 5453 N N . CYS A 1 683 ? 18.185 -0.644 -13.279 1.00 84.25 683 CYS A N 1
ATOM 5454 C CA . CYS A 1 683 ? 19.594 -0.775 -13.648 1.00 84.25 683 CYS A CA 1
ATOM 5455 C C . CYS A 1 683 ? 19.875 -1.988 -14.559 1.00 84.25 683 CYS A C 1
ATOM 5457 O O . CYS A 1 683 ? 20.871 -1.993 -15.275 1.00 84.25 683 CYS A O 1
ATOM 5459 N N . GLU A 1 684 ? 19.019 -3.015 -14.565 1.00 75.00 684 GLU A N 1
ATOM 5460 C CA . GLU A 1 684 ? 19.189 -4.226 -15.385 1.00 75.00 684 GLU A CA 1
ATOM 5461 C C . GLU A 1 684 ? 18.703 -4.064 -16.835 1.00 75.00 684 GLU A C 1
ATOM 5463 O O . GLU A 1 684 ? 19.281 -4.675 -17.738 1.00 75.00 684 GLU A O 1
ATOM 5468 N N . VAL A 1 685 ? 17.685 -3.228 -17.082 1.00 55.75 685 VAL A N 1
ATOM 5469 C CA . VAL A 1 685 ? 17.085 -3.012 -18.420 1.00 55.75 685 VAL A CA 1
ATOM 5470 C C . VAL A 1 685 ? 18.111 -2.541 -19.470 1.00 55.75 685 VAL A C 1
ATOM 5472 O O . VAL A 1 685 ? 17.940 -2.808 -20.657 1.00 55.75 685 VAL A O 1
ATOM 5475 N N . GLU A 1 686 ? 19.239 -1.952 -19.065 1.00 41.91 686 GLU A N 1
ATOM 5476 C CA . GLU A 1 686 ? 20.318 -1.543 -19.979 1.00 41.91 686 GLU A CA 1
ATOM 5477 C C . GLU A 1 686 ? 21.287 -2.664 -20.374 1.00 41.91 686 GLU A C 1
ATOM 5479 O O . GLU A 1 686 ? 21.818 -2.644 -21.483 1.00 41.91 686 GLU A O 1
ATOM 5484 N N . ASN A 1 687 ? 21.467 -3.706 -19.556 1.00 38.47 687 ASN A N 1
ATOM 5485 C CA . ASN A 1 687 ? 22.405 -4.792 -19.883 1.00 38.47 687 ASN A CA 1
ATOM 5486 C C . ASN A 1 687 ? 21.908 -5.716 -21.011 1.00 38.47 687 ASN A C 1
ATOM 5488 O O . ASN A 1 687 ? 22.666 -6.551 -21.504 1.00 38.47 687 ASN A O 1
ATOM 5492 N N . THR A 1 688 ? 20.648 -5.575 -21.436 1.00 32.50 688 THR A N 1
ATOM 5493 C CA . THR A 1 688 ? 20.061 -6.343 -22.550 1.00 32.50 688 THR A CA 1
ATOM 5494 C C . THR A 1 688 ? 19.947 -5.554 -23.855 1.00 32.50 688 THR A C 1
ATOM 5496 O O . THR A 1 688 ? 19.734 -6.159 -24.904 1.00 32.50 688 THR A O 1
ATOM 5499 N N . MET A 1 689 ? 20.174 -4.236 -23.826 1.00 33.34 689 MET A N 1
ATOM 5500 C CA . MET A 1 689 ? 20.256 -3.383 -25.016 1.00 33.34 689 MET A CA 1
ATOM 5501 C C . MET A 1 689 ? 21.675 -2.823 -25.159 1.00 33.34 689 MET A C 1
ATOM 5503 O O . MET A 1 689 ? 21.916 -1.627 -25.030 1.00 33.34 689 MET A O 1
ATOM 5507 N N . GLY A 1 690 ? 22.634 -3.716 -25.420 1.00 27.59 690 GLY A N 1
ATOM 5508 C CA . GLY A 1 690 ? 23.950 -3.314 -25.922 1.00 27.59 690 GLY A CA 1
ATOM 5509 C C . GLY A 1 690 ? 23.828 -2.633 -27.296 1.00 27.59 690 GLY A C 1
ATOM 5510 O O . GLY A 1 690 ? 22.858 -2.893 -28.012 1.00 27.59 690 GLY A O 1
ATOM 5511 N N . PRO A 1 691 ? 24.780 -1.760 -27.676 1.00 35.38 691 PRO A N 1
ATOM 5512 C CA . PRO A 1 691 ? 24.679 -0.967 -28.896 1.00 35.38 691 PRO A CA 1
ATOM 5513 C C . PRO A 1 691 ? 24.704 -1.889 -30.122 1.00 35.38 691 PRO A C 1
ATOM 5515 O O . PRO A 1 691 ? 25.711 -2.547 -30.386 1.00 35.38 691 PRO A O 1
ATOM 5518 N N . GLY A 1 692 ? 23.570 -1.959 -30.821 1.00 34.81 692 GLY A N 1
ATOM 5519 C CA . GLY A 1 692 ? 23.439 -2.568 -32.145 1.00 34.81 692 GLY A CA 1
ATOM 5520 C C . GLY A 1 692 ? 23.800 -1.601 -33.259 1.00 34.81 692 GLY A C 1
ATOM 5521 O O . GLY A 1 692 ? 23.594 -0.380 -33.063 1.00 34.81 692 GLY A O 1
#

Secondary structure (DSSP, 8-state):
---HHHHHHHHHHHHHTT-HHHHHHHHHHHHHH-TT-HHHHHHHHHHHHHTT-HHHHHHHHHHHHHH-TT-HHHHHHHHHHHHHHT-HHHHHHHHHHHHHH-TT-HHHHHHHHHHHHHTT-HHHHHHHHHHHHHH-S--HHHHHHHHHHHHHTT---HHHHHHHHHHHHHHHHHHHHTT-HHHHHHHHHHHHHH-TT-HHHHHHHHHHHHHTT-HHHHHHHHHHHHH-TTT--HHHHHHHHHHHHHHHHHHHHS--S---EEEEE--TTS---SSS--SHHHHHHHHHHHHHTTTSEEEEEEEESS-EEEEETTEEEEEEE-HHHHHHHHHHTTSTTTSBTTB-GGGSTTTTHHHHHHHHHHHHHHT-SEEEEES-TTHHHHHHHH-TTSEEEEE--STHHHHS-HHHHHHHHTT-SEEEESSHHHHHHHHHH-GGGGGGEEE-PPPB-SHHHHHHHHTTTTTT---TTS-EEEEEES-BSTTTTHHHHHHHHHHHHHH-SSEEEEEES-B-PPPGGGTGGG---HHHHGGGGGTSTTHHHHHHHHHHHHHHTT--TT---SEEEEE---TTTHHHHHHH-SEEEE--SS--S--HHHHHHHHTT--EEEES-TTHHHH--BTTTEEEE-TT-HHHHHHHHHHHHH-HHHHHHHHHHHHHHHHHHSBHHHHHHHHHHHHHHHHHTTTT----